Protein AF-A0A0D1ZJN4-F1 (afdb_monomer)

Foldseek 3Di:
DVVVVVVVVVVVVVVVVVVVLLVVQLVQLLVVLQVVQCVDVVRDHPQLLVQAPLSVVLSNDPDHDDPVSNVVSCVWRVVCRVLSVLLSVLVCLQPPPPLQDDDVLAVLLVVLVCQQQVPVDVVSGDPLLVVLLVLLLVLLVVCVVVLFALLCSLVNSVLSSQVVLVPDPQADFDQELQRDTGRYFAFQLSSVCSCVPRVCVVDPCPDPSNCNNFFFKFFLVPLDPVDQHTGGPQRNQLCLQVPQLSHDTVLRPSVLQSGHYDHSNPPPPPCPPDPPSGSGSNHGQASDDSMDGNVDNSNPDGRDDSPDPDDPDGDPNFPPDFPCPQKAFDDDPDQLLLLLVQLLVLLLLCALAPFQLLLSNLLSLVLSVRSVVVVVDPQDDPVSVVVSVVSSCVSHVRNQQWFAFQQLVPDPDDDNPVPRHPGTHRNVVLSVVCCVPPVVVPDRCSRGSGDGDDSSRSVVRLVVSQVVLVVLLVVLVVVVVVCVVPVPDDDDPVSVSSNPRDGSVVSSVVGIDGDPPD

Radius of gyration: 30.04 Å; Cα contacts (8 Å, |Δi|>4): 637; chains: 1; bounding box: 76×67×76 Å

Organism: Exophiala mesophila (NCBI:txid212818)

Mean predicted aligned error: 15.23 Å

Sequence (518 aa):
MEYMTRAIELDSWQKSQVSLSENRLVRMRIDYFEDRAAELDPPMEEHILVRMAAYHKCLRVQAAPTERSWKTLQDKILPYRAQAEIVEKYRMDMRSLSVLVRTPAKVLHARLRDHRWDRRIDPPTQPEQDYVLRLARREFQKCIEAKVADADLLLRCLQQVFDEHAKNPNPPQGLNYNGDIGPYLLSLDDARMIVEEVIEKQIPKESVRGMAVLQSLRCRGCRRVDFVRSFSFVEAFEHILESHSIYVGKGLEFWRFAIPYGDPDRWSSLSMRDNSRFPWYTAAWPRCLPLVPGYYDISTLEDWHPSSTETLLPRSARPSRSLFEQLTPKGVGISPSEMGSNMVHAAKILRGVRLESECQMAIMLKYAGDLHRQTGAPDPPVSVLADALEGIREANSRIDLRFRCNACLGAVIGHRSVKNTKTKLAIEKLLVHWQDKHGDLGQSWMSTLMVLPTEVEVTRQVEESDRKLEAEKQAMQARNAKLANAIKKRPKLKEQVVMNARTAHEAVDELFIAVDAS

Secondary structure (DSSP, 8-state):
-HHHHHHHHHHHHHHHHHHHHHHHHHHHHHHHHHHHHHTSSSPPPHHHHTTBHHHHHHHT-SS---HHHHHHHHHHHGGGHHHHHHHHHHHHHHH---TT---HHHHHHHHHHHHHT-TTSSS---HHHHHHHHHHHHHHHHHHHTT--HHHHHHHHHHHHHHHHHH-SSPPEEE-TTS-EEE---BHHHHHHHIIIIITTTS-TTSHHHHHHHS-BEETT---TT----B-HHHHHHHHHHHTTT-BSTT-GGGGG----S-TTTT-TT-TT----S-TTTSB--SS-SEE-TTS-GGGSPPP-TT------PPP---SS-GGGGEEEPP-SS-TT-HHHHHHHHHHHTTT----HHHHHHHHHHHHHHHHHTTTPPPPPTHHHHHHHHHHHHH-TTS--EE-BHHHHH--SS---HHHHHSPEEHHHHHHHHHHHTGGGT--HHHHSB----HHHHHHHHHHHHHHHHHHHHHHHHHHHHHTT-TT-PPPHHHHHHHTPPPHHHHHHHHEEE----

Structure (mmCIF, N/CA/C/O backbone):
data_AF-A0A0D1ZJN4-F1
#
_entry.id   AF-A0A0D1ZJN4-F1
#
loop_
_atom_site.group_PDB
_atom_site.id
_atom_site.type_symbol
_atom_site.label_atom_id
_atom_site.label_alt_id
_atom_site.label_comp_id
_atom_site.label_asym_id
_atom_site.label_entity_id
_atom_site.label_seq_id
_atom_site.pdbx_PDB_ins_code
_atom_site.Cartn_x
_atom_site.Cartn_y
_atom_site.Cartn_z
_atom_site.occupancy
_atom_site.B_iso_or_equiv
_atom_site.auth_seq_id
_atom_site.auth_comp_id
_atom_site.auth_asym_id
_atom_site.auth_atom_id
_atom_site.pdbx_PDB_model_num
ATOM 1 N N . MET A 1 1 ? 32.378 -31.052 29.737 1.00 51.31 1 MET A N 1
ATOM 2 C CA . MET A 1 1 ? 32.493 -29.937 28.769 1.00 51.31 1 MET A CA 1
ATOM 3 C C . MET A 1 1 ? 32.923 -30.410 27.380 1.00 51.31 1 MET A C 1
ATOM 5 O O . MET A 1 1 ? 32.308 -29.965 26.426 1.00 51.31 1 MET A O 1
ATOM 9 N N . GLU A 1 2 ? 33.844 -31.373 27.241 1.00 57.09 2 GLU A N 1
ATOM 10 C CA . GLU A 1 2 ? 34.290 -31.916 25.935 1.00 57.09 2 GLU A CA 1
ATOM 11 C C . GLU A 1 2 ? 33.173 -32.459 25.022 1.00 57.09 2 GLU A C 1
ATOM 13 O O . GLU A 1 2 ? 33.221 -32.269 23.811 1.00 57.09 2 GLU A O 1
ATOM 18 N N . TYR A 1 3 ? 32.128 -33.082 25.582 1.00 52.84 3 TYR A N 1
ATOM 19 C CA . TYR A 1 3 ? 30.996 -33.591 24.794 1.00 52.84 3 TYR A CA 1
ATOM 20 C C . TYR A 1 3 ? 30.178 -32.472 24.123 1.00 52.84 3 TYR A C 1
ATOM 22 O O . TYR A 1 3 ? 29.738 -32.621 22.987 1.00 52.84 3 TYR A O 1
ATOM 30 N N . MET A 1 4 ? 30.006 -31.328 24.800 1.00 52.03 4 MET A N 1
ATOM 31 C CA . MET A 1 4 ? 29.310 -30.173 24.221 1.00 52.03 4 MET A CA 1
ATOM 32 C C . MET A 1 4 ? 30.160 -29.490 23.149 1.00 52.03 4 MET A C 1
ATOM 34 O O . MET A 1 4 ? 29.625 -29.111 22.113 1.00 52.03 4 MET A O 1
ATOM 38 N N . THR A 1 5 ? 31.479 -29.407 23.344 1.00 62.97 5 THR A N 1
ATOM 39 C CA . THR A 1 5 ? 32.410 -28.888 22.331 1.00 62.97 5 THR A CA 1
ATOM 40 C C . THR A 1 5 ? 32.386 -29.746 21.066 1.00 62.97 5 THR A C 1
ATOM 42 O O . THR A 1 5 ? 32.197 -29.222 19.972 1.00 62.97 5 THR A O 1
ATOM 45 N N . ARG A 1 6 ? 32.437 -31.076 21.210 1.00 57.91 6 ARG A N 1
ATOM 46 C CA . ARG A 1 6 ? 32.390 -32.018 20.081 1.00 57.91 6 ARG A CA 1
ATOM 47 C C . ARG A 1 6 ? 31.047 -32.001 19.343 1.00 57.91 6 ARG A C 1
ATOM 49 O O . ARG A 1 6 ? 31.018 -32.159 18.127 1.00 57.91 6 ARG A O 1
ATOM 56 N N . ALA A 1 7 ? 29.937 -31.779 20.051 1.00 57.03 7 ALA A N 1
ATOM 57 C CA . ALA A 1 7 ? 28.616 -31.611 19.440 1.00 57.03 7 ALA A CA 1
ATOM 58 C C . ALA A 1 7 ? 28.501 -30.299 18.641 1.00 57.03 7 ALA A C 1
ATOM 60 O O . ALA A 1 7 ? 27.924 -30.296 17.556 1.00 57.03 7 ALA A O 1
ATOM 61 N N . ILE A 1 8 ? 29.087 -29.204 19.140 1.00 68.38 8 ILE A N 1
ATOM 62 C CA . ILE A 1 8 ? 29.161 -27.916 18.429 1.00 68.38 8 ILE A CA 1
ATOM 63 C C . ILE A 1 8 ? 30.052 -28.034 17.183 1.00 68.38 8 ILE A C 1
ATOM 65 O O . ILE A 1 8 ? 29.704 -27.508 16.127 1.00 68.38 8 ILE A O 1
ATOM 69 N N . GLU A 1 9 ? 31.170 -28.757 17.272 1.00 71.12 9 GLU A N 1
ATOM 70 C CA . GLU A 1 9 ? 32.059 -29.031 16.135 1.00 71.12 9 GLU A CA 1
ATOM 71 C C . GLU A 1 9 ? 31.385 -29.897 15.063 1.00 71.12 9 GLU A C 1
ATOM 73 O O . GLU A 1 9 ? 31.498 -29.594 13.876 1.00 71.12 9 GLU A O 1
ATOM 78 N N . LEU A 1 10 ? 30.633 -30.929 15.460 1.00 67.50 10 LEU A N 1
ATOM 79 C CA . LEU A 1 10 ? 29.848 -31.768 14.546 1.00 67.50 10 LEU A CA 1
ATOM 80 C C . LEU A 1 10 ? 28.721 -30.989 13.859 1.00 67.50 10 LEU A C 1
ATOM 82 O O . LEU A 1 10 ? 28.551 -31.123 12.650 1.00 67.50 10 LEU A O 1
ATOM 86 N N . ASP A 1 11 ? 27.988 -30.149 14.592 1.00 61.50 11 ASP A N 1
ATOM 87 C CA . ASP A 1 11 ? 26.938 -29.287 14.030 1.00 61.50 11 ASP A CA 1
ATOM 88 C C . ASP A 1 11 ? 27.527 -28.220 13.086 1.00 61.50 11 ASP A C 1
ATOM 90 O O . ASP A 1 11 ? 26.998 -27.982 12.001 1.00 61.50 11 ASP A O 1
ATOM 94 N N . SER A 1 12 ? 28.676 -27.635 13.437 1.00 68.69 12 SER A N 1
ATOM 95 C CA . SER A 1 12 ? 29.452 -26.728 12.575 1.00 68.69 12 SER A CA 1
ATOM 96 C C . SER A 1 12 ? 29.929 -27.420 11.292 1.00 68.69 12 SER A C 1
ATOM 98 O O . SER A 1 12 ? 29.738 -26.904 10.185 1.00 68.69 12 SER A O 1
ATOM 100 N N . TRP A 1 13 ? 30.480 -28.630 11.410 1.00 74.81 13 TRP A N 1
ATOM 101 C CA . TRP A 1 13 ? 30.912 -29.424 10.265 1.00 74.81 13 TRP A CA 1
ATOM 102 C C . TRP A 1 13 ? 29.720 -29.817 9.383 1.00 74.81 13 TRP A C 1
ATOM 104 O O . TRP A 1 13 ? 29.765 -29.602 8.175 1.00 74.81 13 TRP A O 1
ATOM 114 N N . GLN A 1 14 ? 28.609 -30.274 9.960 1.00 61.97 14 GLN A N 1
ATOM 115 C CA . GLN A 1 14 ? 27.399 -30.623 9.212 1.00 61.97 14 GLN A CA 1
ATOM 116 C C . GLN A 1 14 ? 26.800 -29.405 8.495 1.00 61.97 14 GLN A C 1
ATOM 118 O O . GLN A 1 14 ? 26.469 -29.495 7.313 1.00 61.97 14 GLN A O 1
ATOM 123 N N . LYS A 1 15 ? 26.736 -28.241 9.152 1.00 62.12 15 LYS A N 1
ATOM 124 C CA . LYS A 1 15 ? 26.315 -26.974 8.528 1.00 62.12 15 LYS A CA 1
ATOM 125 C C . LYS A 1 15 ? 27.242 -26.553 7.390 1.00 62.12 15 LYS A C 1
ATOM 127 O O . LYS A 1 15 ? 26.755 -26.095 6.357 1.00 62.12 15 LYS A O 1
ATOM 132 N N . SER A 1 16 ? 28.555 -26.740 7.538 1.00 58.59 16 SER A N 1
ATOM 133 C CA . SER A 1 16 ? 29.512 -26.430 6.469 1.00 58.59 16 SER A CA 1
ATOM 134 C C . SER A 1 16 ? 29.395 -27.394 5.282 1.00 58.59 16 SER A C 1
ATOM 136 O O . SER A 1 16 ? 29.412 -26.937 4.144 1.00 58.59 16 SER A O 1
ATOM 138 N N . GLN A 1 17 ? 29.165 -28.693 5.507 1.00 60.84 17 GLN A N 1
ATOM 139 C CA . GLN A 1 17 ? 28.908 -29.664 4.434 1.00 60.84 17 GLN A CA 1
ATOM 140 C C . GLN A 1 17 ? 27.590 -29.387 3.699 1.00 60.84 17 GLN A C 1
ATOM 142 O O . GLN A 1 17 ? 27.562 -29.397 2.467 1.00 60.84 17 GLN A O 1
ATOM 147 N N . VAL A 1 18 ? 26.512 -29.076 4.429 1.00 60.50 18 VAL A N 1
ATOM 148 C CA . VAL A 1 18 ? 25.223 -28.682 3.835 1.00 60.50 18 VAL A CA 1
ATOM 149 C C . VAL A 1 18 ? 25.400 -27.422 2.990 1.00 60.50 18 VAL A C 1
ATOM 151 O O . VAL A 1 18 ? 25.057 -27.444 1.812 1.00 60.50 18 VAL A O 1
ATOM 154 N N . SER A 1 19 ? 26.055 -26.384 3.521 1.00 62.25 19 SER A N 1
ATOM 155 C CA . SER A 1 19 ? 26.341 -25.150 2.779 1.00 62.25 19 SER A CA 1
ATOM 156 C C . SER A 1 19 ? 27.195 -25.388 1.527 1.00 62.25 19 SER A C 1
ATOM 158 O O . SER A 1 19 ? 26.917 -24.818 0.473 1.00 62.25 19 SER A O 1
ATOM 160 N N . LEU A 1 20 ? 28.212 -26.254 1.592 1.00 60.31 20 LEU A N 1
ATOM 161 C CA . LEU A 1 20 ? 29.030 -26.622 0.430 1.00 60.31 20 LEU A CA 1
ATOM 162 C C . LEU A 1 20 ? 28.213 -27.368 -0.635 1.00 60.31 20 LEU A C 1
ATOM 164 O O . LEU A 1 20 ? 28.353 -27.080 -1.825 1.00 60.31 20 LEU A O 1
ATOM 168 N N . SER A 1 21 ? 27.345 -28.296 -0.224 1.00 60.91 21 SER A N 1
ATOM 169 C CA . SER A 1 21 ? 26.474 -29.051 -1.134 1.00 60.91 21 SER A CA 1
ATOM 170 C C . SER A 1 21 ? 25.396 -28.175 -1.782 1.00 60.91 21 SER A C 1
ATOM 172 O O . SER A 1 21 ? 25.188 -28.265 -2.991 1.00 60.91 21 SER A O 1
ATOM 174 N N . GLU A 1 22 ? 24.788 -27.262 -1.020 1.00 65.81 22 GLU A N 1
ATOM 175 C CA . GLU A 1 22 ? 23.840 -26.261 -1.516 1.00 65.81 22 GLU A CA 1
ATOM 176 C C . GLU A 1 22 ? 24.527 -25.319 -2.510 1.00 65.81 22 GLU A C 1
ATOM 178 O O . GLU A 1 22 ? 24.017 -25.102 -3.606 1.00 65.81 22 GLU A O 1
ATOM 183 N N . ASN A 1 23 ? 25.733 -24.838 -2.193 1.00 75.62 23 ASN A N 1
ATOM 184 C CA . ASN A 1 23 ? 26.525 -24.010 -3.104 1.00 75.62 23 ASN A CA 1
ATOM 185 C C . ASN A 1 23 ? 26.903 -24.756 -4.394 1.00 75.62 23 ASN A C 1
ATOM 187 O O . ASN A 1 23 ? 26.911 -24.152 -5.467 1.00 75.62 23 ASN A O 1
ATOM 191 N N . ARG A 1 24 ? 27.192 -26.062 -4.320 1.00 82.31 24 ARG A N 1
ATOM 192 C CA . ARG A 1 24 ? 27.466 -26.892 -5.503 1.00 82.31 24 ARG A CA 1
ATOM 193 C C . ARG A 1 24 ? 26.216 -27.075 -6.364 1.00 82.31 24 ARG A C 1
ATOM 195 O O . ARG A 1 24 ? 26.302 -26.913 -7.576 1.00 82.31 24 ARG A O 1
ATOM 202 N N . LEU A 1 25 ? 25.070 -27.384 -5.757 1.00 85.19 25 LEU A N 1
ATOM 203 C CA . LEU A 1 25 ? 23.800 -27.546 -6.470 1.00 85.19 25 LEU A CA 1
ATOM 204 C C . LEU A 1 25 ? 23.346 -26.245 -7.135 1.00 85.19 25 LEU A C 1
ATOM 206 O O . LEU A 1 25 ? 22.899 -26.278 -8.277 1.00 85.19 25 LEU A O 1
ATOM 210 N N . VAL A 1 26 ? 23.493 -25.105 -6.456 1.00 87.38 26 VAL A N 1
ATOM 211 C CA . VAL A 1 26 ? 23.177 -23.792 -7.033 1.00 87.38 26 VAL A CA 1
ATOM 212 C C . VAL A 1 26 ? 24.038 -23.526 -8.266 1.00 87.38 26 VAL A C 1
ATOM 214 O O . VAL A 1 26 ? 23.476 -23.193 -9.302 1.00 87.38 26 VAL A O 1
ATOM 217 N N . ARG A 1 27 ? 25.359 -23.752 -8.202 1.00 88.75 27 ARG A N 1
ATOM 218 C CA . ARG A 1 27 ? 26.247 -23.603 -9.373 1.00 88.75 27 ARG A CA 1
ATOM 219 C C . ARG A 1 27 ? 25.859 -24.530 -10.521 1.00 88.75 27 ARG A C 1
ATOM 221 O O . ARG A 1 27 ? 25.653 -24.055 -11.622 1.00 88.75 27 ARG A O 1
ATOM 228 N N . MET A 1 28 ? 25.625 -25.815 -10.244 1.00 91.56 28 MET A N 1
ATOM 229 C CA . MET A 1 28 ? 25.168 -26.760 -11.273 1.00 91.56 28 MET A CA 1
ATOM 230 C C . MET A 1 28 ? 23.872 -26.308 -11.962 1.00 91.56 28 MET A C 1
ATOM 232 O O . MET A 1 28 ? 23.676 -26.578 -13.143 1.00 91.56 28 MET A O 1
ATOM 236 N N . ARG A 1 29 ? 22.956 -25.662 -11.228 1.00 93.12 29 ARG A N 1
ATOM 237 C CA . ARG A 1 29 ? 21.714 -25.116 -11.796 1.00 93.12 29 ARG A CA 1
ATOM 238 C C . ARG A 1 29 ? 21.960 -23.848 -12.611 1.00 93.12 29 ARG A C 1
ATOM 240 O O . ARG A 1 29 ? 21.284 -23.692 -13.619 1.00 93.12 29 ARG A O 1
ATOM 247 N N . ILE A 1 30 ? 22.867 -22.978 -12.166 1.00 93.31 30 ILE A N 1
ATOM 248 C CA . ILE A 1 30 ? 23.302 -21.784 -12.905 1.00 93.31 30 ILE A CA 1
ATOM 249 C C . ILE A 1 30 ? 23.850 -22.220 -14.265 1.00 93.31 30 ILE A C 1
ATOM 251 O O . ILE A 1 30 ? 23.215 -21.919 -15.270 1.00 93.31 30 ILE A O 1
ATOM 255 N N . ASP A 1 31 ? 24.900 -23.049 -14.269 1.00 94.81 31 ASP A N 1
ATOM 256 C CA . ASP A 1 31 ? 25.566 -23.526 -15.489 1.00 94.81 31 ASP A CA 1
ATOM 257 C C . ASP A 1 31 ? 24.549 -24.161 -16.455 1.00 94.81 31 ASP A C 1
ATOM 259 O O . ASP A 1 31 ? 24.425 -23.764 -17.609 1.00 94.81 31 ASP A O 1
ATOM 263 N N . TYR A 1 32 ? 23.714 -25.080 -15.951 1.00 96.56 32 TYR A N 1
ATOM 264 C CA . TYR A 1 32 ? 22.718 -25.765 -16.778 1.00 96.56 32 TYR A CA 1
ATOM 265 C C . TYR A 1 32 ? 21.670 -24.822 -17.388 1.00 96.56 32 TYR A C 1
ATOM 267 O O . TYR A 1 32 ? 21.261 -25.007 -18.534 1.00 96.56 32 TYR A O 1
ATOM 275 N N . PHE A 1 33 ? 21.154 -23.857 -16.621 1.00 96.88 33 PHE A N 1
ATOM 276 C CA . PHE A 1 33 ? 20.136 -22.941 -17.137 1.00 96.88 33 PHE A CA 1
ATOM 277 C C . PHE A 1 33 ? 20.724 -21.885 -18.070 1.00 96.88 33 PHE A C 1
ATOM 279 O O . PHE A 1 33 ? 20.023 -21.469 -18.988 1.00 96.88 33 PHE A O 1
ATOM 286 N N . GLU A 1 34 ? 21.973 -21.475 -17.863 1.00 96.19 34 GLU A N 1
ATOM 287 C CA . GLU A 1 34 ? 22.687 -20.555 -18.750 1.00 96.19 34 GLU A CA 1
ATOM 288 C C . GLU A 1 34 ? 23.031 -21.218 -20.084 1.00 96.19 34 GLU A C 1
ATOM 290 O O . GLU A 1 34 ? 22.702 -20.652 -21.126 1.00 96.19 34 GLU A O 1
ATOM 295 N N . ASP A 1 35 ? 23.543 -22.453 -20.069 1.00 96.31 35 ASP A N 1
ATOM 296 C CA . ASP A 1 35 ? 23.786 -23.243 -21.284 1.00 96.31 35 ASP A CA 1
ATOM 297 C C . ASP A 1 35 ? 22.499 -23.385 -22.110 1.00 96.31 35 ASP A C 1
ATOM 299 O O . ASP A 1 35 ? 22.460 -23.098 -23.307 1.00 96.31 35 ASP A O 1
ATOM 303 N N . ARG A 1 36 ? 21.392 -23.747 -21.452 1.00 97.00 36 ARG A N 1
ATOM 304 C CA . ARG A 1 36 ? 20.085 -23.875 -22.112 1.00 97.00 36 ARG A CA 1
ATOM 305 C C . ARG A 1 36 ? 19.518 -22.552 -22.616 1.00 97.00 36 ARG A C 1
ATOM 307 O O . ARG A 1 36 ? 18.809 -22.532 -23.620 1.00 97.00 36 ARG A O 1
ATOM 314 N N . ALA A 1 37 ? 19.786 -21.452 -21.925 1.00 95.31 37 ALA A N 1
ATOM 315 C CA . ALA A 1 37 ? 19.348 -20.132 -22.352 1.00 95.31 37 ALA A CA 1
ATOM 316 C C . ALA A 1 37 ? 20.156 -19.610 -23.548 1.00 95.31 37 ALA A C 1
ATOM 318 O O . ALA A 1 37 ? 19.591 -18.918 -24.399 1.00 95.31 37 ALA A O 1
ATOM 319 N N . ALA A 1 38 ? 21.434 -19.980 -23.651 1.00 95.56 38 ALA A N 1
ATOM 320 C CA . ALA A 1 38 ? 22.277 -19.690 -24.806 1.00 95.56 38 ALA A CA 1
ATOM 321 C C . ALA A 1 38 ? 21.822 -20.441 -26.074 1.00 95.56 38 ALA A C 1
ATOM 323 O O . ALA A 1 38 ? 22.022 -19.945 -27.178 1.00 95.56 38 ALA A O 1
ATOM 324 N N . GLU A 1 39 ? 21.155 -21.591 -25.925 1.00 95.94 39 GLU A N 1
ATOM 325 C CA . GLU A 1 39 ? 20.551 -22.357 -27.029 1.00 95.94 39 GLU A CA 1
ATOM 326 C C . GLU A 1 39 ? 19.217 -21.773 -27.547 1.00 95.94 39 GLU A C 1
ATOM 328 O O . GLU A 1 39 ? 18.666 -22.273 -28.530 1.00 95.94 39 GLU A O 1
ATOM 333 N N . LEU A 1 40 ? 18.652 -20.748 -26.895 1.00 94.56 40 LEU A N 1
ATOM 334 C CA . LEU A 1 40 ? 17.418 -20.101 -27.358 1.00 94.56 40 LEU A CA 1
ATOM 335 C C . LEU A 1 40 ? 17.641 -19.320 -28.661 1.00 94.56 40 LEU A C 1
ATOM 337 O O . LEU A 1 40 ? 18.747 -18.878 -28.952 1.00 94.56 40 LEU A O 1
ATOM 341 N N . ASP A 1 41 ? 16.559 -19.070 -29.402 1.00 90.38 41 ASP A N 1
ATOM 342 C CA . ASP A 1 41 ? 16.561 -18.170 -30.558 1.00 90.38 41 ASP A CA 1
ATOM 343 C C . ASP A 1 41 ? 15.628 -16.963 -30.309 1.00 90.38 41 ASP A C 1
ATOM 345 O O . ASP A 1 41 ? 14.405 -17.139 -30.246 1.00 90.38 41 ASP A O 1
ATOM 349 N N . PRO A 1 42 ? 16.162 -15.742 -30.093 1.00 91.75 42 PRO A N 1
ATOM 350 C CA . PRO A 1 42 ? 17.591 -15.424 -29.970 1.00 91.75 42 PRO A CA 1
ATOM 351 C C . PRO A 1 42 ? 18.218 -15.950 -28.653 1.00 91.75 42 PRO A C 1
ATOM 353 O O . PRO A 1 42 ? 17.480 -16.163 -27.682 1.00 91.75 42 PRO A O 1
ATOM 356 N N . PRO A 1 43 ? 19.555 -16.087 -28.543 1.00 94.44 43 PRO A N 1
ATOM 357 C CA . PRO A 1 43 ? 20.236 -16.528 -27.313 1.00 94.44 43 PRO A CA 1
ATOM 358 C C . PRO A 1 43 ? 20.045 -15.560 -26.146 1.00 94.44 43 PRO A C 1
ATOM 360 O O . PRO A 1 43 ? 20.141 -14.347 -26.336 1.00 94.44 43 PRO A O 1
ATOM 363 N N . MET A 1 44 ? 19.737 -16.056 -24.946 1.00 95.12 44 MET A N 1
ATOM 364 C CA . MET A 1 44 ? 19.533 -15.217 -23.756 1.00 95.12 44 MET A CA 1
ATOM 365 C C . MET A 1 44 ? 20.748 -15.278 -22.827 1.00 95.12 44 MET A C 1
ATOM 367 O O . MET A 1 44 ? 21.053 -16.324 -22.267 1.00 95.12 44 MET A O 1
ATOM 371 N N . GLU A 1 45 ? 21.405 -14.135 -22.638 1.00 93.94 45 GLU A N 1
ATOM 372 C CA . GLU A 1 45 ? 22.614 -14.019 -21.817 1.00 93.94 45 GLU A CA 1
ATOM 373 C C . GLU A 1 45 ? 22.324 -14.031 -20.302 1.00 93.94 45 GLU A C 1
ATOM 375 O O . GLU A 1 45 ? 21.248 -13.617 -19.851 1.00 93.94 45 GLU A O 1
ATOM 380 N N . GLU A 1 46 ? 23.320 -14.432 -19.498 1.00 93.06 46 GLU A N 1
ATOM 381 C CA . GLU A 1 46 ? 23.264 -14.465 -18.022 1.00 93.06 46 GLU A CA 1
ATOM 382 C C . GLU A 1 46 ? 22.702 -13.161 -17.443 1.00 93.06 46 GLU A C 1
ATOM 384 O O . GLU A 1 46 ? 21.801 -13.160 -16.599 1.00 93.06 46 GLU A O 1
ATOM 389 N N . HIS A 1 47 ? 23.213 -12.024 -17.916 1.00 91.00 47 HIS A N 1
ATOM 390 C CA . HIS A 1 47 ? 22.873 -10.718 -17.369 1.00 91.00 47 HIS A CA 1
ATOM 391 C C . HIS A 1 47 ? 21.381 -10.357 -17.554 1.00 91.00 47 HIS A C 1
ATOM 393 O O . HIS A 1 47 ? 20.846 -9.552 -16.788 1.00 91.00 47 HIS A O 1
ATOM 399 N N . ILE A 1 48 ? 20.695 -10.988 -18.517 1.00 95.19 48 ILE A N 1
ATOM 400 C CA . ILE A 1 48 ? 19.242 -10.902 -18.718 1.00 95.19 48 ILE A CA 1
ATOM 401 C C . ILE A 1 48 ? 18.517 -11.895 -17.805 1.00 95.19 48 ILE A C 1
ATOM 403 O O . ILE A 1 48 ? 17.551 -11.523 -17.133 1.00 95.19 48 ILE A O 1
ATOM 407 N N . LEU A 1 49 ? 19.002 -13.139 -17.702 1.00 93.31 49 LEU A N 1
ATOM 408 C CA . LEU A 1 49 ? 18.423 -14.168 -16.826 1.00 93.31 49 LEU A CA 1
ATOM 409 C C . LEU A 1 49 ? 18.367 -13.727 -15.364 1.00 93.31 49 LEU A C 1
ATOM 411 O O . LEU A 1 49 ? 17.348 -13.920 -14.696 1.00 93.31 49 LEU A O 1
ATOM 415 N N . VAL A 1 50 ? 19.413 -13.067 -14.862 1.00 93.06 50 VAL A N 1
ATOM 416 C CA . VAL A 1 50 ? 19.461 -12.575 -13.473 1.00 93.06 50 VAL A CA 1
ATOM 417 C C . VAL A 1 50 ? 18.414 -11.496 -13.170 1.00 93.06 50 VAL A C 1
ATOM 419 O O . VAL A 1 50 ? 18.178 -11.200 -11.997 1.00 93.06 50 VAL A O 1
ATOM 422 N N . ARG A 1 51 ? 17.750 -10.920 -14.181 1.00 94.88 51 ARG A N 1
ATOM 423 C CA . ARG A 1 51 ? 16.604 -10.007 -14.005 1.00 94.88 51 ARG A CA 1
ATOM 424 C C . ARG A 1 51 ? 15.279 -10.746 -13.860 1.00 94.88 51 ARG A C 1
ATOM 426 O O . ARG A 1 51 ? 14.296 -10.160 -13.415 1.00 94.88 51 ARG A O 1
ATOM 433 N N . MET A 1 52 ? 15.227 -12.038 -14.159 1.00 94.94 52 MET A N 1
ATOM 434 C CA . MET A 1 52 ? 14.005 -12.829 -14.076 1.00 94.94 52 MET A CA 1
ATOM 435 C C . MET A 1 52 ? 13.760 -13.305 -12.642 1.00 94.94 52 MET A C 1
ATOM 437 O O . MET A 1 52 ? 14.508 -14.117 -12.096 1.00 94.94 52 MET A O 1
ATOM 441 N N . ALA A 1 53 ? 12.648 -12.902 -12.027 1.00 92.88 53 ALA A N 1
ATOM 442 C CA . ALA A 1 53 ? 12.293 -13.392 -10.691 1.00 92.88 53 ALA A CA 1
ATOM 443 C C . ALA A 1 53 ? 12.086 -14.921 -10.660 1.00 92.88 53 ALA A C 1
ATOM 445 O O . ALA A 1 53 ? 12.335 -15.572 -9.642 1.00 92.88 53 ALA A O 1
ATOM 446 N N . ALA A 1 54 ? 11.628 -15.506 -11.774 1.00 93.50 54 ALA A N 1
ATOM 447 C CA . ALA A 1 54 ? 11.469 -16.951 -11.921 1.00 93.50 54 ALA A CA 1
ATOM 448 C C . ALA A 1 54 ? 12.814 -17.695 -11.888 1.00 93.50 54 ALA A C 1
ATOM 450 O O . ALA A 1 54 ? 12.882 -18.753 -11.264 1.00 93.50 54 ALA A O 1
ATOM 451 N N . TYR A 1 55 ? 13.876 -17.120 -12.465 1.00 94.69 55 TYR A N 1
ATOM 452 C CA . TYR A 1 55 ? 15.224 -17.691 -12.447 1.00 94.69 55 TYR A CA 1
ATOM 453 C C . TYR A 1 55 ? 15.732 -17.839 -11.011 1.00 94.69 55 TYR A C 1
ATOM 455 O O . TYR A 1 55 ? 15.999 -18.952 -10.562 1.00 94.69 55 TYR A O 1
ATOM 463 N N . HIS A 1 56 ? 15.692 -16.761 -10.220 1.00 91.00 56 HIS A N 1
ATOM 464 C CA . HIS A 1 56 ? 16.070 -16.790 -8.797 1.00 91.00 56 HIS A CA 1
ATOM 465 C C . HIS A 1 56 ? 15.265 -17.797 -7.971 1.00 91.00 56 HIS A C 1
ATOM 467 O O . HIS A 1 56 ? 15.811 -18.465 -7.093 1.00 91.00 56 HIS A O 1
ATOM 473 N N . LYS A 1 57 ? 13.960 -17.935 -8.240 1.00 90.62 57 LYS A N 1
ATOM 474 C CA . LYS A 1 57 ? 13.122 -18.952 -7.580 1.00 90.62 57 LYS A CA 1
ATOM 475 C C . LYS A 1 57 ? 13.552 -20.366 -7.971 1.00 90.62 57 LYS A C 1
ATOM 477 O O . LYS A 1 57 ? 13.625 -21.231 -7.103 1.00 90.62 57 LYS A O 1
ATOM 482 N N . CYS A 1 58 ? 13.857 -20.594 -9.245 1.00 91.69 58 CYS A N 1
ATOM 483 C CA . CYS A 1 58 ? 14.340 -21.877 -9.740 1.00 91.69 58 CYS A CA 1
ATOM 484 C C . CYS A 1 58 ? 15.723 -22.232 -9.185 1.00 91.69 58 CYS A C 1
ATOM 486 O O . CYS A 1 58 ? 15.948 -23.407 -8.916 1.00 91.69 58 CYS A O 1
ATOM 488 N N . LEU A 1 59 ? 16.624 -21.276 -8.948 1.00 89.81 59 LEU A N 1
ATOM 489 C CA . LEU A 1 59 ? 17.938 -21.547 -8.347 1.00 89.81 59 LEU A CA 1
ATOM 490 C C . LEU A 1 59 ? 17.857 -22.035 -6.890 1.00 89.81 59 LEU A C 1
ATOM 492 O O . LEU A 1 59 ? 18.710 -22.798 -6.457 1.00 89.81 59 LEU A O 1
ATOM 496 N N . ARG A 1 60 ? 16.805 -21.663 -6.148 1.00 87.56 60 ARG A N 1
ATOM 497 C CA . ARG A 1 60 ? 16.600 -22.069 -4.740 1.00 87.56 60 ARG A CA 1
ATOM 498 C C . ARG A 1 60 ? 16.026 -23.480 -4.562 1.00 87.56 60 ARG A C 1
ATOM 500 O O . ARG A 1 60 ? 15.821 -23.917 -3.431 1.00 87.56 60 ARG A O 1
ATOM 507 N N . VAL A 1 61 ? 15.698 -24.175 -5.651 1.00 88.44 61 VAL A N 1
ATOM 508 C CA . VAL A 1 61 ? 15.130 -25.528 -5.595 1.00 88.44 61 VAL A CA 1
ATOM 509 C C . VAL A 1 61 ? 16.231 -26.534 -5.262 1.00 88.44 61 VAL A C 1
ATOM 511 O O . VAL A 1 61 ? 17.197 -26.661 -6.007 1.00 88.44 61 VAL A O 1
ATOM 514 N N . GLN A 1 62 ? 16.038 -27.295 -4.182 1.00 86.19 62 GLN A N 1
ATOM 515 C CA . GLN A 1 62 ? 16.979 -28.306 -3.677 1.00 86.19 62 GLN A CA 1
ATOM 516 C C . GLN A 1 62 ? 16.894 -29.631 -4.460 1.00 86.19 62 GLN A C 1
ATOM 518 O O . GLN A 1 62 ? 16.651 -30.697 -3.899 1.00 86.19 62 GLN A O 1
ATOM 523 N N . ALA A 1 63 ? 17.026 -29.556 -5.785 1.00 87.19 63 ALA A N 1
ATOM 524 C CA . ALA A 1 63 ? 17.060 -30.706 -6.687 1.00 87.19 63 ALA A CA 1
ATOM 525 C C . ALA A 1 63 ? 17.986 -30.421 -7.878 1.00 87.19 63 ALA A C 1
ATOM 527 O O . ALA A 1 63 ? 18.155 -29.264 -8.275 1.00 87.19 63 ALA A O 1
ATOM 528 N N . ALA A 1 64 ? 18.555 -31.466 -8.483 1.00 88.44 64 ALA A N 1
ATOM 529 C CA . ALA A 1 64 ? 19.352 -31.325 -9.701 1.00 88.44 64 ALA A CA 1
ATOM 530 C C . ALA A 1 64 ? 18.514 -30.717 -10.849 1.00 88.44 64 ALA A C 1
ATOM 532 O O . ALA A 1 64 ? 17.297 -30.948 -10.916 1.00 88.44 64 ALA A O 1
ATOM 533 N N . PRO A 1 65 ? 19.118 -29.907 -11.736 1.00 92.19 65 PRO A N 1
ATOM 534 C CA . PRO A 1 65 ? 18.410 -29.385 -12.893 1.00 92.19 65 PRO A CA 1
ATOM 535 C C . PRO A 1 65 ? 18.054 -30.521 -13.864 1.00 92.19 65 PRO A C 1
ATOM 537 O O . PRO A 1 65 ? 18.780 -31.497 -14.020 1.00 92.19 65 PRO A O 1
ATOM 540 N N . THR A 1 66 ? 16.890 -30.401 -14.491 1.00 94.69 66 THR A N 1
ATOM 541 C CA . THR A 1 66 ? 16.356 -31.359 -15.471 1.00 94.69 66 THR A CA 1
ATOM 542 C C . THR A 1 66 ? 15.715 -30.620 -16.635 1.00 94.69 66 THR A C 1
ATOM 544 O O . THR A 1 66 ? 15.271 -29.478 -16.480 1.00 94.69 66 THR A O 1
ATOM 547 N N . GLU A 1 67 ? 15.529 -31.314 -17.756 1.00 95.38 67 GLU A N 1
ATOM 548 C CA . GLU A 1 67 ? 14.849 -30.765 -18.934 1.00 95.38 67 GLU A CA 1
ATOM 549 C C . GLU A 1 67 ? 13.434 -30.259 -18.611 1.00 95.38 67 GLU A C 1
ATOM 551 O O . GLU A 1 67 ? 12.999 -29.206 -19.067 1.00 95.38 67 GLU A O 1
ATOM 556 N N . ARG A 1 68 ? 12.714 -30.965 -17.731 1.00 93.38 68 ARG A N 1
ATOM 557 C CA . ARG A 1 68 ? 11.393 -30.530 -17.257 1.00 93.38 68 ARG A CA 1
ATOM 558 C C . ARG A 1 68 ? 11.467 -29.216 -16.479 1.00 93.38 68 ARG A C 1
ATOM 560 O O . ARG A 1 68 ? 10.592 -28.359 -16.624 1.00 93.38 68 ARG A O 1
ATOM 567 N N . SER A 1 69 ? 12.483 -29.068 -15.629 1.00 93.75 69 SER A N 1
ATOM 568 C CA . SER A 1 69 ? 12.688 -27.830 -14.874 1.00 93.75 69 SER A CA 1
ATOM 569 C C . SER A 1 69 ? 13.102 -26.668 -15.776 1.00 93.75 69 SER A C 1
ATOM 571 O O . SER A 1 69 ? 12.661 -25.551 -15.516 1.00 93.75 69 SER A O 1
ATOM 573 N N . TRP A 1 70 ? 13.854 -26.939 -16.852 1.00 96.56 70 TRP A N 1
ATOM 574 C CA . TRP A 1 70 ? 14.164 -25.952 -17.883 1.00 96.56 70 TRP A CA 1
ATOM 575 C C . TRP A 1 70 ? 12.905 -25.494 -18.608 1.00 96.56 70 TRP A C 1
ATOM 577 O O . TRP A 1 70 ? 12.608 -24.313 -18.547 1.00 96.56 70 TRP A O 1
ATOM 587 N N . LYS A 1 71 ? 12.095 -26.403 -19.164 1.00 96.12 71 LYS A N 1
ATOM 588 C CA . LYS A 1 71 ? 10.825 -26.040 -19.828 1.00 96.12 71 LYS A CA 1
ATOM 589 C C . LYS A 1 71 ? 9.925 -25.181 -18.936 1.00 96.12 71 LYS A C 1
ATOM 591 O O . LYS A 1 71 ? 9.417 -24.148 -19.348 1.00 96.12 71 LYS A O 1
ATOM 596 N N . THR A 1 72 ? 9.820 -25.550 -17.657 1.00 94.75 72 THR A N 1
ATOM 597 C CA . THR A 1 72 ? 9.045 -24.777 -16.671 1.00 94.75 72 THR A CA 1
ATOM 598 C C . THR A 1 72 ? 9.609 -23.369 -16.436 1.00 94.75 72 THR A C 1
ATOM 600 O O . THR A 1 72 ? 8.848 -22.441 -16.156 1.00 94.75 72 THR A O 1
ATOM 603 N N . LEU A 1 73 ? 10.936 -23.211 -16.460 1.00 95.75 73 LEU A N 1
ATOM 604 C CA . LEU A 1 73 ? 11.596 -21.912 -16.350 1.00 95.75 73 LEU A CA 1
ATOM 605 C C . LEU A 1 73 ? 11.427 -21.114 -17.649 1.00 95.75 73 LEU A C 1
ATOM 607 O O . LEU A 1 73 ? 11.014 -19.960 -17.581 1.00 95.75 73 LEU A O 1
ATOM 611 N N . GLN A 1 74 ? 11.674 -21.742 -18.799 1.00 96.62 74 GLN A N 1
ATOM 612 C CA . GLN A 1 74 ? 11.545 -21.194 -20.147 1.00 96.62 74 GLN A CA 1
ATOM 613 C C . GLN A 1 74 ? 10.174 -20.535 -20.353 1.00 96.62 74 GLN A C 1
ATOM 615 O O . GLN A 1 74 ? 10.113 -19.346 -20.673 1.00 96.62 74 GLN A O 1
ATOM 620 N N . ASP A 1 75 ? 9.087 -21.246 -20.031 1.00 95.69 75 ASP A N 1
ATOM 621 C CA . ASP A 1 75 ? 7.704 -20.743 -20.109 1.00 95.69 75 ASP A CA 1
ATOM 622 C C . ASP A 1 75 ? 7.471 -19.472 -19.270 1.00 95.69 75 ASP A C 1
ATOM 624 O O . ASP A 1 75 ? 6.571 -18.677 -19.542 1.00 95.69 75 ASP A O 1
ATOM 628 N N . LYS A 1 76 ? 8.274 -19.271 -18.218 1.00 94.88 76 LYS A N 1
ATOM 629 C CA . LYS A 1 76 ? 8.161 -18.138 -17.290 1.00 94.88 76 LYS A CA 1
ATOM 630 C C . LYS A 1 76 ? 9.098 -16.979 -17.611 1.00 94.88 76 LYS A C 1
ATOM 632 O O . LYS A 1 76 ? 8.848 -15.893 -17.092 1.00 94.88 76 LYS A O 1
ATOM 637 N N . ILE A 1 77 ? 10.157 -17.189 -18.395 1.00 95.56 77 ILE A N 1
ATOM 638 C CA . ILE A 1 77 ? 11.150 -16.149 -18.720 1.00 95.56 77 ILE A CA 1
ATOM 639 C C . ILE A 1 77 ? 10.969 -15.586 -20.128 1.00 95.56 77 ILE A C 1
ATOM 641 O O . ILE A 1 77 ? 11.098 -14.376 -20.301 1.00 95.56 77 ILE A O 1
ATOM 645 N N . LEU A 1 78 ? 10.605 -16.415 -21.115 1.00 95.44 78 LEU A N 1
ATOM 646 C CA . LEU A 1 78 ? 10.467 -15.971 -22.506 1.00 95.44 78 LEU A CA 1
ATOM 647 C C . LEU A 1 78 ? 9.471 -14.812 -22.674 1.00 95.44 78 LEU A C 1
ATOM 649 O O . LEU A 1 78 ? 9.831 -13.841 -23.342 1.00 95.44 78 LEU A O 1
ATOM 653 N N . PRO A 1 79 ? 8.284 -14.820 -22.030 1.00 95.56 79 PRO A N 1
ATOM 654 C CA . PRO A 1 79 ? 7.336 -13.714 -22.174 1.00 95.56 79 PRO A CA 1
ATOM 655 C C . PRO A 1 79 ? 7.841 -12.371 -21.625 1.00 95.56 79 PRO A C 1
ATOM 657 O O . PRO A 1 79 ? 7.271 -11.337 -21.958 1.00 95.56 79 PRO A O 1
ATOM 660 N N . TYR A 1 80 ? 8.875 -12.381 -20.775 1.00 95.38 80 TYR A N 1
ATOM 661 C CA . TYR A 1 80 ? 9.372 -11.197 -20.063 1.00 95.38 80 TYR A CA 1
ATOM 662 C C . TYR A 1 80 ? 10.759 -10.740 -20.531 1.00 95.38 80 TYR A C 1
ATOM 664 O O . TYR A 1 80 ? 11.380 -9.886 -19.895 1.00 95.38 80 TYR A O 1
ATOM 672 N N . ARG A 1 81 ? 11.269 -11.315 -21.627 1.00 95.00 81 ARG A N 1
ATOM 673 C CA . ARG A 1 81 ? 12.612 -11.039 -22.152 1.00 95.00 81 ARG A CA 1
ATOM 674 C C . ARG A 1 81 ? 12.855 -9.554 -22.412 1.00 95.00 81 ARG A C 1
ATOM 676 O O . ARG A 1 81 ? 13.802 -8.994 -21.873 1.00 95.00 81 ARG A O 1
ATOM 683 N N . ALA A 1 82 ? 11.974 -8.918 -23.181 1.00 95.19 82 ALA A N 1
ATOM 684 C CA . ALA A 1 82 ? 12.117 -7.509 -23.544 1.00 95.19 82 ALA A CA 1
ATOM 685 C C . ALA A 1 82 ? 12.134 -6.599 -22.302 1.00 95.19 82 ALA A C 1
ATOM 687 O O . ALA A 1 82 ? 12.885 -5.631 -22.227 1.00 95.19 82 ALA A O 1
ATOM 688 N N . GLN A 1 83 ? 11.338 -6.930 -21.284 1.00 95.88 83 GLN A N 1
ATOM 689 C CA . GLN A 1 83 ? 11.311 -6.199 -20.021 1.00 95.88 83 GLN A CA 1
ATOM 690 C C . GLN A 1 83 ? 12.626 -6.378 -19.254 1.00 95.88 83 GLN A C 1
ATOM 692 O O . GLN A 1 83 ? 13.141 -5.409 -18.701 1.00 95.88 83 GLN A O 1
ATOM 697 N N . ALA A 1 84 ? 13.195 -7.586 -19.228 1.00 96.00 84 ALA A N 1
ATOM 698 C CA . ALA A 1 84 ? 14.495 -7.825 -18.601 1.00 96.00 84 ALA A CA 1
ATOM 699 C C . ALA A 1 84 ? 15.622 -7.032 -19.284 1.00 96.00 84 ALA A C 1
ATOM 701 O O . ALA A 1 84 ? 16.463 -6.461 -18.592 1.00 96.00 84 ALA A O 1
ATOM 702 N N . GLU A 1 85 ? 15.600 -6.935 -20.615 1.00 95.31 85 GLU A N 1
ATOM 703 C CA . GLU A 1 85 ? 16.539 -6.120 -21.400 1.00 95.31 85 GLU A CA 1
ATOM 704 C C . GLU A 1 85 ? 16.419 -4.626 -21.064 1.00 95.31 85 GLU A C 1
ATOM 706 O O . GLU A 1 85 ? 17.435 -3.952 -20.886 1.00 95.31 85 GLU A O 1
ATOM 711 N N . ILE A 1 86 ? 15.198 -4.108 -20.878 1.00 94.19 86 ILE A N 1
ATOM 712 C CA . ILE A 1 86 ? 14.970 -2.727 -20.412 1.00 94.19 86 ILE A CA 1
ATOM 713 C C . ILE A 1 86 ? 15.606 -2.504 -19.034 1.00 94.19 86 ILE A C 1
ATOM 715 O O . ILE A 1 86 ? 16.304 -1.508 -18.832 1.00 94.19 86 ILE A O 1
ATOM 719 N N . VAL A 1 87 ? 15.398 -3.427 -18.090 1.00 94.25 87 VAL A N 1
ATOM 720 C CA . VAL A 1 87 ? 15.956 -3.308 -16.734 1.00 94.25 87 VAL A CA 1
ATOM 721 C C . VAL A 1 87 ? 17.482 -3.401 -16.746 1.00 94.25 87 VAL A C 1
ATOM 723 O O . VAL A 1 87 ? 18.144 -2.664 -16.010 1.00 94.25 87 VAL A O 1
ATOM 726 N N . GLU A 1 88 ? 18.070 -4.271 -17.572 1.00 93.62 88 GLU A N 1
ATOM 727 C CA . GLU A 1 88 ? 19.527 -4.319 -17.691 1.00 93.62 88 GLU A CA 1
ATOM 728 C C . GLU A 1 88 ? 20.076 -3.039 -18.315 1.00 93.62 88 GLU A C 1
ATOM 730 O O . GLU A 1 88 ? 21.017 -2.465 -17.765 1.00 93.62 88 GLU A O 1
ATOM 735 N N . LYS A 1 89 ? 19.460 -2.534 -19.390 1.00 91.38 89 LYS A N 1
ATOM 736 C CA . LYS A 1 89 ? 19.846 -1.256 -19.996 1.00 91.38 89 LYS A CA 1
ATOM 737 C C . LYS A 1 89 ? 19.803 -0.123 -18.972 1.00 91.38 89 LYS A C 1
ATOM 739 O O . LYS A 1 89 ? 20.771 0.623 -18.848 1.00 91.38 89 LYS A O 1
ATOM 744 N N . TYR A 1 90 ? 18.736 -0.049 -18.176 1.00 90.75 90 TYR A N 1
ATOM 745 C CA . TYR A 1 90 ? 18.646 0.880 -17.051 1.00 90.75 90 TYR A CA 1
ATOM 746 C C . TYR A 1 90 ? 19.833 0.745 -16.096 1.00 90.75 90 TYR A C 1
ATOM 748 O O . TYR A 1 90 ? 20.475 1.737 -15.747 1.00 90.75 90 TYR A O 1
ATOM 756 N N . ARG A 1 91 ? 20.162 -0.484 -15.685 1.00 88.31 91 ARG A N 1
ATOM 757 C CA . ARG A 1 91 ? 21.278 -0.735 -14.771 1.00 88.31 91 ARG A CA 1
ATOM 758 C C . ARG A 1 91 ? 22.607 -0.294 -15.376 1.00 88.31 91 ARG A C 1
ATOM 760 O O . ARG A 1 91 ? 23.412 0.299 -14.662 1.00 88.31 91 ARG A O 1
ATOM 767 N N . MET A 1 92 ? 22.848 -0.586 -16.652 1.00 86.81 92 MET A N 1
ATOM 768 C CA . MET A 1 92 ? 24.059 -0.170 -17.361 1.00 86.81 92 MET A CA 1
ATOM 769 C C . MET A 1 92 ? 24.155 1.356 -17.433 1.00 86.81 92 MET A C 1
ATOM 771 O O . MET A 1 92 ? 25.180 1.919 -17.049 1.00 86.81 92 MET A O 1
ATOM 775 N N . ASP A 1 93 ? 23.066 2.031 -17.804 1.00 85.25 93 ASP A N 1
ATOM 776 C CA . ASP A 1 93 ? 22.998 3.493 -17.888 1.00 85.25 93 ASP A CA 1
ATOM 777 C C . ASP A 1 93 ? 23.212 4.165 -16.520 1.00 85.25 93 ASP A C 1
ATOM 779 O O . ASP A 1 93 ? 23.851 5.218 -16.434 1.00 85.25 93 ASP A O 1
ATOM 783 N N . MET A 1 94 ? 22.715 3.564 -15.433 1.00 81.81 94 MET A N 1
ATOM 784 C CA . MET A 1 94 ? 22.912 4.062 -14.064 1.00 81.81 94 MET A CA 1
ATOM 785 C C . MET A 1 94 ? 24.297 3.733 -13.488 1.00 81.81 94 MET A C 1
ATOM 787 O O . MET A 1 94 ? 24.803 4.498 -12.671 1.00 81.81 94 MET A O 1
ATOM 791 N N . ARG A 1 95 ? 24.924 2.620 -13.898 1.00 75.75 95 ARG A N 1
ATOM 792 C CA . ARG A 1 95 ? 26.277 2.212 -13.464 1.00 75.75 95 ARG A CA 1
ATOM 793 C C . ARG A 1 95 ? 27.399 2.864 -14.249 1.00 75.75 95 ARG A C 1
ATOM 795 O O . ARG A 1 95 ? 28.525 2.855 -13.759 1.00 75.75 95 ARG A O 1
ATOM 802 N N . SER A 1 96 ? 27.126 3.360 -15.453 1.00 65.56 96 SER A N 1
ATOM 803 C CA . SER A 1 96 ? 28.123 4.035 -16.276 1.00 65.56 96 SER A CA 1
ATOM 804 C C . SER A 1 96 ? 28.716 5.214 -15.498 1.00 65.56 96 SER A C 1
ATOM 806 O O . SER A 1 96 ? 28.095 6.266 -15.350 1.00 65.56 96 SER A O 1
ATOM 808 N N . LEU A 1 97 ? 29.916 4.994 -14.950 1.00 50.09 97 LEU A N 1
ATOM 809 C CA . LEU A 1 97 ? 30.678 5.951 -14.144 1.00 50.09 97 LEU A CA 1
ATOM 810 C C . LEU A 1 97 ? 31.176 7.138 -14.974 1.00 50.09 97 LEU A C 1
ATOM 812 O O . LEU A 1 97 ? 31.645 8.127 -14.413 1.00 50.09 97 LEU A O 1
ATOM 816 N N . SER A 1 98 ? 31.090 7.065 -16.306 1.00 50.16 98 SER A N 1
ATOM 817 C CA . SER A 1 98 ? 31.390 8.211 -17.148 1.00 50.16 98 SER A CA 1
ATOM 818 C C . SER A 1 98 ? 30.261 9.227 -17.004 1.00 50.16 98 SER A C 1
ATOM 820 O O . SER A 1 98 ? 29.240 9.159 -17.689 1.00 50.16 98 SER A O 1
ATOM 822 N N . VAL A 1 99 ? 30.497 10.209 -16.138 1.00 52.91 99 VAL A N 1
ATOM 823 C CA . VAL A 1 99 ? 29.715 11.446 -15.976 1.00 52.91 99 VAL A CA 1
ATOM 824 C C . VAL A 1 99 ? 29.424 12.126 -17.330 1.00 52.91 99 VAL A C 1
ATOM 826 O O . VAL A 1 99 ? 28.472 12.876 -17.449 1.00 52.91 99 VAL A O 1
ATOM 829 N N . LEU A 1 100 ? 30.191 11.807 -18.378 1.00 52.69 100 LEU A N 1
ATOM 830 C CA . LEU A 1 100 ? 30.070 12.346 -19.734 1.00 52.69 100 LEU A CA 1
ATOM 831 C C . LEU A 1 100 ? 29.008 11.671 -20.625 1.00 52.69 100 LEU A C 1
ATOM 833 O O . LEU A 1 100 ? 28.695 12.202 -21.691 1.00 52.69 100 LEU A O 1
ATOM 837 N N . VAL A 1 101 ? 28.454 10.509 -20.253 1.00 59.62 101 VAL A N 1
ATOM 838 C CA . VAL A 1 101 ? 27.471 9.816 -21.108 1.00 59.62 101 VAL A CA 1
ATOM 839 C C . VAL A 1 101 ? 26.075 10.385 -20.865 1.00 59.62 101 VAL A C 1
ATOM 841 O O . VAL A 1 101 ? 25.330 9.964 -19.976 1.00 59.62 101 VAL A O 1
ATOM 844 N N . ARG A 1 102 ? 25.718 11.355 -21.711 1.00 73.00 102 ARG A N 1
ATOM 845 C CA . ARG A 1 102 ? 24.372 11.919 -21.830 1.00 73.00 102 ARG A CA 1
ATOM 846 C C . ARG A 1 102 ? 23.449 10.921 -22.530 1.00 73.00 102 ARG A C 1
ATOM 848 O O . ARG A 1 102 ? 23.328 10.929 -23.753 1.00 73.00 102 ARG A O 1
ATOM 855 N N . THR A 1 103 ? 22.789 10.052 -21.767 1.00 83.81 103 THR A N 1
ATOM 856 C CA . THR A 1 103 ? 21.717 9.222 -22.333 1.00 83.81 103 THR A CA 1
ATOM 857 C C . THR A 1 103 ? 20.473 10.083 -22.589 1.00 83.81 103 THR A C 1
ATOM 859 O O . THR A 1 103 ? 20.196 10.992 -21.798 1.00 83.81 103 THR A O 1
ATOM 862 N N . PRO A 1 104 ? 19.680 9.811 -23.646 1.00 87.94 104 PRO A N 1
ATOM 863 C CA . PRO A 1 104 ? 18.448 10.557 -23.916 1.00 87.94 104 PRO A CA 1
ATOM 864 C C . PRO A 1 104 ? 17.500 10.625 -22.709 1.00 87.94 104 PRO A C 1
ATOM 866 O O . PRO A 1 104 ? 16.907 11.667 -22.449 1.00 87.94 104 PRO A O 1
ATOM 869 N N . ALA A 1 105 ? 17.419 9.546 -21.921 1.00 87.94 105 ALA A N 1
ATOM 870 C CA . ALA A 1 105 ? 16.604 9.486 -20.709 1.00 87.94 105 ALA A CA 1
ATOM 871 C C . ALA A 1 105 ? 17.094 10.442 -19.603 1.00 87.94 105 ALA A C 1
ATOM 873 O O . ALA A 1 105 ? 16.283 11.159 -19.018 1.00 87.94 105 ALA A O 1
ATOM 874 N N . LYS A 1 106 ? 18.410 10.519 -19.350 1.00 86.69 106 LYS A N 1
ATOM 875 C CA . LYS A 1 106 ? 18.983 11.453 -18.361 1.00 86.69 106 LYS A CA 1
ATOM 876 C C . LYS A 1 106 ? 18.835 12.912 -18.797 1.00 86.69 106 LYS A C 1
ATOM 878 O O . LYS A 1 106 ? 18.505 13.763 -17.977 1.00 86.69 106 LYS A O 1
ATOM 883 N N . VAL A 1 107 ? 19.020 13.194 -20.090 1.00 88.56 107 VAL A N 1
ATOM 884 C CA . VAL A 1 107 ? 18.798 14.535 -20.663 1.00 88.56 107 VAL A CA 1
ATOM 885 C C . VAL A 1 107 ? 17.337 14.952 -20.517 1.00 88.56 107 VAL A C 1
ATOM 887 O O . VAL A 1 107 ? 17.061 16.070 -20.090 1.00 88.56 107 VAL A O 1
ATOM 890 N N . LEU A 1 108 ? 16.398 14.050 -20.820 1.00 91.12 108 LEU A N 1
ATOM 891 C CA . LEU A 1 108 ? 14.973 14.302 -20.629 1.00 91.12 108 LEU A CA 1
ATOM 892 C C . LEU A 1 108 ? 14.640 14.563 -19.155 1.00 91.12 108 LEU A C 1
ATOM 894 O O . LEU A 1 108 ? 13.962 15.540 -18.851 1.00 91.12 108 LEU A O 1
ATOM 898 N N . HIS A 1 109 ? 15.150 13.736 -18.241 1.00 89.75 109 HIS A N 1
ATOM 899 C CA . HIS A 1 109 ? 14.944 13.917 -16.805 1.00 89.75 109 HIS A CA 1
ATOM 900 C C . HIS A 1 109 ? 15.439 15.287 -16.318 1.00 89.75 109 HIS A C 1
ATOM 902 O O . HIS A 1 109 ? 14.713 15.978 -15.607 1.00 89.75 109 HIS A O 1
ATOM 908 N N . ALA A 1 110 ? 16.644 15.702 -16.723 1.00 86.00 110 ALA A N 1
ATOM 909 C CA . ALA A 1 110 ? 17.189 17.017 -16.385 1.00 86.00 110 ALA A CA 1
ATOM 910 C C . ALA A 1 110 ? 16.350 18.158 -16.982 1.00 86.00 110 ALA A C 1
ATOM 912 O O . ALA A 1 110 ? 15.980 19.078 -16.262 1.00 86.00 110 ALA A O 1
ATOM 913 N N . ARG A 1 111 ? 15.955 18.057 -18.259 1.00 89.12 111 ARG A N 1
ATOM 914 C CA . ARG A 1 111 ? 15.082 19.045 -18.914 1.00 89.12 111 ARG A CA 1
ATOM 915 C C . ARG A 1 111 ? 13.750 19.215 -18.181 1.00 89.12 111 ARG A C 1
ATOM 917 O O . ARG A 1 111 ? 13.305 20.341 -17.993 1.00 89.12 111 ARG A O 1
ATOM 924 N N . LEU A 1 112 ? 13.110 18.114 -17.786 1.00 90.75 112 LEU A N 1
ATOM 925 C CA . LEU A 1 112 ? 11.830 18.147 -17.073 1.00 90.75 112 LEU A CA 1
ATOM 926 C C . LEU A 1 112 ? 11.973 18.721 -15.664 1.00 90.75 112 LEU A C 1
ATOM 928 O O . LEU A 1 112 ? 11.139 19.523 -15.250 1.00 90.75 112 LEU A O 1
ATOM 932 N N . ARG A 1 113 ? 13.044 18.355 -14.952 1.00 87.38 113 ARG A N 1
ATOM 933 C CA . ARG A 1 113 ? 13.392 18.956 -13.661 1.00 87.38 113 ARG A CA 1
ATOM 934 C C . ARG A 1 113 ? 13.557 20.467 -13.792 1.00 87.38 113 ARG A C 1
ATOM 936 O O . ARG A 1 113 ? 12.952 21.210 -13.030 1.00 87.38 113 ARG A O 1
ATOM 943 N N . ASP A 1 114 ? 14.373 20.909 -14.745 1.00 85.00 114 ASP A N 1
ATOM 944 C CA . ASP A 1 114 ? 14.708 22.321 -14.920 1.00 85.00 114 ASP A CA 1
ATOM 945 C C . ASP A 1 114 ? 13.480 23.136 -15.354 1.00 85.00 114 ASP A C 1
ATOM 947 O O . ASP A 1 114 ? 13.301 24.257 -14.890 1.00 85.00 114 ASP A O 1
ATOM 951 N N . HIS A 1 115 ? 12.595 22.553 -16.173 1.00 86.88 115 HIS A N 1
ATOM 952 C CA . HIS A 1 115 ? 11.294 23.141 -16.516 1.00 86.88 115 HIS A CA 1
ATOM 953 C C . HIS A 1 115 ? 10.408 23.328 -15.280 1.00 86.88 115 HIS A C 1
ATOM 955 O O . HIS A 1 115 ? 9.876 24.411 -15.050 1.00 86.88 115 HIS A O 1
ATOM 961 N N . ARG A 1 116 ? 10.275 22.293 -14.442 1.00 81.69 116 ARG A N 1
ATOM 962 C CA . ARG A 1 116 ? 9.470 22.358 -13.210 1.00 81.69 116 ARG A CA 1
ATOM 963 C C . ARG A 1 116 ? 10.063 23.251 -12.130 1.00 81.69 116 ARG A C 1
ATOM 965 O O . ARG A 1 116 ? 9.329 23.723 -11.270 1.00 81.69 116 ARG A O 1
ATOM 972 N N . TRP A 1 117 ? 11.377 23.442 -12.152 1.00 74.31 117 TRP A N 1
ATOM 973 C CA . TRP A 1 117 ? 12.126 24.239 -11.189 1.00 74.31 117 TRP A CA 1
ATOM 974 C C . TRP A 1 117 ? 12.744 25.466 -11.870 1.00 74.31 117 TRP A C 1
ATOM 976 O O . TRP A 1 117 ? 13.935 25.756 -11.706 1.00 74.31 117 TRP A O 1
ATOM 986 N N . ASP A 1 118 ? 11.953 26.195 -12.662 1.00 64.69 118 ASP A N 1
ATOM 987 C CA . ASP A 1 118 ? 12.446 27.424 -13.277 1.00 64.69 118 ASP A CA 1
ATOM 988 C C . ASP A 1 118 ? 12.610 28.511 -12.206 1.00 64.69 118 ASP A C 1
ATOM 990 O O . ASP A 1 118 ? 11.652 29.102 -11.707 1.00 64.69 118 ASP A O 1
ATOM 994 N N . ARG A 1 119 ? 13.871 28.800 -11.867 1.00 51.12 119 ARG A N 1
ATOM 995 C CA . ARG A 1 119 ? 14.267 29.827 -10.888 1.00 51.12 119 ARG A CA 1
ATOM 996 C C . ARG A 1 119 ? 13.881 31.253 -11.301 1.00 51.12 119 ARG A C 1
ATOM 998 O O . ARG A 1 119 ? 14.140 32.179 -10.537 1.00 51.12 119 ARG A O 1
ATOM 1005 N N . ARG A 1 120 ? 13.355 31.452 -12.511 1.00 52.09 120 ARG A N 1
ATOM 1006 C CA . ARG A 1 120 ? 12.974 32.762 -13.056 1.00 52.09 120 ARG A CA 1
ATOM 1007 C C . ARG A 1 120 ? 11.528 33.163 -12.736 1.00 52.09 120 ARG A C 1
ATOM 1009 O O . ARG A 1 120 ? 11.166 34.293 -13.045 1.00 52.09 120 ARG A O 1
ATOM 1016 N N . ILE A 1 121 ? 10.720 32.278 -12.145 1.00 51.62 121 ILE A N 1
ATOM 1017 C CA . ILE A 1 121 ? 9.285 32.492 -11.878 1.00 51.62 121 ILE A CA 1
ATOM 1018 C C . ILE A 1 121 ? 9.041 32.530 -10.355 1.00 51.62 121 ILE A C 1
ATOM 1020 O O . ILE A 1 121 ? 9.630 31.735 -9.626 1.00 51.62 121 ILE A O 1
ATOM 1024 N N . ASP A 1 122 ? 8.201 33.456 -9.868 1.00 43.94 122 ASP A N 1
ATOM 1025 C CA . ASP A 1 122 ? 7.800 33.569 -8.452 1.00 43.94 122 ASP A CA 1
ATOM 1026 C C . ASP A 1 122 ? 6.261 33.702 -8.311 1.00 43.94 122 ASP A C 1
ATOM 1028 O O . ASP A 1 122 ? 5.699 34.675 -8.824 1.00 43.94 122 ASP A O 1
ATOM 1032 N N . PRO A 1 123 ? 5.558 32.758 -7.642 1.00 54.38 123 PRO A N 1
ATOM 1033 C CA . PRO A 1 123 ? 6.086 31.489 -7.137 1.00 54.38 123 PRO A CA 1
ATOM 1034 C C . PRO A 1 123 ? 6.539 30.584 -8.299 1.00 54.38 123 PRO A C 1
ATOM 1036 O O . PRO A 1 123 ? 5.976 30.670 -9.388 1.00 54.38 123 PRO A O 1
ATOM 1039 N N . PRO A 1 124 ? 7.555 29.723 -8.104 1.00 65.88 124 PRO A N 1
ATOM 1040 C CA . PRO A 1 124 ? 8.190 28.952 -9.173 1.00 65.88 124 PRO A CA 1
ATOM 1041 C C . PRO A 1 124 ? 7.345 27.729 -9.552 1.00 65.88 124 PRO A C 1
ATOM 1043 O O . PRO A 1 124 ? 7.784 26.590 -9.405 1.00 65.88 124 PRO A O 1
ATOM 1046 N N . THR A 1 125 ? 6.105 27.945 -9.985 1.00 75.00 125 THR A N 1
ATOM 1047 C CA . THR A 1 125 ? 5.204 26.886 -10.441 1.00 75.00 125 THR A CA 1
ATOM 1048 C C . THR A 1 125 ? 4.778 27.140 -11.879 1.00 75.00 125 THR A C 1
ATOM 1050 O O . THR A 1 125 ? 4.323 28.220 -12.252 1.00 75.00 125 THR A O 1
ATOM 1053 N N . GLN A 1 126 ? 4.938 26.118 -12.712 1.00 86.88 126 GLN A N 1
ATOM 1054 C CA . GLN A 1 126 ? 4.442 26.111 -14.081 1.00 86.88 126 GLN A CA 1
ATOM 1055 C C . GLN A 1 126 ? 2.902 26.039 -14.091 1.00 86.88 126 GLN A C 1
ATOM 1057 O O . GLN A 1 126 ? 2.305 25.507 -13.144 1.00 86.88 126 GLN A O 1
ATOM 1062 N N . PRO A 1 127 ? 2.226 26.517 -15.153 1.00 89.06 127 PRO A N 1
ATOM 1063 C CA . PRO A 1 127 ? 0.762 26.500 -15.243 1.00 89.06 127 PRO A CA 1
ATOM 1064 C C . PRO A 1 127 ? 0.130 25.120 -14.992 1.00 89.06 127 PRO A C 1
ATOM 1066 O O . PRO A 1 127 ? -0.931 25.020 -14.364 1.00 89.06 127 PRO A O 1
ATOM 1069 N N . GLU A 1 128 ? 0.783 24.050 -15.446 1.00 91.38 128 GLU A N 1
ATOM 1070 C CA . GLU A 1 128 ? 0.387 22.665 -15.191 1.00 91.38 128 GLU A CA 1
ATOM 1071 C C . GLU A 1 128 ? 0.482 22.275 -13.706 1.00 91.38 128 GLU A C 1
ATOM 1073 O O . GLU A 1 128 ? -0.439 21.644 -13.183 1.00 91.38 128 GLU A O 1
ATOM 1078 N N . GLN A 1 129 ? 1.533 22.701 -12.995 1.00 91.62 129 GLN A N 1
ATOM 1079 C CA . GLN A 1 129 ? 1.717 22.429 -11.563 1.00 91.62 129 GLN A CA 1
ATOM 1080 C C . GLN A 1 129 ? 0.646 23.151 -10.745 1.00 91.62 129 GLN A C 1
ATOM 1082 O O . GLN A 1 129 ? 0.011 22.563 -9.870 1.00 91.62 129 GLN A O 1
ATOM 1087 N N . ASP A 1 130 ? 0.375 24.404 -11.093 1.00 92.06 130 ASP A N 1
ATOM 1088 C CA . ASP A 1 130 ? -0.683 25.215 -10.500 1.00 92.06 130 ASP A CA 1
ATOM 1089 C C . ASP A 1 130 ? -2.070 24.592 -10.676 1.00 92.06 130 ASP A C 1
ATOM 1091 O O . ASP A 1 130 ? -2.884 24.562 -9.744 1.00 92.06 130 ASP A O 1
ATOM 1095 N N . TYR A 1 131 ? -2.354 24.077 -11.873 1.00 94.62 131 TYR A N 1
ATOM 1096 C CA . TYR A 1 131 ? -3.587 23.348 -12.150 1.00 94.62 131 TYR A CA 1
ATOM 1097 C C . TYR A 1 131 ? -3.722 22.108 -11.260 1.00 94.62 131 TYR A C 1
ATOM 1099 O O . TYR A 1 131 ? -4.758 21.940 -10.607 1.00 94.62 131 TYR A O 1
ATOM 1107 N N . VAL A 1 132 ? -2.673 21.286 -11.178 1.00 95.81 132 VAL A N 1
ATOM 1108 C CA . VAL A 1 132 ? -2.650 20.084 -10.333 1.00 95.81 132 VAL A CA 1
ATOM 1109 C C . VAL A 1 132 ? -2.834 20.439 -8.857 1.00 95.81 132 VAL A C 1
ATOM 1111 O O . VAL A 1 132 ? -3.654 19.820 -8.182 1.00 95.81 132 VAL A O 1
ATOM 1114 N N . LEU A 1 133 ? -2.139 21.458 -8.345 1.00 95.19 133 LEU A N 1
ATOM 1115 C CA . LEU A 1 133 ? -2.251 21.888 -6.947 1.00 95.19 133 LEU A CA 1
ATOM 1116 C C . LEU A 1 133 ? -3.653 22.403 -6.608 1.00 95.19 133 LEU A C 1
ATOM 1118 O O . LEU A 1 133 ? -4.181 22.092 -5.538 1.00 95.19 133 LEU A O 1
ATOM 1122 N N . ARG A 1 134 ? -4.292 23.164 -7.508 1.00 95.69 134 ARG A N 1
ATOM 1123 C CA . ARG A 1 134 ? -5.690 23.596 -7.326 1.00 95.69 134 ARG A CA 1
ATOM 1124 C C . ARG A 1 134 ? -6.642 22.406 -7.282 1.00 95.69 134 ARG A C 1
ATOM 1126 O O . ARG A 1 134 ? -7.501 22.352 -6.400 1.00 95.69 134 ARG A O 1
ATOM 1133 N N . LEU A 1 135 ? -6.476 21.457 -8.203 1.00 96.81 135 LEU A N 1
ATOM 1134 C CA . LEU A 1 135 ? -7.266 20.228 -8.230 1.00 96.81 135 LEU A CA 1
ATOM 1135 C C . LEU A 1 135 ? -7.079 19.433 -6.930 1.00 96.81 135 LEU A C 1
ATOM 1137 O O . LEU A 1 135 ? -8.056 19.039 -6.298 1.00 96.81 135 LEU A O 1
ATOM 1141 N N . ALA A 1 136 ? -5.839 19.283 -6.477 1.00 97.00 136 ALA A N 1
ATOM 1142 C CA . ALA A 1 136 ? -5.502 18.557 -5.264 1.00 97.00 136 ALA A CA 1
ATOM 1143 C C . ALA A 1 136 ? -6.069 19.184 -3.993 1.00 97.00 136 ALA A C 1
ATOM 1145 O O . ALA A 1 136 ? -6.634 18.466 -3.175 1.00 97.00 136 ALA A O 1
ATOM 1146 N N . ARG A 1 137 ? -5.997 20.511 -3.830 1.00 97.62 137 ARG A N 1
ATOM 1147 C CA . ARG A 1 137 ? -6.620 21.200 -2.684 1.00 97.62 137 ARG A CA 1
ATOM 1148 C C . ARG A 1 137 ? -8.125 20.940 -2.626 1.00 97.62 137 ARG A C 1
ATOM 1150 O O . ARG A 1 137 ? -8.656 20.668 -1.552 1.00 97.62 137 ARG A O 1
ATOM 1157 N N . ARG A 1 138 ? -8.799 20.970 -3.781 1.00 97.38 138 ARG A N 1
ATOM 1158 C CA . ARG A 1 138 ? -10.237 20.698 -3.891 1.00 97.38 138 ARG A CA 1
ATOM 1159 C C . ARG A 1 138 ? -10.582 19.257 -3.512 1.00 97.38 138 ARG A C 1
ATOM 1161 O O . ARG A 1 138 ? -11.482 19.047 -2.706 1.00 97.38 138 ARG A O 1
ATOM 1168 N N . GLU A 1 139 ? -9.889 18.270 -4.078 1.00 97.12 139 GLU A N 1
ATOM 1169 C CA . GLU A 1 139 ? -10.175 16.856 -3.785 1.00 97.12 139 GLU A CA 1
ATOM 1170 C C . GLU A 1 139 ? -9.748 16.458 -2.362 1.00 97.12 139 GLU A C 1
ATOM 1172 O O . GLU A 1 139 ? -10.445 15.689 -1.699 1.00 97.12 139 GLU A O 1
ATOM 1177 N N . PHE A 1 140 ? -8.671 17.045 -1.833 1.00 96.44 140 PHE A N 1
ATOM 1178 C CA . PHE A 1 140 ? -8.281 16.869 -0.436 1.00 96.44 140 PHE A CA 1
ATOM 1179 C C . PHE A 1 140 ? -9.373 17.370 0.511 1.00 96.44 140 PHE A C 1
ATOM 1181 O O . PHE A 1 140 ? -9.791 16.638 1.407 1.00 96.44 140 PHE A O 1
ATOM 1188 N N . GLN A 1 141 ? -9.894 18.577 0.276 1.00 96.12 141 GLN A N 1
ATOM 1189 C CA . GLN A 1 141 ? -10.976 19.143 1.078 1.00 96.12 141 GLN A CA 1
ATOM 1190 C C . GLN A 1 141 ? -12.233 18.256 1.045 1.00 96.12 141 GLN A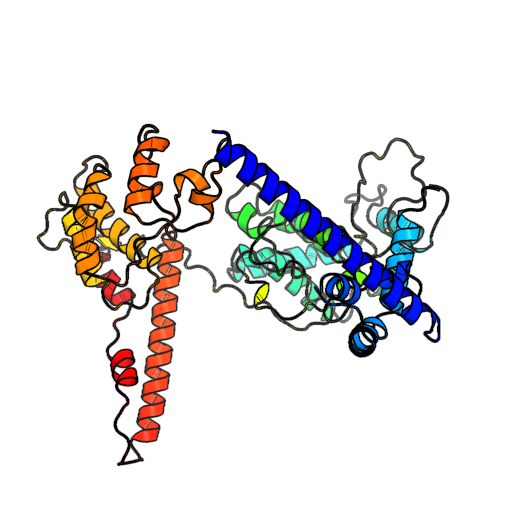 C 1
ATOM 1192 O O . GLN A 1 141 ? -12.789 17.946 2.098 1.00 96.12 141 GLN A O 1
ATOM 1197 N N . LYS A 1 142 ? -12.618 17.738 -0.131 1.00 95.06 142 LYS A N 1
ATOM 1198 C CA . LYS A 1 142 ? -13.715 16.759 -0.244 1.00 95.06 142 LYS A CA 1
ATOM 1199 C C . LYS A 1 142 ? -13.448 15.480 0.552 1.00 95.06 142 LYS A C 1
ATOM 1201 O O . LYS A 1 142 ? -14.368 14.943 1.162 1.00 95.06 142 LYS A O 1
ATOM 1206 N N . CYS A 1 143 ? -12.214 14.971 0.564 1.00 92.19 143 CYS A N 1
ATOM 1207 C CA . CYS A 1 143 ? -11.857 13.802 1.375 1.00 92.19 143 CYS A CA 1
ATOM 1208 C C . CYS A 1 143 ? -12.010 14.072 2.879 1.00 92.19 143 CYS A C 1
ATOM 1210 O O . CYS A 1 143 ? -12.482 13.201 3.614 1.00 92.19 143 CYS A O 1
ATOM 1212 N N . ILE A 1 144 ? -11.634 15.270 3.336 1.00 90.75 144 ILE A N 1
ATOM 1213 C CA . ILE A 1 144 ? -11.819 15.699 4.727 1.00 90.75 144 ILE A CA 1
ATOM 1214 C C . ILE A 1 144 ? -13.311 15.781 5.073 1.00 90.75 144 ILE A C 1
ATOM 1216 O O . ILE A 1 144 ? -13.737 15.212 6.078 1.00 90.75 144 ILE A O 1
ATOM 1220 N N . GLU A 1 145 ? -14.117 16.419 4.223 1.00 90.88 145 GLU A N 1
ATOM 1221 C CA . GLU A 1 145 ? -15.572 16.554 4.400 1.00 90.88 145 GLU A CA 1
ATOM 1222 C C . GLU A 1 145 ? -16.291 15.200 4.389 1.00 90.88 145 GLU A C 1
ATOM 1224 O O . GLU A 1 145 ? -17.180 14.954 5.204 1.00 90.88 145 GLU A O 1
ATOM 1229 N N . ALA A 1 146 ? -15.847 14.281 3.530 1.00 86.56 146 ALA A N 1
ATOM 1230 C CA . ALA A 1 146 ? -16.328 12.903 3.474 1.00 86.56 146 ALA A CA 1
ATOM 1231 C C . ALA A 1 146 ? -15.847 12.033 4.652 1.00 86.56 146 ALA A C 1
ATOM 1233 O O . ALA A 1 146 ? -16.160 10.842 4.695 1.00 86.56 146 ALA A O 1
ATOM 1234 N N . LYS A 1 147 ? -15.089 12.602 5.602 1.00 83.50 147 LYS A N 1
ATOM 1235 C CA . LYS A 1 147 ? -14.542 11.918 6.785 1.00 83.50 147 LYS A CA 1
ATOM 1236 C C . LYS A 1 147 ? -13.760 10.651 6.427 1.00 83.50 147 LYS A C 1
ATOM 1238 O O . LYS A 1 147 ? -13.871 9.626 7.104 1.00 83.50 147 LYS A O 1
ATOM 1243 N N . VAL A 1 148 ? -12.968 10.711 5.355 1.00 85.94 148 VAL A N 1
ATOM 1244 C CA . VAL A 1 148 ? -12.075 9.611 4.967 1.00 85.94 148 VAL A CA 1
ATOM 1245 C C . VAL A 1 148 ? -11.118 9.308 6.125 1.00 85.94 148 VAL A C 1
ATOM 1247 O O . VAL A 1 148 ? -10.573 10.220 6.748 1.00 85.94 148 VAL A O 1
ATOM 1250 N N . ALA A 1 149 ? -10.919 8.024 6.431 1.00 82.75 149 ALA A N 1
ATOM 1251 C CA . ALA A 1 149 ? -10.028 7.611 7.508 1.00 82.75 149 ALA A CA 1
ATOM 1252 C C . ALA A 1 149 ? -8.587 8.086 7.250 1.00 82.75 149 ALA A C 1
ATOM 1254 O O . ALA A 1 149 ? -8.103 8.018 6.124 1.00 82.75 149 ALA A O 1
ATOM 1255 N N . ASP A 1 150 ? -7.869 8.490 8.304 1.00 84.50 150 ASP A N 1
ATOM 1256 C CA . ASP A 1 150 ? -6.500 9.023 8.189 1.00 84.50 150 ASP A CA 1
ATOM 1257 C C . ASP A 1 150 ? -5.560 8.112 7.382 1.00 84.50 150 ASP A C 1
ATOM 1259 O O . ASP A 1 150 ? -4.820 8.576 6.524 1.00 84.50 150 ASP A O 1
ATOM 1263 N N . ALA A 1 151 ? -5.631 6.797 7.608 1.00 84.19 151 ALA A N 1
ATOM 1264 C CA . ALA A 1 151 ? -4.788 5.825 6.909 1.00 84.19 151 ALA A CA 1
ATOM 1265 C C . ALA A 1 151 ? -5.073 5.736 5.395 1.00 84.19 151 ALA A C 1
ATOM 1267 O O . ALA A 1 151 ? -4.219 5.279 4.640 1.00 84.19 151 ALA A O 1
ATOM 1268 N N . ASP A 1 152 ? -6.261 6.162 4.960 1.00 89.62 152 ASP A N 1
ATOM 1269 C CA . ASP A 1 152 ? -6.695 6.149 3.561 1.00 89.62 152 ASP A CA 1
ATOM 1270 C C . ASP A 1 152 ? -6.547 7.510 2.888 1.00 89.62 152 ASP A C 1
ATOM 1272 O O . ASP A 1 152 ? -6.497 7.584 1.661 1.00 89.62 152 ASP A O 1
ATOM 1276 N N . LEU A 1 153 ? -6.476 8.583 3.678 1.00 91.50 153 LEU A N 1
ATOM 1277 C CA . LEU A 1 153 ? -6.599 9.962 3.219 1.00 91.50 153 LEU A CA 1
ATOM 1278 C C . LEU A 1 153 ? -5.620 10.299 2.089 1.00 91.50 153 LEU A C 1
ATOM 1280 O O . LEU A 1 153 ? -6.037 10.849 1.072 1.00 91.50 153 LEU A O 1
ATOM 1284 N N . LEU A 1 154 ? -4.346 9.919 2.234 1.00 94.69 154 LEU A N 1
ATOM 1285 C CA . LEU A 1 154 ? -3.311 10.186 1.233 1.00 94.69 154 LEU A CA 1
ATOM 1286 C C . LEU A 1 154 ? -3.626 9.502 -0.100 1.00 94.69 154 LEU A C 1
ATOM 1288 O O . LEU A 1 154 ? -3.755 10.168 -1.126 1.00 94.69 154 LEU A O 1
ATOM 1292 N N . LEU A 1 155 ? -3.767 8.173 -0.097 1.00 94.25 155 LEU A N 1
ATOM 1293 C CA . LEU A 1 155 ? -3.960 7.405 -1.330 1.00 94.25 155 LEU A CA 1
ATOM 1294 C C . LEU A 1 155 ? -5.318 7.701 -1.974 1.00 94.25 155 LEU A C 1
ATOM 1296 O O . LEU A 1 155 ? -5.412 7.753 -3.199 1.00 94.25 155 LEU A O 1
ATOM 1300 N N . ARG A 1 156 ? -6.354 7.952 -1.165 1.00 92.44 156 ARG A N 1
ATOM 1301 C CA . ARG A 1 156 ? -7.692 8.319 -1.641 1.00 92.44 156 ARG A CA 1
ATOM 1302 C C . ARG A 1 156 ? -7.695 9.689 -2.313 1.00 92.44 156 ARG A C 1
ATOM 1304 O O . ARG A 1 156 ? -8.267 9.815 -3.392 1.00 92.44 156 ARG A O 1
ATOM 1311 N N . CYS A 1 157 ? -7.038 10.680 -1.710 1.00 94.94 157 CYS A N 1
ATOM 1312 C CA . CYS A 1 157 ? -6.893 12.012 -2.293 1.00 94.94 157 CYS A CA 1
ATOM 1313 C C . CYS A 1 157 ? -6.163 11.939 -3.639 1.00 94.94 157 CYS A C 1
ATOM 1315 O O . CYS A 1 157 ? -6.656 12.459 -4.636 1.00 94.94 157 CYS A O 1
ATOM 1317 N N . LEU A 1 158 ? -5.022 11.244 -3.690 1.00 96.31 158 LEU A N 1
ATOM 1318 C CA . LEU A 1 158 ? -4.260 11.053 -4.926 1.00 96.31 158 LEU A CA 1
ATOM 1319 C C . LEU A 1 158 ? -5.100 10.351 -6.007 1.00 96.31 158 LEU A C 1
ATOM 1321 O O . LEU A 1 158 ? -5.154 10.814 -7.144 1.00 96.31 158 LEU A O 1
ATOM 1325 N N . GLN A 1 159 ? -5.816 9.282 -5.655 1.00 93.94 159 GLN A N 1
ATOM 1326 C CA . GLN A 1 159 ? -6.682 8.576 -6.601 1.00 93.94 159 GLN A CA 1
ATOM 1327 C C . GLN A 1 159 ? -7.800 9.472 -7.156 1.00 93.94 159 GLN A C 1
ATOM 1329 O O . GLN A 1 159 ? -8.063 9.438 -8.356 1.00 93.94 159 GLN A O 1
ATOM 1334 N N . GLN A 1 160 ? -8.428 10.304 -6.319 1.00 93.69 160 GLN A N 1
ATOM 1335 C CA . GLN A 1 160 ? -9.453 11.253 -6.770 1.00 93.69 160 GLN A CA 1
ATOM 1336 C C . GLN A 1 160 ? -8.887 12.318 -7.708 1.00 93.69 160 GLN A C 1
ATOM 1338 O O . GLN A 1 160 ? -9.507 12.608 -8.726 1.00 93.69 160 GLN A O 1
ATOM 1343 N N . VAL A 1 161 ? -7.703 12.863 -7.415 1.00 96.50 161 VAL A N 1
ATOM 1344 C CA . VAL A 1 161 ? -7.033 13.819 -8.312 1.00 96.50 161 VAL A CA 1
ATOM 1345 C C . VAL A 1 161 ? -6.776 13.192 -9.677 1.00 96.50 161 VAL A C 1
ATOM 1347 O O . VAL A 1 161 ? -7.082 13.810 -10.695 1.00 96.50 161 VAL A O 1
ATOM 1350 N N . PHE A 1 162 ? -6.266 11.959 -9.705 1.00 95.44 162 PHE A N 1
ATOM 1351 C CA . PHE A 1 162 ? -6.035 11.236 -10.951 1.00 95.44 162 PHE A CA 1
ATOM 1352 C C . PHE A 1 162 ? -7.338 11.032 -11.739 1.00 95.44 162 PHE A C 1
ATOM 1354 O O . PHE A 1 162 ? -7.404 11.339 -12.930 1.00 95.44 162 PHE A O 1
ATOM 1361 N N . ASP A 1 163 ? -8.387 10.546 -11.072 1.00 93.94 163 ASP A N 1
ATOM 1362 C CA . ASP A 1 163 ? -9.678 10.264 -11.702 1.00 93.94 163 ASP A CA 1
ATOM 1363 C C . ASP A 1 163 ? -10.356 11.546 -12.221 1.00 93.94 163 ASP A C 1
ATOM 1365 O O . ASP A 1 163 ? -10.939 11.539 -13.303 1.00 93.94 163 ASP A O 1
ATOM 1369 N N . GLU A 1 164 ? -10.266 12.661 -11.495 1.00 95.50 164 GLU A N 1
ATOM 1370 C CA . GLU A 1 164 ? -10.821 13.950 -11.927 1.00 95.50 164 GLU A CA 1
ATOM 1371 C C . GLU A 1 164 ? -10.007 14.598 -13.052 1.00 95.50 164 GLU A C 1
ATOM 1373 O O . GLU A 1 164 ? -10.586 15.186 -13.964 1.00 95.50 164 GLU A O 1
ATOM 1378 N N . HIS A 1 165 ? -8.680 14.447 -13.039 1.00 96.06 165 HIS A N 1
ATOM 1379 C CA . HIS A 1 165 ? -7.829 14.849 -14.156 1.00 96.06 165 HIS A CA 1
ATOM 1380 C C . HIS A 1 165 ? -8.207 14.087 -15.433 1.00 96.06 165 HIS A C 1
ATOM 1382 O O . HIS A 1 165 ? -8.397 14.694 -16.483 1.00 96.06 165 HIS A O 1
ATOM 1388 N N . ALA A 1 166 ? -8.366 12.763 -15.343 1.00 92.94 166 ALA A N 1
ATOM 1389 C CA . ALA A 1 166 ? -8.706 11.912 -16.483 1.00 92.94 166 ALA A CA 1
ATOM 1390 C C . ALA A 1 166 ? -10.093 12.209 -17.083 1.00 92.94 166 ALA A C 1
ATOM 1392 O O . ALA A 1 166 ? -10.314 11.962 -18.266 1.00 92.94 166 ALA A O 1
ATOM 1393 N N . LYS A 1 167 ? -11.029 12.743 -16.286 1.00 94.38 167 LYS A N 1
ATOM 1394 C CA . LYS A 1 167 ? -12.358 13.173 -16.755 1.00 94.38 167 LYS A CA 1
ATOM 1395 C C . LYS A 1 167 ? -12.354 14.544 -17.425 1.00 94.38 167 LYS A C 1
ATOM 1397 O O . LYS A 1 167 ? -13.342 14.882 -18.074 1.00 94.38 167 LYS A O 1
ATOM 1402 N N . ASN A 1 168 ? -11.312 15.354 -17.240 1.00 92.81 168 ASN A N 1
ATOM 1403 C CA . ASN A 1 168 ? -11.261 16.689 -17.818 1.00 92.81 168 ASN A CA 1
ATOM 1404 C C . ASN A 1 168 ? -11.047 16.589 -19.341 1.00 92.81 168 ASN A C 1
ATOM 1406 O O . ASN A 1 168 ? -9.978 16.149 -19.762 1.00 92.81 168 ASN A O 1
ATOM 1410 N N . PRO A 1 169 ? -12.008 17.020 -20.181 1.00 87.62 169 PRO A N 1
ATOM 1411 C CA . PRO A 1 169 ? -11.860 16.940 -21.633 1.00 87.62 169 PRO A CA 1
ATOM 1412 C C . PRO A 1 169 ? -10.793 17.900 -22.174 1.00 87.62 169 PRO A C 1
ATOM 1414 O O . PRO A 1 169 ? -10.267 17.672 -23.258 1.00 87.62 169 PRO A O 1
ATOM 1417 N N . ASN A 1 170 ? -10.467 18.958 -21.422 1.00 89.38 170 ASN A N 1
ATOM 1418 C CA . ASN A 1 170 ? -9.527 20.002 -21.816 1.00 89.38 170 ASN A CA 1
ATOM 1419 C C . ASN A 1 170 ? -8.505 20.242 -20.687 1.00 89.38 170 ASN A C 1
ATOM 1421 O O . ASN A 1 170 ? -8.596 21.251 -19.975 1.00 89.38 170 ASN A O 1
ATOM 1425 N N . PRO A 1 171 ? -7.556 19.316 -20.452 1.00 90.38 171 PRO A N 1
ATOM 1426 C CA . PRO A 1 171 ? -6.453 19.572 -19.532 1.00 90.38 171 PRO A CA 1
ATOM 1427 C C . PRO A 1 171 ? -5.573 20.718 -20.068 1.00 90.38 171 PRO A C 1
ATOM 1429 O O . PRO A 1 171 ? -5.565 20.978 -21.278 1.00 90.38 171 PRO A O 1
ATOM 1432 N N . PRO A 1 172 ? -4.835 21.426 -19.192 1.00 93.06 172 PRO A N 1
ATOM 1433 C CA . PRO A 1 172 ? -3.897 22.452 -19.637 1.00 93.06 172 PRO A CA 1
ATOM 1434 C C . PRO A 1 172 ? -2.849 21.857 -20.585 1.00 93.06 172 PRO A C 1
ATOM 1436 O O . PRO A 1 172 ? -2.573 20.658 -20.557 1.00 93.06 172 PRO A O 1
ATOM 1439 N N . GLN A 1 173 ? -2.262 22.707 -21.423 1.00 94.06 173 GLN A N 1
ATOM 1440 C CA . GLN A 1 173 ? -1.090 22.333 -22.209 1.00 94.06 173 GLN A CA 1
ATOM 1441 C C . GLN A 1 173 ? 0.150 22.422 -21.315 1.00 94.06 173 GLN A C 1
ATOM 1443 O O . GLN A 1 173 ? 0.291 23.401 -20.584 1.00 94.06 173 GLN A O 1
ATOM 1448 N N . GLY A 1 174 ? 1.032 21.429 -21.374 1.00 91.81 174 GLY A N 1
ATOM 1449 C CA . GLY A 1 174 ? 2.247 21.389 -20.558 1.00 91.81 174 GLY A CA 1
ATOM 1450 C C . GLY A 1 174 ? 3.313 20.467 -21.139 1.00 91.81 174 GLY A C 1
ATOM 1451 O O . GLY A 1 174 ? 3.090 19.799 -22.153 1.00 91.81 174 GLY A O 1
ATOM 1452 N N . LEU A 1 175 ? 4.484 20.448 -20.499 1.00 94.00 175 LEU A N 1
ATOM 1453 C CA . LEU A 1 175 ? 5.572 19.538 -20.856 1.00 94.00 175 LEU A CA 1
ATOM 1454 C C . LEU A 1 175 ? 5.410 18.213 -20.095 1.00 94.00 175 LEU A C 1
ATOM 1456 O O . LEU A 1 175 ? 5.540 18.162 -18.872 1.00 94.00 175 LEU A O 1
ATOM 1460 N N . ASN A 1 176 ? 5.129 17.136 -20.825 1.00 96.00 176 ASN A N 1
ATOM 1461 C CA . ASN A 1 176 ? 4.785 15.834 -20.254 1.00 96.00 176 ASN A CA 1
ATOM 1462 C C . ASN A 1 176 ? 6.013 15.008 -19.853 1.00 96.00 176 ASN A C 1
ATOM 1464 O O . ASN A 1 176 ? 7.118 15.220 -20.350 1.00 96.00 176 ASN A O 1
ATOM 1468 N N . TYR A 1 177 ? 5.806 13.991 -19.005 1.00 94.06 177 TYR A N 1
ATOM 1469 C CA . TYR A 1 177 ? 6.869 13.094 -18.514 1.00 94.06 177 TYR A CA 1
ATOM 1470 C C . TYR A 1 177 ? 7.647 12.363 -19.627 1.00 94.06 177 TYR A C 1
ATOM 1472 O O . TYR A 1 177 ? 8.755 11.878 -19.400 1.00 94.06 177 TYR A O 1
ATOM 1480 N N . ASN A 1 178 ? 7.071 12.259 -20.827 1.00 93.94 178 ASN A N 1
ATOM 1481 C CA . ASN A 1 178 ? 7.691 11.655 -22.007 1.00 93.94 178 ASN A CA 1
ATOM 1482 C C . ASN A 1 178 ? 8.476 12.666 -22.871 1.00 93.94 178 ASN A C 1
ATOM 1484 O O . ASN A 1 178 ? 9.141 12.257 -23.819 1.00 93.94 178 ASN A O 1
ATOM 1488 N N . GLY A 1 179 ? 8.434 13.959 -22.534 1.00 93.44 179 GLY A N 1
ATOM 1489 C CA . GLY A 1 179 ? 9.112 15.047 -23.242 1.00 93.44 179 GLY A CA 1
ATOM 1490 C C . GLY A 1 179 ? 8.278 15.758 -24.305 1.00 93.44 179 GLY A C 1
ATOM 1491 O O . GLY A 1 179 ? 8.756 16.754 -24.860 1.00 93.44 179 GLY A O 1
ATOM 1492 N N . ASP A 1 180 ? 7.057 15.289 -24.563 1.00 95.38 180 ASP A N 1
ATOM 1493 C CA . ASP A 1 180 ? 6.147 15.898 -25.530 1.00 95.38 180 ASP A CA 1
ATOM 1494 C C . ASP A 1 180 ? 5.427 17.105 -24.921 1.00 95.38 180 ASP A C 1
ATOM 1496 O O . ASP A 1 180 ? 5.095 17.122 -23.733 1.00 95.38 180 ASP A O 1
ATOM 1500 N N . ILE A 1 181 ? 5.156 18.113 -25.751 1.00 94.38 181 ILE A N 1
ATOM 1501 C CA . ILE A 1 181 ? 4.301 19.247 -25.389 1.00 94.38 181 ILE A CA 1
ATOM 1502 C C . ILE A 1 181 ? 2.897 18.949 -25.904 1.00 94.38 181 ILE A C 1
ATOM 1504 O O . ILE A 1 181 ? 2.715 18.677 -27.091 1.00 94.38 181 ILE A O 1
ATOM 1508 N N . GLY A 1 182 ? 1.907 18.999 -25.021 1.00 94.19 182 GLY A N 1
ATOM 1509 C CA . GLY A 1 182 ? 0.530 18.689 -25.383 1.00 94.19 182 GLY A CA 1
ATOM 1510 C C . GLY A 1 182 ? -0.422 18.765 -24.193 1.00 94.19 182 GLY A C 1
ATOM 1511 O O . GLY A 1 182 ? -0.058 19.326 -23.155 1.00 94.19 182 GLY A O 1
ATOM 1512 N N . PRO A 1 183 ? -1.630 18.178 -24.317 1.00 95.44 183 PRO A N 1
ATOM 1513 C CA . PRO A 1 183 ? -2.520 17.931 -23.186 1.00 95.44 183 PRO A CA 1
ATOM 1514 C C . PRO A 1 183 ? -1.742 17.290 -22.034 1.00 95.44 183 PRO A C 1
ATOM 1516 O O . PRO A 1 183 ? -1.069 16.273 -22.232 1.00 95.44 183 PRO A O 1
ATOM 1519 N N . TYR A 1 184 ? -1.795 17.914 -20.860 1.00 96.06 184 TYR A N 1
ATOM 1520 C CA . TYR A 1 184 ? -0.924 17.547 -19.755 1.00 96.06 184 TYR A CA 1
ATOM 1521 C C . TYR A 1 184 ? -1.206 16.135 -19.226 1.00 96.06 184 TYR A C 1
ATOM 1523 O O . TYR A 1 184 ? -2.360 15.726 -19.091 1.00 96.06 184 TYR A O 1
ATOM 1531 N N . LEU A 1 185 ? -0.143 15.394 -18.916 1.00 95.69 185 LEU A N 1
ATOM 1532 C CA . LEU A 1 185 ? -0.167 14.040 -18.378 1.00 95.69 185 LEU A CA 1
ATOM 1533 C C . LEU A 1 185 ? 0.521 14.005 -17.013 1.00 95.69 185 LEU A C 1
ATOM 1535 O O . LEU A 1 185 ? 1.645 14.477 -16.851 1.00 95.69 185 LEU A O 1
ATOM 1539 N N . LEU A 1 186 ? -0.140 13.369 -16.047 1.00 96.19 186 LEU A N 1
ATOM 1540 C CA . LEU A 1 186 ? 0.342 13.277 -14.673 1.00 96.19 186 LEU A CA 1
ATOM 1541 C C . LEU A 1 186 ? 1.593 12.390 -14.548 1.00 96.19 186 LEU A C 1
ATOM 1543 O O . LEU A 1 186 ? 1.627 11.241 -15.000 1.00 96.19 186 LEU A O 1
ATOM 1547 N N . SER A 1 187 ? 2.598 12.910 -13.853 1.00 95.56 187 SER A N 1
ATOM 1548 C CA . SER A 1 187 ? 3.822 12.218 -13.441 1.00 95.56 187 SER A CA 1
ATOM 1549 C C . SER A 1 187 ? 3.808 11.913 -11.940 1.00 95.56 187 SER A C 1
ATOM 1551 O O . SER A 1 187 ? 3.030 12.489 -11.176 1.00 95.56 187 SER A O 1
ATOM 1553 N N . LEU A 1 188 ? 4.678 11.016 -11.474 1.00 96.00 188 LEU A N 1
ATOM 1554 C CA . LEU A 1 188 ? 4.812 10.755 -10.037 1.00 96.00 188 LEU A CA 1
ATOM 1555 C C . LEU A 1 188 ? 5.363 11.959 -9.261 1.00 96.00 188 LEU A C 1
ATOM 1557 O O . LEU A 1 188 ? 5.104 12.058 -8.061 1.00 96.00 188 LEU A O 1
ATOM 1561 N N . ASP A 1 189 ? 6.058 12.887 -9.921 1.00 94.06 189 ASP A N 1
ATOM 1562 C CA . ASP A 1 189 ? 6.427 14.163 -9.307 1.00 94.06 189 ASP A CA 1
ATOM 1563 C C . ASP A 1 189 ? 5.196 15.005 -8.941 1.00 94.06 189 ASP A C 1
ATOM 1565 O O . ASP A 1 189 ? 5.186 15.641 -7.894 1.00 94.06 189 ASP A O 1
ATOM 1569 N N . ASP A 1 190 ? 4.113 14.946 -9.724 1.00 95.94 190 ASP A N 1
ATOM 1570 C CA . ASP A 1 190 ? 2.853 15.620 -9.379 1.00 95.94 190 ASP A CA 1
ATOM 1571 C C . ASP A 1 190 ? 2.234 15.040 -8.105 1.00 95.94 190 ASP A C 1
ATOM 1573 O O . ASP A 1 190 ? 1.803 15.782 -7.224 1.00 95.94 190 ASP A O 1
ATOM 1577 N N . ALA A 1 191 ? 2.234 13.711 -7.969 1.00 96.50 191 ALA A N 1
ATOM 1578 C CA . ALA A 1 191 ? 1.762 13.053 -6.754 1.00 96.50 191 ALA A CA 1
ATOM 1579 C C . ALA A 1 191 ? 2.626 13.429 -5.539 1.00 96.50 191 ALA A C 1
ATOM 1581 O O . ALA A 1 191 ? 2.089 13.730 -4.472 1.00 96.50 191 ALA A O 1
ATOM 1582 N N . ARG A 1 192 ? 3.955 13.456 -5.709 1.00 93.75 192 ARG A N 1
ATOM 1583 C CA . ARG A 1 192 ? 4.908 13.882 -4.675 1.00 93.75 192 ARG A CA 1
ATOM 1584 C C . ARG A 1 192 ? 4.668 15.333 -4.256 1.00 93.75 192 ARG A C 1
ATOM 1586 O O . ARG A 1 192 ? 4.523 15.600 -3.066 1.00 93.75 192 ARG A O 1
ATOM 1593 N N . MET A 1 193 ? 4.528 16.232 -5.227 1.00 93.00 193 MET A N 1
ATOM 1594 C CA . MET A 1 193 ? 4.221 17.644 -5.011 1.00 93.00 193 MET A CA 1
ATOM 1595 C C . MET A 1 193 ? 2.910 17.816 -4.236 1.00 93.00 193 MET A C 1
ATOM 1597 O O . MET A 1 193 ? 2.853 18.618 -3.314 1.00 93.00 193 MET A O 1
ATOM 1601 N N . ILE A 1 194 ? 1.859 17.047 -4.538 1.00 95.56 194 ILE A N 1
ATOM 1602 C CA . ILE A 1 194 ? 0.596 17.100 -3.778 1.00 95.56 194 ILE A CA 1
ATOM 1603 C C . ILE A 1 194 ? 0.798 16.694 -2.315 1.00 95.56 194 ILE A C 1
ATOM 1605 O O . ILE A 1 194 ? 0.253 17.341 -1.416 1.00 95.56 194 ILE A O 1
ATOM 1609 N N . VAL A 1 195 ? 1.558 15.626 -2.062 1.00 94.31 195 VAL A N 1
ATOM 1610 C CA . VAL A 1 195 ? 1.853 15.186 -0.692 1.00 94.31 195 VAL A CA 1
ATOM 1611 C C . VAL A 1 195 ? 2.569 16.304 0.070 1.00 94.31 195 VAL A C 1
ATOM 1613 O O . VAL A 1 195 ? 2.084 16.701 1.128 1.00 94.31 195 VAL A O 1
ATOM 1616 N N . GLU A 1 196 ? 3.637 16.865 -0.497 1.00 90.62 196 GLU A N 1
ATOM 1617 C CA . GLU A 1 196 ? 4.464 17.917 0.118 1.00 90.62 196 GLU A CA 1
ATOM 1618 C C . GLU A 1 196 ? 3.700 19.251 0.295 1.00 90.62 196 GLU A C 1
ATOM 1620 O O . GLU A 1 196 ? 3.690 19.848 1.372 1.00 90.62 196 GLU A O 1
ATOM 1625 N N . GLU A 1 197 ? 2.997 19.717 -0.739 1.00 90.69 197 GLU A N 1
ATOM 1626 C CA . GLU A 1 197 ? 2.442 21.077 -0.806 1.00 90.69 197 GLU A CA 1
ATOM 1627 C C . GLU A 1 197 ? 0.976 21.194 -0.366 1.00 90.69 197 GLU A C 1
ATOM 1629 O O . GLU A 1 197 ? 0.494 22.304 -0.120 1.00 90.69 197 GLU A O 1
ATOM 1634 N N . VAL A 1 198 ? 0.237 20.085 -0.269 1.00 93.94 198 VAL A N 1
ATOM 1635 C CA . VAL A 1 198 ? -1.189 20.096 0.113 1.00 93.94 198 VAL A CA 1
ATOM 1636 C C . VAL A 1 198 ? -1.433 19.323 1.400 1.00 93.94 198 VAL A C 1
ATOM 1638 O O . VAL A 1 198 ? -2.074 19.856 2.309 1.00 93.94 198 VAL A O 1
ATOM 1641 N N . ILE A 1 199 ? -0.948 18.083 1.485 1.00 93.31 199 ILE A N 1
ATOM 1642 C CA . ILE A 1 199 ? -1.272 17.183 2.601 1.00 93.31 199 ILE A CA 1
ATOM 1643 C C . ILE A 1 199 ? -0.392 17.497 3.815 1.00 93.31 199 ILE A C 1
ATOM 1645 O O . ILE A 1 199 ? -0.913 17.745 4.902 1.00 93.31 199 ILE A O 1
ATOM 1649 N N . GLU A 1 200 ? 0.930 17.537 3.636 1.00 90.19 200 GLU A N 1
ATOM 1650 C CA . GLU A 1 200 ? 1.896 17.782 4.718 1.00 90.19 200 GLU A CA 1
ATOM 1651 C C . GLU A 1 200 ? 1.747 19.178 5.335 1.00 90.19 200 GLU A C 1
ATOM 1653 O O . GLU A 1 200 ? 1.896 19.336 6.545 1.00 90.19 200 GLU A O 1
ATOM 1658 N N . LYS A 1 201 ? 1.362 20.185 4.539 1.00 89.69 201 LYS A N 1
ATOM 1659 C CA . LYS A 1 201 ? 1.082 21.540 5.048 1.00 89.69 201 LYS A CA 1
ATOM 1660 C C . LYS A 1 201 ? -0.144 21.616 5.962 1.00 89.69 201 LYS A C 1
ATOM 1662 O O . LYS A 1 201 ? -0.238 22.539 6.763 1.00 89.69 201 LYS A O 1
ATOM 1667 N N . GLN A 1 202 ? -1.078 20.670 5.852 1.00 90.50 202 GLN A N 1
ATOM 1668 C CA . GLN A 1 202 ? -2.299 20.632 6.667 1.00 90.50 202 GLN A CA 1
ATOM 1669 C C . GLN A 1 202 ? -2.232 19.612 7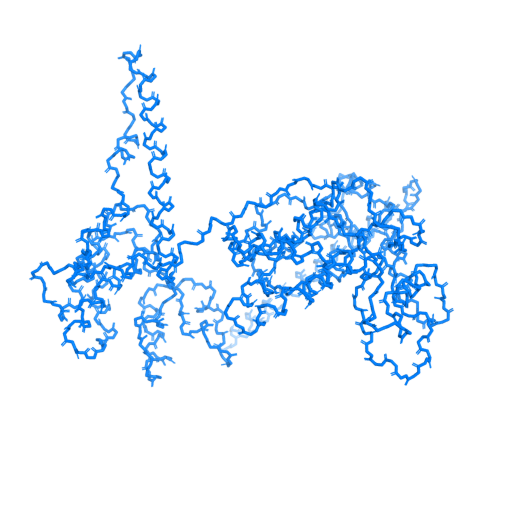.809 1.00 90.50 202 GLN A C 1
ATOM 1671 O O . GLN A 1 202 ? -3.016 19.694 8.756 1.00 90.50 202 GLN A O 1
ATOM 1676 N N . ILE A 1 203 ? -1.323 18.638 7.732 1.00 85.94 203 ILE A N 1
ATOM 1677 C CA . ILE A 1 203 ? -1.182 17.562 8.713 1.00 85.94 203 ILE A CA 1
ATOM 1678 C C . ILE A 1 203 ? 0.295 17.459 9.121 1.00 85.94 203 ILE A C 1
ATOM 1680 O O . ILE A 1 203 ? 1.089 16.902 8.362 1.00 85.94 203 ILE A O 1
ATOM 1684 N N . PRO A 1 204 ? 0.671 17.934 10.327 1.00 79.25 204 PRO A N 1
ATOM 1685 C CA . PRO A 1 204 ? 2.050 17.862 10.808 1.00 79.25 204 PRO A CA 1
ATOM 1686 C C . PRO A 1 204 ? 2.559 16.418 10.849 1.00 79.25 204 PRO A C 1
ATOM 1688 O O . PRO A 1 204 ? 1.873 15.550 11.402 1.00 79.25 204 PRO A O 1
ATOM 1691 N N . LYS A 1 205 ? 3.758 16.163 10.308 1.00 75.00 205 LYS A N 1
ATOM 1692 C CA . LYS A 1 205 ? 4.348 14.816 10.153 1.00 75.00 205 LYS A CA 1
ATOM 1693 C C . LYS A 1 205 ? 4.473 14.068 11.475 1.00 75.00 205 LYS A C 1
ATOM 1695 O O . LYS A 1 205 ? 4.200 12.874 11.536 1.00 75.00 205 LYS A O 1
ATOM 1700 N N . GLU A 1 206 ? 4.844 14.789 12.521 1.00 76.62 206 GLU A N 1
ATOM 1701 C CA . GLU A 1 206 ? 5.156 14.283 13.857 1.00 76.62 206 GLU A CA 1
ATOM 1702 C C . GLU A 1 206 ? 3.896 14.048 14.701 1.00 76.62 206 GLU A C 1
ATOM 1704 O O . GLU A 1 206 ? 3.957 13.438 15.768 1.00 76.62 206 GLU A O 1
ATOM 1709 N N . SER A 1 207 ? 2.733 14.517 14.238 1.00 72.62 207 SER A N 1
ATOM 1710 C CA . SER A 1 207 ? 1.467 14.268 14.923 1.00 72.62 207 SER A CA 1
ATOM 1711 C C . SER A 1 207 ? 1.032 12.808 14.768 1.00 72.62 207 SER A C 1
ATOM 1713 O O . SER A 1 207 ? 1.333 12.155 13.771 1.00 72.62 207 SER A O 1
ATOM 1715 N N . VAL A 1 208 ? 0.233 12.296 15.712 1.00 70.81 208 VAL A N 1
ATOM 1716 C CA . VAL A 1 208 ? -0.367 10.946 15.616 1.00 70.81 208 VAL A CA 1
ATOM 1717 C C . VAL A 1 208 ? -1.114 10.763 14.289 1.00 70.81 208 VAL A C 1
ATOM 1719 O O . VAL A 1 208 ? -1.040 9.708 13.656 1.00 70.81 208 VAL A O 1
ATOM 1722 N N . ARG A 1 209 ? -1.800 11.820 13.841 1.00 75.31 209 ARG A N 1
ATOM 1723 C CA . ARG A 1 209 ? -2.484 11.862 12.551 1.00 75.31 209 ARG A CA 1
ATOM 1724 C C . ARG A 1 209 ? -1.496 11.820 11.384 1.00 75.31 209 ARG A C 1
ATOM 1726 O O . ARG A 1 209 ? -1.689 11.028 10.469 1.00 75.31 209 ARG A O 1
ATOM 1733 N N . GLY A 1 210 ? -0.426 12.610 11.436 1.00 72.19 210 GLY A N 1
ATOM 1734 C CA . GLY A 1 210 ? 0.650 12.616 10.441 1.00 72.19 210 GLY A CA 1
ATOM 1735 C C . GLY A 1 210 ? 1.308 11.253 10.283 1.00 72.19 210 GLY A C 1
ATOM 1736 O O . GLY A 1 210 ? 1.407 10.756 9.166 1.00 72.19 210 GLY A O 1
ATOM 1737 N N . MET A 1 211 ? 1.637 10.581 11.385 1.00 75.56 211 MET A N 1
ATOM 1738 C CA . MET A 1 211 ? 2.170 9.214 11.365 1.00 75.56 211 MET A CA 1
ATOM 1739 C C . MET A 1 211 ? 1.219 8.234 10.662 1.00 75.56 211 MET A C 1
ATOM 1741 O O . MET A 1 211 ? 1.654 7.389 9.877 1.00 75.56 211 MET A O 1
ATOM 1745 N N . ALA A 1 212 ? -0.090 8.357 10.906 1.00 78.62 212 ALA A N 1
ATOM 1746 C CA . ALA A 1 212 ? -1.101 7.513 10.276 1.00 78.62 212 ALA A CA 1
ATOM 1747 C C . ALA A 1 212 ? -1.296 7.815 8.780 1.00 78.62 212 ALA A C 1
ATOM 1749 O O . ALA A 1 212 ? -1.466 6.878 8.006 1.00 78.62 212 ALA A O 1
ATOM 1750 N N . VAL A 1 213 ? -1.267 9.083 8.366 1.00 84.88 213 VAL A N 1
ATOM 1751 C CA . VAL A 1 213 ? -1.504 9.502 6.970 1.00 84.88 213 VAL A CA 1
ATOM 1752 C C . VAL A 1 213 ? -0.249 9.338 6.107 1.00 84.88 213 VAL A C 1
ATOM 1754 O O . VAL A 1 213 ? -0.321 8.826 4.993 1.00 84.88 213 VAL A O 1
ATOM 1757 N N . LEU A 1 214 ? 0.899 9.789 6.612 1.00 87.81 214 LEU A N 1
ATOM 1758 C CA . LEU A 1 214 ? 2.107 10.048 5.825 1.00 87.81 214 LEU A CA 1
ATOM 1759 C C . LEU A 1 214 ? 3.176 8.963 5.967 1.00 87.81 214 LEU A C 1
ATOM 1761 O O . LEU A 1 214 ? 4.020 8.870 5.086 1.00 87.81 214 LEU A O 1
ATOM 1765 N N . GLN A 1 215 ? 3.170 8.163 7.041 1.00 85.94 215 GLN A N 1
ATOM 1766 C CA . GLN A 1 215 ? 4.245 7.197 7.346 1.00 85.94 215 GLN A CA 1
ATOM 1767 C C . GLN A 1 215 ? 3.761 5.749 7.510 1.00 85.94 215 GLN A C 1
ATOM 1769 O O . GLN A 1 215 ? 4.503 4.876 7.967 1.00 85.94 215 GLN A O 1
ATOM 1774 N N . SER A 1 216 ? 2.507 5.467 7.155 1.00 87.44 216 SER A N 1
ATOM 1775 C CA . SER A 1 216 ? 1.909 4.140 7.326 1.00 87.44 216 SER A CA 1
ATOM 1776 C C . SER A 1 216 ? 1.747 3.360 6.018 1.00 87.44 216 SER A C 1
ATOM 1778 O O . SER A 1 216 ? 1.073 2.335 6.007 1.00 87.44 216 SER A O 1
ATOM 1780 N N . LEU A 1 217 ? 2.359 3.790 4.911 1.00 91.25 217 LEU A N 1
ATOM 1781 C CA . LEU A 1 217 ? 2.174 3.141 3.610 1.00 91.25 217 LEU A CA 1
ATOM 1782 C C . LEU A 1 217 ? 2.949 1.825 3.527 1.00 91.25 217 LEU A C 1
ATOM 1784 O O . LEU A 1 217 ? 4.043 1.689 4.071 1.00 91.25 217 LEU A O 1
ATOM 1788 N N . ARG A 1 218 ? 2.400 0.851 2.803 1.00 91.69 218 ARG A N 1
ATOM 1789 C CA . ARG A 1 218 ? 3.049 -0.432 2.516 1.00 91.69 218 ARG A CA 1
ATOM 1790 C C . ARG A 1 218 ? 3.227 -0.630 1.015 1.00 91.69 218 ARG A C 1
ATOM 1792 O O . ARG A 1 218 ? 2.349 -0.293 0.225 1.00 91.69 218 ARG A O 1
ATOM 1799 N N . CYS A 1 219 ? 4.349 -1.235 0.638 1.00 91.50 219 CYS A N 1
ATOM 1800 C CA . CYS A 1 219 ? 4.670 -1.589 -0.743 1.00 91.50 219 CYS A CA 1
ATOM 1801 C C . CYS A 1 219 ? 3.978 -2.898 -1.158 1.00 91.50 219 CYS A C 1
ATOM 1803 O O . CYS A 1 219 ? 4.208 -3.935 -0.531 1.00 91.50 219 CYS A O 1
ATOM 1805 N N . ARG A 1 220 ? 3.211 -2.903 -2.260 1.00 90.50 220 ARG A N 1
ATOM 1806 C CA . ARG A 1 220 ? 2.557 -4.131 -2.768 1.00 90.50 220 ARG A CA 1
ATOM 1807 C C . ARG A 1 220 ? 3.537 -5.235 -3.191 1.00 90.50 220 ARG A C 1
ATOM 1809 O O . ARG A 1 220 ? 3.159 -6.403 -3.212 1.00 90.50 220 ARG A O 1
ATOM 1816 N N . GLY A 1 221 ? 4.790 -4.894 -3.493 1.00 88.56 221 GLY A N 1
ATOM 1817 C CA . GLY A 1 221 ? 5.846 -5.866 -3.799 1.00 88.56 221 GLY A CA 1
ATOM 1818 C C . GLY A 1 221 ? 6.336 -6.660 -2.577 1.00 88.56 221 GLY A C 1
ATOM 1819 O O . GLY A 1 221 ? 6.861 -7.768 -2.723 1.00 88.56 221 GLY A O 1
ATOM 1820 N N . CYS A 1 222 ? 6.129 -6.153 -1.357 1.00 87.75 222 CYS A N 1
ATOM 1821 C CA . CYS A 1 222 ? 6.580 -6.779 -0.110 1.00 87.75 222 CYS A CA 1
ATOM 1822 C C . CYS A 1 222 ? 5.564 -7.781 0.455 1.00 87.75 222 CYS A C 1
ATOM 1824 O O . CYS A 1 222 ? 4.976 -7.565 1.508 1.00 87.75 222 CYS A O 1
ATOM 1826 N N . ARG A 1 223 ? 5.388 -8.930 -0.200 1.00 80.94 223 ARG A N 1
ATOM 1827 C CA . ARG A 1 223 ? 4.417 -9.960 0.236 1.00 80.94 223 ARG A CA 1
ATOM 1828 C C . ARG A 1 223 ? 4.813 -10.799 1.452 1.00 80.94 223 ARG A C 1
ATOM 1830 O O . ARG A 1 223 ? 4.063 -11.676 1.872 1.00 80.94 223 ARG A O 1
ATOM 1837 N N . ARG A 1 224 ? 6.010 -10.593 1.992 1.00 70.62 224 ARG A N 1
ATOM 1838 C CA . ARG A 1 224 ? 6.508 -11.362 3.134 1.00 70.62 224 ARG A CA 1
ATOM 1839 C C . ARG A 1 224 ? 5.793 -10.939 4.416 1.00 70.62 224 ARG A C 1
ATOM 1841 O O . ARG A 1 224 ? 5.894 -9.794 4.831 1.00 70.62 224 ARG A O 1
ATOM 1848 N N . VAL A 1 225 ? 5.114 -11.888 5.057 1.00 62.56 225 VAL A N 1
ATOM 1849 C CA . VAL A 1 225 ? 4.332 -11.645 6.283 1.00 62.56 225 VAL A CA 1
ATOM 1850 C C . VAL A 1 225 ? 5.233 -11.471 7.516 1.00 62.56 225 VAL A C 1
ATOM 1852 O O . VAL A 1 225 ? 4.852 -10.837 8.495 1.00 62.56 225 VAL A O 1
ATOM 1855 N N . ASP A 1 226 ? 6.456 -12.006 7.473 1.00 52.91 226 ASP A N 1
ATOM 1856 C CA . ASP A 1 226 ? 7.404 -11.994 8.591 1.00 52.91 226 ASP A CA 1
ATOM 1857 C C . ASP A 1 226 ? 8.137 -10.653 8.781 1.00 52.91 226 ASP A C 1
ATOM 1859 O O . ASP A 1 226 ? 8.758 -10.426 9.826 1.00 52.91 226 ASP A O 1
ATOM 1863 N N . PHE A 1 227 ? 8.040 -9.751 7.800 1.00 59.25 227 PHE A N 1
ATOM 1864 C CA . PHE A 1 227 ? 8.624 -8.415 7.848 1.00 59.25 227 PHE A CA 1
ATOM 1865 C C . PHE A 1 227 ? 7.658 -7.375 7.277 1.00 59.25 227 PHE A C 1
ATOM 1867 O O . PHE A 1 227 ? 7.561 -7.177 6.069 1.00 59.25 227 PHE A O 1
ATOM 1874 N N . VAL A 1 228 ? 6.962 -6.681 8.176 1.00 67.31 228 VAL A N 1
ATOM 1875 C CA . VAL A 1 228 ? 6.072 -5.574 7.830 1.00 67.31 228 VAL A CA 1
ATOM 1876 C C . VAL A 1 228 ? 6.827 -4.267 8.034 1.00 67.31 228 VAL A C 1
ATOM 1878 O O . VAL A 1 228 ? 7.040 -3.840 9.170 1.00 67.31 228 VAL A O 1
ATOM 1881 N N . ARG A 1 229 ? 7.240 -3.639 6.933 1.00 80.12 229 ARG A N 1
ATOM 1882 C CA . ARG A 1 229 ? 7.820 -2.293 6.934 1.00 80.12 229 ARG A CA 1
ATOM 1883 C C . ARG A 1 229 ? 6.792 -1.299 6.412 1.00 80.12 229 ARG A C 1
ATOM 1885 O O . ARG A 1 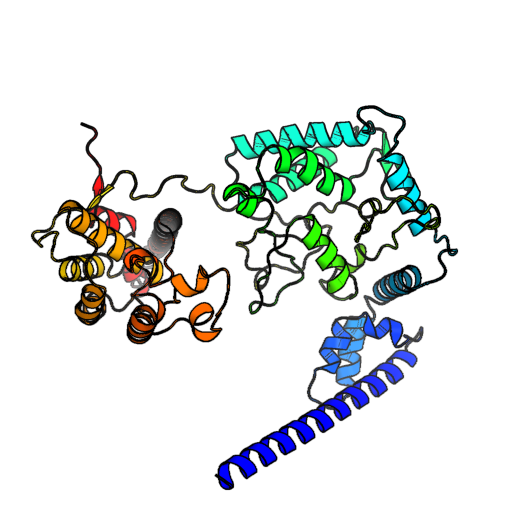229 ? 6.157 -1.552 5.389 1.00 80.12 229 ARG A O 1
ATOM 1892 N N . SER A 1 230 ? 6.654 -0.194 7.132 1.00 86.69 230 SER A N 1
ATOM 1893 C CA . SER A 1 230 ? 5.910 0.975 6.678 1.00 86.69 230 SER A CA 1
ATOM 1894 C C . SER A 1 230 ? 6.878 2.001 6.102 1.00 86.69 230 SER A C 1
ATOM 1896 O O . SER A 1 230 ? 8.051 2.037 6.484 1.00 86.69 230 SER A O 1
ATOM 1898 N N . PHE A 1 231 ? 6.381 2.806 5.177 1.00 89.38 231 PHE A N 1
ATOM 1899 C CA . PHE A 1 231 ? 7.144 3.797 4.440 1.00 89.38 231 PHE A CA 1
ATOM 1900 C C . PHE A 1 231 ? 6.368 5.112 4.389 1.00 89.38 231 PHE A C 1
ATOM 1902 O O . PHE A 1 231 ? 5.131 5.117 4.404 1.00 89.38 231 PHE A O 1
ATOM 1909 N N . SER A 1 232 ? 7.093 6.219 4.264 1.00 91.88 232 SER A N 1
ATOM 1910 C CA . SER A 1 232 ? 6.530 7.433 3.678 1.00 91.88 232 SER A CA 1
ATOM 1911 C C . SER A 1 232 ? 6.355 7.305 2.164 1.00 91.88 232 SER A C 1
ATOM 1913 O O . SER A 1 232 ? 6.844 6.355 1.550 1.00 91.88 232 SER A O 1
ATOM 1915 N N . PHE A 1 233 ? 5.648 8.253 1.541 1.00 94.25 233 PHE A N 1
ATOM 1916 C CA . PHE A 1 233 ? 5.400 8.229 0.094 1.00 94.25 233 PHE A CA 1
ATOM 1917 C C . PHE A 1 233 ? 6.705 8.165 -0.716 1.00 94.25 233 PHE A C 1
ATOM 1919 O O . PHE A 1 233 ? 6.859 7.297 -1.573 1.00 94.25 233 PHE A O 1
ATOM 1926 N N . VAL A 1 234 ? 7.669 9.032 -0.390 1.00 91.50 234 VAL A N 1
ATOM 1927 C CA . VAL A 1 234 ? 8.981 9.093 -1.052 1.00 91.50 234 VAL A CA 1
ATOM 1928 C C . VAL A 1 234 ? 9.775 7.807 -0.814 1.00 91.50 234 VAL A C 1
ATOM 1930 O O . VAL A 1 234 ? 10.186 7.152 -1.771 1.00 91.50 234 VAL A O 1
ATOM 1933 N N . GLU A 1 235 ? 9.918 7.386 0.447 1.00 92.31 235 GLU A N 1
ATOM 1934 C CA . GLU A 1 235 ? 10.672 6.174 0.798 1.00 92.31 235 GLU A CA 1
ATOM 1935 C C . GLU A 1 235 ? 10.095 4.913 0.147 1.00 92.31 235 GLU A C 1
ATOM 1937 O O . GLU A 1 235 ? 10.841 3.990 -0.180 1.00 92.31 235 GLU A O 1
ATOM 1942 N N . ALA A 1 236 ? 8.774 4.852 -0.043 1.00 93.94 236 ALA A N 1
ATOM 1943 C CA . ALA A 1 236 ? 8.129 3.701 -0.655 1.00 93.94 236 ALA A CA 1
ATOM 1944 C C . ALA A 1 236 ? 8.517 3.550 -2.132 1.00 93.94 236 ALA A C 1
ATOM 1946 O O . ALA A 1 236 ? 8.793 2.435 -2.575 1.00 93.94 236 ALA A O 1
ATOM 1947 N N . PHE A 1 237 ? 8.571 4.649 -2.889 1.00 95.25 237 PHE A N 1
ATOM 1948 C CA . PHE A 1 237 ? 8.976 4.622 -4.297 1.00 95.25 237 PHE A CA 1
ATOM 1949 C C . PHE A 1 237 ? 10.475 4.382 -4.472 1.00 95.25 237 PHE A C 1
ATOM 1951 O O . PHE A 1 237 ? 10.855 3.577 -5.324 1.00 95.25 237 PHE A O 1
ATOM 1958 N N . GLU A 1 238 ? 11.318 4.976 -3.624 1.00 92.25 238 GLU A N 1
ATOM 1959 C CA . GLU A 1 238 ? 12.750 4.646 -3.576 1.00 92.25 238 GLU A CA 1
ATOM 1960 C C . GLU A 1 238 ? 12.955 3.147 -3.312 1.00 92.25 238 GLU A C 1
ATOM 1962 O O . GLU A 1 238 ? 13.676 2.464 -4.040 1.00 92.25 238 GLU A O 1
ATOM 1967 N N . HIS A 1 239 ? 12.233 2.597 -2.333 1.00 91.44 239 HIS A N 1
ATOM 1968 C CA . HIS A 1 239 ? 12.260 1.171 -2.036 1.00 91.44 239 HIS A CA 1
ATOM 1969 C C . HIS A 1 239 ? 11.789 0.307 -3.219 1.00 91.44 239 HIS A C 1
ATOM 1971 O O . HIS A 1 239 ? 12.422 -0.706 -3.527 1.00 91.44 239 HIS A O 1
ATOM 1977 N N . ILE A 1 240 ? 10.705 0.691 -3.903 1.00 93.81 240 ILE A N 1
ATOM 1978 C CA . ILE A 1 240 ? 10.201 -0.016 -5.090 1.00 93.81 240 ILE A CA 1
ATOM 1979 C C . ILE A 1 240 ? 11.249 -0.039 -6.202 1.00 93.81 240 ILE A C 1
ATOM 1981 O O . ILE A 1 240 ? 11.456 -1.086 -6.825 1.00 93.81 240 ILE A O 1
ATOM 1985 N N . LEU A 1 241 ? 11.931 1.077 -6.451 1.00 92.31 241 LEU A N 1
ATOM 1986 C CA . LEU A 1 241 ? 12.992 1.145 -7.451 1.00 92.31 241 LEU A CA 1
ATOM 1987 C C . LEU A 1 241 ? 14.157 0.216 -7.098 1.00 92.31 241 LEU A C 1
ATOM 1989 O O . LEU A 1 241 ? 14.569 -0.598 -7.923 1.00 92.31 241 LEU A O 1
ATOM 1993 N N . GLU A 1 242 ? 14.636 0.290 -5.858 1.00 88.69 242 GLU A N 1
ATOM 1994 C CA . GLU A 1 242 ? 15.805 -0.460 -5.390 1.00 88.69 242 GLU A CA 1
ATOM 1995 C C . GLU A 1 242 ? 15.543 -1.967 -5.255 1.00 88.69 242 GLU A C 1
ATOM 1997 O O . GLU A 1 242 ? 16.428 -2.779 -5.518 1.00 88.69 242 GLU A O 1
ATOM 2002 N N . SER A 1 243 ? 14.336 -2.357 -4.831 1.00 88.75 243 SER A N 1
ATOM 2003 C CA . SER A 1 243 ? 14.042 -3.736 -4.410 1.00 88.75 243 SER A CA 1
ATOM 2004 C C . SER A 1 243 ? 13.168 -4.523 -5.385 1.00 88.75 243 SER A C 1
ATOM 2006 O O . SER A 1 243 ? 13.250 -5.753 -5.415 1.00 88.75 243 SER A O 1
ATOM 2008 N N . HIS A 1 244 ? 12.315 -3.851 -6.164 1.00 91.69 244 HIS A N 1
ATOM 2009 C CA . HIS A 1 244 ? 11.303 -4.517 -6.994 1.00 91.69 244 HIS A CA 1
ATOM 2010 C C . HIS A 1 244 ? 11.469 -4.251 -8.487 1.00 91.69 244 HIS A C 1
ATOM 2012 O O . HIS A 1 244 ? 11.265 -5.162 -9.282 1.00 91.69 244 HIS A O 1
ATOM 2018 N N . SER A 1 245 ? 11.891 -3.048 -8.870 1.00 91.56 245 SER A N 1
ATOM 2019 C CA . SER A 1 245 ? 12.011 -2.644 -10.280 1.00 91.56 245 SER A CA 1
ATOM 2020 C C . SER A 1 245 ? 13.206 -3.287 -10.990 1.00 91.56 245 SER A C 1
ATOM 2022 O O . SER A 1 245 ? 13.291 -3.263 -12.212 1.00 91.56 245 SER A O 1
ATOM 2024 N N . ILE A 1 246 ? 14.114 -3.904 -10.228 1.00 88.69 246 ILE A N 1
ATOM 2025 C CA . ILE A 1 246 ? 15.277 -4.644 -10.735 1.00 88.69 246 ILE A CA 1
ATOM 2026 C C . ILE A 1 246 ? 14.949 -6.072 -11.206 1.00 88.69 246 ILE A C 1
ATOM 2028 O O . ILE A 1 246 ? 15.847 -6.768 -11.691 1.00 88.69 246 ILE A O 1
ATOM 2032 N N . TYR A 1 247 ? 13.696 -6.513 -11.044 1.00 91.88 247 TYR A N 1
ATOM 2033 C CA . TYR A 1 247 ? 13.229 -7.836 -11.448 1.00 91.88 247 TYR A CA 1
ATOM 2034 C C . TYR A 1 247 ? 11.987 -7.756 -12.337 1.00 91.88 247 TYR A C 1
ATOM 2036 O O . TYR A 1 247 ? 11.138 -6.882 -12.170 1.00 91.88 247 TYR A O 1
ATOM 2044 N N . VAL A 1 248 ? 11.844 -8.739 -13.225 1.00 93.81 248 VAL A N 1
ATOM 2045 C CA . VAL A 1 248 ? 10.675 -8.922 -14.092 1.00 93.81 248 VAL A CA 1
ATOM 2046 C C . VAL A 1 248 ? 10.047 -10.301 -13.902 1.00 93.81 248 VAL A C 1
ATOM 2048 O O . VAL A 1 248 ? 10.678 -11.247 -13.409 1.00 93.81 248 VAL A O 1
ATOM 2051 N N . GLY A 1 249 ? 8.784 -10.422 -14.299 1.00 89.00 249 GLY A N 1
ATOM 2052 C CA . GLY A 1 249 ? 8.045 -11.677 -14.316 1.00 89.00 249 GLY A CA 1
ATOM 2053 C C . GLY A 1 249 ? 6.548 -11.464 -14.135 1.00 89.00 249 GLY A C 1
ATOM 2054 O O . GLY A 1 249 ? 6.079 -10.344 -13.935 1.00 89.00 249 GLY A O 1
ATOM 2055 N N . LYS A 1 250 ? 5.794 -12.566 -14.157 1.00 82.19 250 LYS A N 1
ATOM 2056 C CA . LYS A 1 250 ? 4.342 -12.530 -13.950 1.00 82.19 250 LYS A CA 1
ATOM 2057 C C . LYS A 1 250 ? 3.994 -11.830 -12.637 1.00 82.19 250 LYS A C 1
ATOM 2059 O O . LYS A 1 250 ? 4.463 -12.253 -11.579 1.00 82.19 250 LYS A O 1
ATOM 2064 N N . GLY A 1 251 ? 3.174 -10.785 -12.741 1.00 79.75 251 GLY A N 1
ATOM 2065 C CA . GLY A 1 251 ? 2.703 -10.006 -11.598 1.00 79.75 251 GLY A CA 1
ATOM 2066 C C . GLY A 1 251 ? 3.716 -9.016 -11.021 1.00 79.75 251 GLY A C 1
ATOM 2067 O O . GLY A 1 251 ? 3.501 -8.483 -9.934 1.00 79.75 251 GLY A O 1
ATOM 2068 N N . LEU A 1 252 ? 4.835 -8.786 -11.713 1.00 85.44 252 LEU A N 1
ATOM 2069 C CA . LEU A 1 252 ? 5.895 -7.873 -11.297 1.00 85.44 252 LEU A CA 1
ATOM 2070 C C . LEU A 1 252 ? 6.046 -6.750 -12.318 1.00 85.44 252 LEU A C 1
ATOM 2072 O O . LEU A 1 252 ? 7.017 -6.717 -13.059 1.00 85.44 252 LEU A O 1
ATOM 2076 N N . GLU A 1 253 ? 5.105 -5.809 -12.343 1.00 91.88 253 GLU A N 1
ATOM 2077 C CA . GLU A 1 253 ? 5.135 -4.666 -13.273 1.00 91.88 253 GLU A CA 1
ATOM 2078 C C . GLU A 1 253 ? 6.020 -3.498 -12.804 1.00 91.88 253 GLU A C 1
ATOM 2080 O O . GLU A 1 253 ? 6.089 -2.456 -13.454 1.00 91.88 253 GLU A O 1
ATOM 2085 N N . PHE A 1 254 ? 6.712 -3.651 -11.672 1.00 93.75 254 PHE A N 1
ATOM 2086 C CA . PHE A 1 254 ? 7.546 -2.598 -11.084 1.00 93.75 254 PHE A CA 1
ATOM 2087 C C . PHE A 1 254 ? 8.724 -2.190 -11.982 1.00 93.75 254 PHE A C 1
ATOM 2089 O O . PHE A 1 254 ? 9.194 -1.064 -11.877 1.00 93.75 254 PHE A O 1
ATOM 2096 N N . TRP A 1 255 ? 9.157 -3.050 -12.914 1.00 93.62 255 TRP A N 1
ATOM 2097 C CA . TRP A 1 255 ? 10.206 -2.747 -13.902 1.00 93.62 255 TRP A CA 1
ATOM 2098 C C . TRP A 1 255 ? 9.950 -1.466 -14.701 1.00 93.62 255 TRP A C 1
ATOM 2100 O O . TRP A 1 255 ? 10.888 -0.847 -15.188 1.00 93.62 255 TRP A O 1
ATOM 2110 N N . ARG A 1 256 ? 8.694 -1.020 -14.798 1.00 93.06 256 ARG A N 1
ATOM 2111 C CA . ARG A 1 256 ? 8.317 0.239 -15.453 1.00 93.06 256 ARG A CA 1
ATOM 2112 C C . ARG A 1 256 ? 8.927 1.476 -14.795 1.00 93.06 256 ARG A C 1
ATOM 2114 O O . ARG A 1 256 ? 9.010 2.513 -15.442 1.00 93.06 256 ARG A O 1
ATOM 2121 N N . PHE A 1 257 ? 9.356 1.376 -13.538 1.00 94.19 257 PHE A N 1
ATOM 2122 C CA . PHE A 1 257 ? 10.070 2.447 -12.845 1.00 94.19 257 PHE A CA 1
ATOM 2123 C C . PHE A 1 257 ? 11.586 2.418 -13.087 1.00 94.19 257 PHE A C 1
ATOM 2125 O O . PHE A 1 257 ? 12.270 3.352 -12.680 1.00 94.19 257 PHE A O 1
ATOM 2132 N N . ALA A 1 258 ? 12.127 1.396 -13.763 1.00 92.50 258 ALA A N 1
ATOM 2133 C CA . ALA A 1 258 ? 13.540 1.303 -14.135 1.00 92.50 258 ALA A CA 1
ATOM 2134 C C . ALA A 1 258 ? 13.869 2.251 -15.309 1.00 92.50 258 ALA A C 1
ATOM 2136 O O . ALA A 1 258 ? 14.201 1.827 -16.413 1.00 92.50 258 ALA A O 1
ATOM 2137 N N . ILE A 1 259 ? 13.734 3.557 -15.077 1.00 91.62 259 ILE A N 1
ATOM 2138 C CA . ILE A 1 259 ? 13.992 4.629 -16.043 1.00 91.62 259 ILE A CA 1
ATOM 2139 C C . ILE A 1 259 ? 15.288 5.320 -15.622 1.00 91.62 259 ILE A C 1
ATOM 2141 O O . ILE A 1 259 ? 15.361 5.732 -14.472 1.00 91.62 259 ILE A O 1
ATOM 2145 N N . PRO A 1 260 ? 16.309 5.474 -16.484 1.00 89.56 260 PRO A N 1
ATOM 2146 C CA . PRO A 1 260 ? 17.533 6.182 -16.108 1.00 89.56 260 PRO A CA 1
ATOM 2147 C C . PRO A 1 260 ? 17.258 7.644 -15.732 1.00 89.56 260 PRO A C 1
ATOM 2149 O O . PRO A 1 260 ? 16.533 8.341 -16.441 1.00 89.56 260 PRO A O 1
ATOM 2152 N N . TYR A 1 261 ? 17.866 8.118 -14.645 1.00 87.44 261 TYR A N 1
ATOM 2153 C CA . TYR A 1 261 ? 17.669 9.469 -14.109 1.00 87.44 261 TYR A CA 1
ATOM 2154 C C . TYR A 1 261 ? 18.959 10.053 -13.530 1.00 87.44 261 TYR A C 1
ATOM 2156 O O . TYR A 1 261 ? 19.993 9.385 -13.446 1.00 87.44 261 TYR A O 1
ATOM 2164 N N . GLY A 1 262 ? 18.876 11.319 -13.128 1.00 78.00 262 GLY A N 1
ATOM 2165 C CA . GLY A 1 262 ? 19.982 12.086 -12.570 1.00 78.00 262 GLY A CA 1
ATOM 2166 C C . GLY A 1 262 ? 20.543 13.113 -13.547 1.00 78.00 262 GLY A C 1
ATOM 2167 O O . GLY A 1 262 ? 20.236 13.108 -14.738 1.00 78.00 262 GLY A O 1
ATOM 2168 N N . ASP A 1 263 ? 21.348 14.021 -13.003 1.00 66.56 263 ASP A N 1
ATOM 2169 C CA . ASP A 1 263 ? 21.917 15.137 -13.749 1.00 66.56 263 ASP A CA 1
ATOM 2170 C C . ASP A 1 263 ? 23.097 14.673 -14.629 1.00 66.56 263 ASP A C 1
ATOM 2172 O O . ASP A 1 263 ? 24.069 14.133 -14.085 1.00 66.56 263 ASP A O 1
ATOM 2176 N N . PRO A 1 264 ? 23.037 14.854 -15.962 1.00 58.84 264 PRO A N 1
ATOM 2177 C CA . PRO A 1 264 ? 24.162 14.567 -16.843 1.00 58.84 264 PRO A CA 1
ATOM 2178 C C . PRO A 1 264 ? 25.370 15.496 -16.618 1.00 58.84 264 PRO A C 1
ATOM 2180 O O . PRO A 1 264 ? 26.480 15.116 -16.969 1.00 58.84 264 PRO A O 1
ATOM 2183 N N . ASP A 1 265 ? 25.189 16.676 -16.015 1.00 54.62 265 ASP A N 1
ATOM 2184 C CA . ASP A 1 265 ? 26.186 17.754 -15.970 1.00 54.62 265 ASP A CA 1
ATOM 2185 C C . ASP A 1 265 ? 26.740 18.010 -14.551 1.00 54.62 265 ASP A C 1
ATOM 2187 O O . ASP A 1 265 ? 27.087 19.138 -14.196 1.00 54.62 265 ASP A O 1
ATOM 2191 N N . ARG A 1 266 ? 26.880 16.954 -13.729 1.00 54.69 266 ARG A N 1
ATOM 2192 C CA . ARG A 1 266 ? 27.298 16.971 -12.299 1.00 54.69 266 ARG A CA 1
ATOM 2193 C C . ARG A 1 266 ? 28.622 17.689 -11.938 1.00 54.69 266 ARG A C 1
ATOM 2195 O O . ARG A 1 266 ? 29.035 17.619 -10.783 1.00 54.69 266 ARG A O 1
ATOM 2202 N N . TRP A 1 267 ? 29.279 18.409 -12.849 1.00 41.53 267 TRP A N 1
ATOM 2203 C CA . TRP A 1 267 ? 30.444 19.245 -12.530 1.00 41.53 267 TRP A CA 1
ATOM 2204 C C . TRP A 1 267 ? 30.107 20.663 -12.036 1.00 41.53 267 TRP A C 1
ATOM 2206 O O . TRP A 1 267 ? 31.014 21.363 -11.594 1.00 41.53 267 TRP A O 1
ATOM 2216 N N . SER A 1 268 ? 28.853 21.134 -12.014 1.00 41.75 268 SER A N 1
ATOM 2217 C CA . SER A 1 268 ? 28.582 22.392 -11.289 1.00 41.75 268 SER A CA 1
ATOM 2218 C C . SER A 1 268 ? 28.573 22.111 -9.778 1.00 41.75 268 SER A C 1
ATOM 2220 O O . SER A 1 268 ? 27.561 21.725 -9.192 1.00 41.75 268 SER A O 1
ATOM 2222 N N . SER A 1 269 ? 29.742 22.244 -9.161 1.00 38.62 269 SER A N 1
ATOM 2223 C CA . SER A 1 269 ? 30.136 21.877 -7.796 1.00 38.62 269 SER A CA 1
ATOM 2224 C C . SER A 1 269 ? 29.428 22.635 -6.655 1.00 38.62 269 SER A C 1
ATOM 2226 O O . SER A 1 269 ? 30.029 22.882 -5.613 1.00 38.62 269 SER A O 1
ATOM 2228 N N . LEU A 1 270 ? 28.144 22.988 -6.797 1.00 39.34 270 LEU A N 1
ATOM 2229 C CA . LEU A 1 270 ? 27.378 23.724 -5.779 1.00 39.34 270 LEU A CA 1
ATOM 2230 C C . LEU A 1 270 ? 25.918 23.268 -5.575 1.00 39.34 270 LEU A C 1
ATOM 2232 O O . LEU A 1 270 ? 25.251 23.797 -4.687 1.00 39.34 270 LEU A O 1
ATOM 2236 N N . SER A 1 271 ? 25.390 22.276 -6.302 1.00 41.59 271 SER A N 1
ATOM 2237 C CA . SER A 1 271 ? 24.024 21.767 -6.060 1.00 41.59 271 SER A CA 1
ATOM 2238 C C . SER A 1 271 ? 24.007 20.473 -5.232 1.00 41.59 271 SER A C 1
ATOM 2240 O O . SER A 1 271 ? 23.517 19.436 -5.662 1.00 41.59 271 SER A O 1
ATOM 2242 N N . MET A 1 272 ? 24.440 20.544 -3.967 1.00 38.41 272 MET A N 1
ATOM 2243 C CA . MET A 1 272 ? 24.239 19.476 -2.960 1.00 38.41 272 MET A CA 1
ATOM 2244 C C . MET A 1 272 ? 22.755 19.131 -2.667 1.00 38.41 272 MET A C 1
ATOM 2246 O O . MET A 1 272 ? 22.470 18.392 -1.729 1.00 38.41 272 MET A O 1
ATOM 2250 N N . ARG A 1 273 ? 21.786 19.676 -3.417 1.00 45.28 273 ARG A N 1
ATOM 2251 C CA . ARG A 1 273 ? 20.355 19.596 -3.084 1.00 45.28 273 ARG A CA 1
ATOM 2252 C C . ARG A 1 273 ? 19.572 18.514 -3.817 1.00 45.28 273 ARG A C 1
ATOM 2254 O O . ARG A 1 273 ? 18.510 18.162 -3.325 1.00 45.28 273 ARG A O 1
ATOM 2261 N N . ASP A 1 274 ? 20.069 17.975 -4.930 1.00 50.12 274 ASP A N 1
ATOM 2262 C CA . ASP A 1 274 ? 19.303 17.003 -5.718 1.00 50.12 274 ASP A CA 1
ATOM 2263 C C . ASP A 1 274 ? 19.959 15.622 -5.690 1.00 50.12 274 ASP A C 1
ATOM 2265 O O . ASP A 1 274 ? 20.618 15.155 -6.624 1.00 50.12 274 ASP A O 1
ATOM 2269 N N . ASN A 1 275 ? 19.795 14.970 -4.542 1.00 54.28 275 ASN A N 1
ATOM 2270 C CA . ASN A 1 275 ? 20.070 13.552 -4.379 1.00 54.28 275 ASN A CA 1
ATOM 2271 C C . ASN A 1 275 ? 18.805 12.762 -4.745 1.00 54.28 275 ASN A C 1
ATOM 2273 O O . ASN A 1 275 ? 18.397 11.882 -3.997 1.00 54.28 275 ASN A O 1
ATOM 2277 N N . SER A 1 276 ? 18.132 13.116 -5.848 1.00 64.75 276 SER A N 1
ATOM 2278 C CA . SER A 1 276 ? 16.952 12.397 -6.327 1.00 64.75 276 SER A CA 1
ATOM 2279 C C . SER A 1 276 ? 17.325 10.925 -6.485 1.00 64.75 276 SER A C 1
ATOM 2281 O O . SER A 1 276 ? 18.180 10.606 -7.309 1.00 64.75 276 SER A O 1
ATOM 2283 N N . ARG A 1 277 ? 16.734 10.046 -5.664 1.00 83.50 277 ARG A N 1
ATOM 2284 C CA . ARG A 1 277 ? 16.944 8.584 -5.663 1.00 83.50 277 ARG A CA 1
ATOM 2285 C C . ARG A 1 277 ? 15.883 7.841 -6.478 1.00 83.50 277 ARG A C 1
ATOM 2287 O O . ARG A 1 277 ? 15.828 6.620 -6.424 1.00 83.50 277 ARG A O 1
ATOM 2294 N N . PHE A 1 278 ? 15.061 8.567 -7.233 1.00 90.12 278 PHE A N 1
ATOM 2295 C CA . PHE A 1 278 ? 13.973 8.027 -8.040 1.00 90.12 278 PHE A CA 1
ATOM 2296 C C . PHE A 1 278 ? 13.721 8.919 -9.278 1.00 90.12 278 PHE A C 1
ATOM 2298 O O . PHE A 1 278 ? 13.903 10.136 -9.170 1.00 90.12 278 PHE A O 1
ATOM 2305 N N . PRO A 1 279 ? 13.294 8.361 -10.433 1.00 92.69 279 PRO A N 1
ATOM 2306 C CA . PRO A 1 279 ? 13.013 9.103 -11.671 1.00 92.69 279 PRO A CA 1
ATOM 2307 C C . PRO A 1 279 ? 11.674 9.870 -11.624 1.00 92.69 279 PRO A C 1
ATOM 2309 O O . PRO A 1 279 ? 10.786 9.642 -12.444 1.00 92.69 279 PRO A O 1
ATOM 2312 N N . TRP A 1 280 ? 11.495 10.771 -10.654 1.00 91.94 280 TRP A N 1
ATOM 2313 C CA . TRP A 1 280 ? 10.208 11.430 -10.372 1.00 91.94 280 TRP A CA 1
ATOM 2314 C C . TRP A 1 280 ? 9.566 12.099 -11.593 1.00 91.94 280 TRP A C 1
ATOM 2316 O O . TRP A 1 280 ? 8.372 11.924 -11.832 1.00 91.94 280 TRP A O 1
ATOM 2326 N N . TYR A 1 281 ? 10.363 12.825 -12.378 1.00 91.81 281 TYR A N 1
ATOM 2327 C CA . TYR A 1 281 ? 9.868 13.656 -13.479 1.00 91.81 281 TYR A CA 1
ATOM 2328 C C . TYR A 1 281 ? 9.505 12.862 -14.738 1.00 91.81 281 TYR A C 1
ATOM 2330 O O . TYR A 1 281 ? 8.662 13.294 -15.518 1.00 91.81 281 TYR A O 1
ATOM 2338 N N . THR A 1 282 ? 10.141 11.708 -14.951 1.00 94.38 282 THR A N 1
ATOM 2339 C CA . THR A 1 282 ? 9.949 10.867 -16.145 1.00 94.38 282 THR A CA 1
ATOM 2340 C C . THR A 1 282 ? 9.035 9.671 -15.891 1.00 94.38 282 THR A C 1
ATOM 2342 O O . THR A 1 282 ? 8.588 9.023 -16.838 1.00 94.38 282 THR A O 1
ATOM 2345 N N . ALA A 1 283 ? 8.729 9.363 -14.628 1.00 95.06 283 ALA A N 1
ATOM 2346 C CA . ALA A 1 283 ? 7.816 8.291 -14.273 1.00 95.06 283 ALA A CA 1
ATOM 2347 C C . ALA A 1 283 ? 6.353 8.750 -14.367 1.00 95.06 283 ALA A C 1
ATOM 2349 O O . ALA A 1 283 ? 5.920 9.656 -13.654 1.00 95.06 283 ALA A O 1
ATOM 2350 N N . ALA A 1 284 ? 5.573 8.076 -15.213 1.00 95.56 284 ALA A N 1
ATOM 2351 C CA . ALA A 1 284 ? 4.132 8.285 -15.311 1.00 95.56 284 ALA A CA 1
ATOM 2352 C C . ALA A 1 284 ? 3.433 7.953 -13.984 1.00 95.56 284 ALA A C 1
ATOM 2354 O O . ALA A 1 284 ? 3.768 6.957 -13.338 1.00 95.56 284 ALA A O 1
ATOM 2355 N N . TRP A 1 285 ? 2.425 8.738 -13.604 1.00 95.44 285 TRP A N 1
ATOM 2356 C CA . TRP A 1 285 ? 1.558 8.423 -12.470 1.00 95.44 285 TRP A CA 1
ATOM 2357 C C . TRP A 1 285 ? 0.532 7.356 -12.896 1.00 95.44 285 TRP A C 1
ATOM 2359 O O . TRP A 1 285 ? -0.321 7.639 -13.734 1.00 95.44 285 TRP A O 1
ATOM 2369 N N . PRO A 1 286 ? 0.560 6.123 -12.353 1.00 93.25 286 PRO A N 1
ATOM 2370 C CA . PRO A 1 286 ? -0.484 5.140 -12.627 1.00 93.25 286 PRO A CA 1
ATOM 2371 C C . PRO A 1 286 ? -1.734 5.399 -11.778 1.00 93.25 286 PRO A C 1
ATOM 2373 O O . PRO A 1 286 ? -1.629 5.719 -10.593 1.00 93.25 286 PRO A O 1
ATOM 2376 N N . ARG A 1 287 ? -2.925 5.148 -12.336 1.00 88.75 287 ARG A N 1
ATOM 2377 C CA . ARG A 1 287 ? -4.197 5.259 -11.597 1.00 88.75 287 ARG A CA 1
ATOM 2378 C C . ARG A 1 287 ? -4.173 4.491 -10.271 1.00 88.75 287 ARG A C 1
ATOM 2380 O O . ARG A 1 287 ? -4.594 5.007 -9.239 1.00 88.75 287 ARG A O 1
ATOM 2387 N N . CYS A 1 288 ? -3.694 3.246 -10.308 1.00 88.69 288 CYS A N 1
ATOM 2388 C CA . CYS A 1 288 ? -3.499 2.417 -9.125 1.00 88.69 288 CYS A CA 1
ATOM 2389 C C . CYS A 1 288 ? -2.031 2.499 -8.698 1.00 88.69 288 CYS A C 1
ATOM 2391 O O . CYS A 1 288 ? -1.161 1.885 -9.321 1.00 88.69 288 CYS A O 1
ATOM 2393 N N . LEU A 1 289 ? -1.744 3.251 -7.636 1.00 93.69 289 LEU A N 1
ATOM 2394 C CA . LEU A 1 289 ? -0.395 3.318 -7.082 1.00 93.69 289 LEU A CA 1
ATOM 2395 C C . LEU A 1 289 ? 0.026 1.949 -6.505 1.00 93.69 289 LEU A C 1
ATOM 2397 O O . LEU A 1 289 ? -0.806 1.235 -5.944 1.00 93.69 289 LEU A O 1
ATOM 2401 N N . PRO A 1 290 ? 1.319 1.579 -6.569 1.00 93.50 290 PRO A N 1
ATOM 2402 C CA . PRO A 1 290 ? 1.863 0.339 -5.992 1.00 93.50 290 PRO A CA 1
ATOM 2403 C C . PRO A 1 290 ? 1.902 0.316 -4.449 1.00 93.50 290 PRO A C 1
ATOM 2405 O O . PRO A 1 290 ? 2.682 -0.427 -3.845 1.00 93.50 290 PRO A O 1
ATOM 2408 N N . LEU A 1 291 ? 1.074 1.136 -3.803 1.00 93.75 291 LEU A N 1
ATOM 2409 C CA . LEU A 1 291 ? 1.061 1.400 -2.373 1.00 93.75 291 LEU A CA 1
ATOM 2410 C C . LEU A 1 291 ? -0.315 1.080 -1.798 1.00 93.75 291 LEU A C 1
ATOM 2412 O O . LEU A 1 291 ? -1.335 1.311 -2.445 1.00 93.75 291 LEU A O 1
ATOM 2416 N N . VAL A 1 292 ? -0.340 0.578 -0.568 1.00 91.81 292 VAL A N 1
ATOM 2417 C CA . VAL A 1 292 ? -1.576 0.353 0.191 1.00 91.81 292 VAL A CA 1
ATOM 2418 C C . VAL A 1 292 ? -1.451 0.913 1.606 1.00 91.81 292 VAL A C 1
ATOM 2420 O O . VAL A 1 292 ? -0.334 1.022 2.122 1.00 91.81 292 VAL A O 1
ATOM 2423 N N . PRO A 1 293 ? -2.572 1.254 2.262 1.00 88.69 293 PRO A N 1
ATOM 2424 C CA . PRO A 1 293 ? -2.567 1.660 3.661 1.00 88.69 293 PRO A CA 1
ATOM 2425 C C . PRO A 1 293 ? -1.971 0.595 4.587 1.00 88.69 293 PRO A C 1
ATOM 2427 O O . PRO A 1 293 ? -2.073 -0.610 4.343 1.00 88.69 293 PRO A O 1
ATOM 2430 N N . GLY A 1 294 ? -1.430 1.029 5.722 1.00 82.25 294 GLY A N 1
ATOM 2431 C CA . GLY A 1 294 ? -0.703 0.170 6.660 1.00 82.25 294 GLY A CA 1
ATOM 2432 C C . GLY A 1 294 ? -1.511 -0.919 7.350 1.00 82.25 294 GLY A C 1
ATOM 2433 O O . GLY A 1 294 ? -0.929 -1.746 8.043 1.00 82.25 294 GLY A O 1
ATOM 2434 N N . TYR A 1 295 ? -2.830 -0.937 7.193 1.00 78.06 295 TYR A N 1
ATOM 2435 C CA . TYR A 1 295 ? -3.697 -1.973 7.749 1.00 78.06 295 TYR A CA 1
ATOM 2436 C C . TYR A 1 295 ? -4.011 -3.096 6.747 1.00 78.06 295 TYR A C 1
ATOM 2438 O O . TYR A 1 295 ? -4.580 -4.108 7.147 1.00 78.06 295 TYR A O 1
ATOM 2446 N N . TYR A 1 296 ? -3.641 -2.948 5.471 1.00 80.56 296 TYR A N 1
ATOM 2447 C CA . TYR A 1 296 ? -3.868 -3.976 4.458 1.00 80.56 296 TYR A CA 1
ATOM 2448 C C . TYR A 1 296 ? -2.909 -5.157 4.613 1.00 80.56 296 TYR A C 1
ATOM 2450 O O . TYR A 1 296 ? -1.696 -4.985 4.789 1.00 80.56 296 TYR A O 1
ATOM 2458 N N . ASP A 1 297 ? -3.449 -6.366 4.469 1.00 82.12 297 ASP A N 1
ATOM 2459 C CA . ASP A 1 297 ? -2.649 -7.574 4.309 1.00 82.12 297 ASP A CA 1
ATOM 2460 C C . ASP A 1 297 ? -2.284 -7.777 2.834 1.00 82.12 297 ASP A C 1
ATOM 2462 O O . ASP A 1 297 ? -3.077 -8.264 2.029 1.00 82.12 297 ASP A O 1
ATOM 2466 N N . ILE A 1 298 ? -1.045 -7.425 2.497 1.00 84.19 298 ILE A N 1
ATOM 2467 C CA . ILE A 1 298 ? -0.495 -7.504 1.139 1.00 84.19 298 ILE A CA 1
ATOM 2468 C C . ILE A 1 298 ? -0.486 -8.944 0.612 1.00 84.19 298 ILE A C 1
ATOM 2470 O O . ILE A 1 298 ? -0.558 -9.152 -0.598 1.00 84.19 298 ILE A O 1
ATOM 2474 N N . SER A 1 299 ? -0.411 -9.945 1.495 1.00 81.38 299 SER A N 1
ATOM 2475 C CA . SER A 1 299 ? -0.395 -11.353 1.089 1.00 81.38 299 SER A CA 1
ATOM 2476 C C . SER A 1 299 ? -1.729 -11.819 0.499 1.00 81.38 299 SER A C 1
ATOM 2478 O O . SER A 1 299 ? -1.748 -12.765 -0.285 1.00 81.38 299 SER A O 1
ATOM 2480 N N . THR A 1 300 ? -2.822 -11.122 0.824 1.00 83.25 300 THR A N 1
ATOM 2481 C CA . THR A 1 300 ? -4.173 -11.411 0.318 1.00 83.25 300 THR A CA 1
ATOM 2482 C C . THR A 1 300 ? -4.513 -10.671 -0.974 1.00 83.25 300 THR A C 1
ATOM 2484 O O . THR A 1 300 ? -5.517 -10.984 -1.609 1.00 83.25 300 THR A O 1
ATOM 2487 N N . LEU A 1 301 ? -3.689 -9.697 -1.373 1.00 84.69 301 LEU A N 1
ATOM 2488 C CA . LEU A 1 301 ? -3.942 -8.865 -2.544 1.00 84.69 301 LEU A CA 1
ATOM 2489 C C . LEU A 1 301 ? -3.419 -9.521 -3.822 1.00 84.69 301 LEU A C 1
ATOM 2491 O O . LEU A 1 301 ? -2.352 -10.145 -3.835 1.00 84.69 301 LEU A O 1
ATOM 2495 N N . GLU A 1 302 ? -4.126 -9.281 -4.926 1.00 87.38 302 GLU A N 1
ATOM 2496 C CA . GLU A 1 302 ? -3.677 -9.676 -6.261 1.00 87.38 302 GLU A CA 1
ATOM 2497 C C . GLU A 1 302 ? -2.339 -9.016 -6.637 1.00 87.38 302 GLU A C 1
ATOM 2499 O O . GLU A 1 302 ? -1.819 -8.132 -5.941 1.00 87.38 302 GLU A O 1
ATOM 2504 N N . ASP A 1 303 ? -1.720 -9.489 -7.718 1.00 88.50 303 ASP A N 1
ATOM 2505 C CA . ASP A 1 303 ? -0.516 -8.862 -8.262 1.00 88.50 303 ASP A CA 1
ATOM 2506 C C . ASP A 1 303 ? -0.826 -7.426 -8.702 1.00 88.50 303 ASP A C 1
ATOM 2508 O O . ASP A 1 303 ? -1.842 -7.164 -9.342 1.00 88.50 303 ASP A O 1
ATOM 2512 N N . TRP A 1 304 ? 0.043 -6.478 -8.348 1.00 90.69 304 TRP A N 1
ATOM 2513 C CA . TRP A 1 304 ? -0.154 -5.089 -8.750 1.00 90.69 304 TRP A CA 1
ATOM 2514 C C . TRP A 1 304 ? 0.105 -4.910 -10.252 1.00 90.69 304 TRP A C 1
ATOM 2516 O O . TRP A 1 304 ? 1.095 -5.414 -10.784 1.00 90.69 304 TRP A O 1
ATOM 2526 N N . HIS A 1 305 ? -0.754 -4.126 -10.908 1.00 89.38 305 HIS A N 1
ATOM 2527 C CA . HIS A 1 305 ? -0.600 -3.713 -12.300 1.00 89.38 305 HIS A CA 1
ATOM 2528 C C . HIS A 1 305 ? -0.987 -2.227 -12.447 1.00 89.38 305 HIS A C 1
ATOM 2530 O O . HIS A 1 305 ? -2.021 -1.822 -11.908 1.00 89.38 305 HIS A O 1
ATOM 2536 N N . PRO A 1 306 ? -0.229 -1.401 -13.196 1.00 86.94 306 PRO A N 1
ATOM 2537 C CA . PRO A 1 306 ? -0.477 0.045 -13.304 1.00 86.94 306 PRO A CA 1
ATOM 2538 C C . PRO A 1 306 ? -1.831 0.395 -13.939 1.00 86.94 306 PRO A C 1
ATOM 2540 O O . PRO A 1 306 ? -2.442 1.398 -13.580 1.00 86.94 306 PRO A O 1
ATOM 2543 N N . SER A 1 307 ? -2.314 -0.446 -14.858 1.00 84.25 307 SER A N 1
ATOM 2544 C CA . SER A 1 307 ? -3.633 -0.310 -15.501 1.00 84.25 307 SER A CA 1
ATOM 2545 C C . SER A 1 307 ? -4.782 -0.931 -14.700 1.00 84.25 307 SER A C 1
ATOM 2547 O O . SER A 1 307 ? -5.896 -1.009 -15.210 1.00 84.25 307 SER A O 1
ATOM 2549 N N . SER A 1 308 ? -4.526 -1.430 -13.485 1.00 83.12 308 SER A N 1
ATOM 2550 C CA . SER A 1 308 ? -5.580 -2.018 -12.660 1.00 83.12 308 SER A CA 1
ATOM 2551 C C . SER A 1 308 ? -6.661 -0.983 -12.344 1.00 83.12 308 SER A C 1
ATOM 2553 O O . SER A 1 308 ? -6.374 0.172 -12.013 1.00 83.12 308 SER A O 1
ATOM 2555 N N . THR A 1 309 ? -7.921 -1.408 -12.429 1.00 78.62 309 THR A N 1
ATOM 2556 C CA . THR A 1 309 ? -9.078 -0.608 -12.014 1.00 78.62 309 THR A CA 1
ATOM 2557 C C . THR A 1 309 ? -9.481 -0.860 -10.561 1.00 78.62 309 THR A C 1
ATOM 2559 O O . THR A 1 309 ? -10.428 -0.232 -10.079 1.00 78.62 309 THR A O 1
ATOM 2562 N N . GLU A 1 310 ? -8.743 -1.729 -9.859 1.00 75.50 310 GLU A N 1
ATOM 2563 C CA . GLU A 1 310 ? -8.946 -2.077 -8.454 1.00 75.50 310 GLU A CA 1
ATOM 2564 C C . GLU A 1 310 ? -9.054 -0.812 -7.593 1.00 75.50 310 GLU A C 1
ATOM 2566 O O . GLU A 1 310 ? -8.202 0.080 -7.623 1.00 75.50 310 GLU A O 1
ATOM 2571 N N . THR A 1 311 ? -10.137 -0.732 -6.824 1.00 71.19 311 THR A N 1
ATOM 2572 C CA . THR A 1 311 ? -10.358 0.347 -5.862 1.00 71.19 311 THR A CA 1
ATOM 2573 C C . THR A 1 311 ? -10.098 -0.211 -4.476 1.00 71.19 311 THR A C 1
ATOM 2575 O O . THR A 1 311 ? -10.762 -1.160 -4.063 1.00 71.19 311 THR A O 1
ATOM 2578 N N . LEU A 1 312 ? -9.141 0.377 -3.758 1.00 71.25 312 LEU A N 1
ATOM 2579 C CA . LEU A 1 312 ? -8.888 0.005 -2.371 1.00 71.25 312 LEU A CA 1
ATOM 2580 C C . LEU A 1 312 ? -10.144 0.316 -1.557 1.00 71.25 312 LEU A C 1
ATOM 2582 O O . LEU A 1 312 ? -10.616 1.457 -1.527 1.00 71.25 312 LEU A O 1
ATOM 2586 N N . LEU A 1 313 ? -10.702 -0.715 -0.925 1.00 65.38 313 LEU A N 1
ATOM 2587 C CA . LEU A 1 313 ? -11.842 -0.568 -0.036 1.00 65.38 313 LEU A CA 1
ATOM 2588 C C . LEU A 1 313 ? -11.416 0.322 1.141 1.00 65.38 313 LEU A C 1
ATOM 2590 O O . LEU A 1 313 ? -10.529 -0.061 1.907 1.00 65.38 313 LEU A O 1
ATOM 2594 N N . PRO A 1 314 ? -11.992 1.524 1.286 1.00 65.31 314 PRO A N 1
ATOM 2595 C CA . PRO A 1 314 ? -11.641 2.381 2.404 1.00 65.31 314 PRO A CA 1
ATOM 2596 C C . PRO A 1 314 ? -12.020 1.670 3.701 1.00 65.31 314 PRO A C 1
ATOM 2598 O O . PRO A 1 314 ? -13.058 0.999 3.777 1.00 65.31 314 PRO A O 1
ATOM 2601 N N . ARG A 1 315 ? -11.212 1.847 4.744 1.00 61.34 315 ARG A N 1
ATOM 2602 C CA . ARG A 1 315 ? -11.651 1.501 6.092 1.00 61.34 315 ARG A CA 1
ATOM 2603 C C . ARG A 1 315 ? -12.884 2.359 6.370 1.00 61.34 315 ARG A C 1
ATOM 2605 O O . ARG A 1 315 ? -12.869 3.561 6.097 1.00 61.34 315 ARG A O 1
ATOM 2612 N N . SER A 1 316 ? -13.968 1.755 6.865 1.00 55.19 316 SER A N 1
ATOM 2613 C CA . SER A 1 316 ? -15.143 2.532 7.275 1.00 55.19 316 SER A CA 1
ATOM 2614 C C . SER A 1 316 ? -14.676 3.656 8.197 1.00 55.19 316 SER A C 1
ATOM 2616 O O . SER A 1 316 ? -13.846 3.401 9.079 1.00 55.19 316 SER A O 1
ATOM 2618 N N . ALA A 1 317 ? -15.149 4.884 7.944 1.00 50.06 317 ALA A N 1
ATOM 2619 C CA . ALA A 1 317 ? -14.816 6.053 8.750 1.00 50.06 317 ALA A CA 1
ATOM 2620 C C . ALA A 1 317 ? -14.910 5.657 10.226 1.00 50.06 317 ALA A C 1
ATOM 2622 O O . ALA A 1 317 ? -15.908 5.070 10.648 1.00 50.06 317 ALA A O 1
ATOM 2623 N N . ARG A 1 318 ? -13.810 5.858 10.961 1.00 51.81 318 ARG A N 1
ATOM 2624 C CA . ARG A 1 318 ? -13.699 5.421 12.354 1.00 51.81 318 ARG A CA 1
ATOM 2625 C C . ARG A 1 318 ? -14.912 5.956 13.129 1.00 51.81 318 ARG A C 1
ATOM 2627 O O . ARG A 1 318 ? -15.239 7.132 12.943 1.00 51.81 318 ARG A O 1
ATOM 2634 N N . PRO A 1 319 ? -15.500 5.188 14.057 1.00 50.12 319 PRO A N 1
ATOM 2635 C CA . PRO A 1 319 ? -16.116 5.824 15.207 1.00 50.12 319 PRO A CA 1
ATOM 2636 C C . PRO A 1 319 ? -15.019 6.702 15.823 1.00 50.12 319 PRO A C 1
ATOM 2638 O O . PRO A 1 319 ? -13.982 6.205 16.259 1.00 50.12 319 PRO A O 1
ATOM 2641 N N . SER A 1 320 ? -15.169 8.025 15.762 1.00 52.25 320 SER A N 1
ATOM 2642 C CA . SER A 1 320 ? -14.200 8.957 16.355 1.00 52.25 320 SER A CA 1
ATOM 2643 C C . SER A 1 320 ? -14.274 8.966 17.883 1.00 52.25 320 SER A C 1
ATOM 2645 O O . SER A 1 320 ? -13.594 9.768 18.511 1.00 52.25 320 SER A O 1
ATOM 2647 N N . ARG A 1 321 ? -15.146 8.131 18.454 1.00 61.00 321 ARG A N 1
ATOM 2648 C CA . ARG A 1 321 ? -15.491 8.072 19.864 1.00 61.00 321 ARG A CA 1
ATOM 2649 C C . ARG A 1 321 ? -15.408 6.635 20.337 1.00 61.00 321 ARG A C 1
ATOM 2651 O O . ARG A 1 321 ? -15.860 5.725 19.640 1.00 61.00 321 ARG A O 1
ATOM 2658 N N . SER A 1 322 ? -14.794 6.452 21.495 1.00 75.94 322 SER A N 1
ATOM 2659 C CA . SER A 1 322 ? -14.844 5.193 22.226 1.00 75.94 322 SER A CA 1
ATOM 2660 C C . SER A 1 322 ? -16.290 4.895 22.621 1.00 75.94 322 SER A C 1
ATOM 2662 O O . SER A 1 322 ? -17.001 5.784 23.086 1.00 75.94 322 SER A O 1
ATOM 2664 N N . LEU A 1 323 ? -16.711 3.637 22.494 1.00 81.19 323 LEU A N 1
ATOM 2665 C CA . LEU A 1 323 ? -17.981 3.152 23.029 1.00 81.19 323 LEU A CA 1
ATOM 2666 C C . LEU A 1 323 ? -18.103 3.451 24.533 1.00 81.19 323 LEU A C 1
ATOM 2668 O O . LEU A 1 323 ? -19.202 3.666 25.024 1.00 81.19 323 LEU A O 1
ATOM 2672 N N . PHE A 1 324 ? -16.981 3.538 25.254 1.00 84.88 324 PHE A N 1
ATOM 2673 C CA . PHE A 1 324 ? -16.962 3.799 26.691 1.00 84.88 324 PHE A CA 1
ATOM 2674 C C . PHE A 1 324 ? -17.061 5.285 27.074 1.00 84.88 324 PHE A C 1
ATOM 2676 O O . PHE A 1 324 ? -17.244 5.577 28.249 1.00 84.88 324 PHE A O 1
ATOM 2683 N N . GLU A 1 325 ? -16.954 6.236 26.135 1.00 80.12 325 GLU A N 1
ATOM 2684 C CA . GLU A 1 325 ? -16.965 7.682 26.452 1.00 80.12 325 GLU A CA 1
ATOM 2685 C C . GLU A 1 325 ? -18.257 8.152 27.134 1.00 80.12 325 GLU A C 1
ATOM 2687 O O . GLU A 1 325 ? -18.237 9.121 27.888 1.00 80.12 325 GLU A O 1
ATOM 2692 N N . GLN A 1 326 ? -19.378 7.483 26.859 1.00 77.00 326 GLN A N 1
ATOM 2693 C CA . GLN A 1 326 ? -20.703 7.823 27.393 1.00 77.00 326 GLN A CA 1
ATOM 2694 C C . GLN A 1 326 ? -21.259 6.730 28.307 1.00 77.00 326 GLN A C 1
ATOM 2696 O O . GLN A 1 326 ? -22.456 6.703 28.592 1.00 77.00 326 GLN A O 1
ATOM 2701 N N . LEU A 1 327 ? -20.394 5.819 28.747 1.00 84.38 327 LEU A N 1
ATOM 2702 C CA . LEU A 1 327 ? -20.765 4.664 29.540 1.00 84.38 327 LEU A CA 1
ATOM 2703 C C . LEU A 1 327 ? -20.061 4.702 30.897 1.00 84.38 327 LEU A C 1
ATOM 2705 O O . LEU A 1 327 ? -18.902 5.093 31.014 1.00 84.38 327 LEU A O 1
ATOM 2709 N N . THR A 1 328 ? -20.758 4.244 31.929 1.00 89.12 328 THR A N 1
ATOM 2710 C CA . THR A 1 328 ? -20.203 4.016 33.268 1.00 89.12 328 THR A CA 1
ATOM 2711 C C . THR A 1 328 ? -20.384 2.557 33.647 1.00 89.12 328 THR A C 1
ATOM 2713 O O . THR A 1 328 ? -21.376 1.946 33.248 1.00 89.12 328 THR A O 1
ATOM 2716 N N . PRO A 1 329 ? -19.435 1.944 34.369 1.00 91.31 329 PRO A N 1
ATOM 2717 C CA . PRO A 1 329 ? -19.561 0.540 34.716 1.00 91.31 329 PRO A CA 1
ATOM 2718 C C . PRO A 1 329 ? -20.727 0.333 35.688 1.00 91.31 329 PRO A C 1
ATOM 2720 O O . PRO A 1 329 ? -20.919 1.089 36.642 1.00 91.31 329 PRO A O 1
ATOM 2723 N N . LYS A 1 330 ? -21.499 -0.724 35.455 1.00 90.94 330 LYS A N 1
ATOM 2724 C CA . LYS A 1 330 ? -22.654 -1.102 36.264 1.00 90.94 330 LYS A CA 1
ATOM 2725 C C . LYS A 1 330 ? -22.214 -1.841 37.529 1.00 90.94 330 LYS A C 1
ATOM 2727 O O . LYS A 1 330 ? -21.510 -2.848 37.448 1.00 90.94 330 LYS A O 1
ATOM 2732 N N . GLY A 1 331 ? -22.673 -1.386 38.694 1.00 85.00 331 GLY A N 1
ATOM 2733 C CA . GLY A 1 331 ? -22.483 -2.098 39.962 1.00 85.00 331 GLY A CA 1
ATOM 2734 C C . GLY A 1 331 ? -23.395 -3.327 40.071 1.00 85.00 331 GLY A C 1
ATOM 2735 O O . GLY A 1 331 ? -24.587 -3.243 39.781 1.00 85.00 331 GLY A O 1
ATOM 2736 N N . VAL A 1 332 ? -22.847 -4.469 40.501 1.00 81.88 332 VAL A N 1
ATOM 2737 C CA . VAL A 1 332 ? -23.557 -5.770 40.530 1.00 81.88 332 VAL A CA 1
ATOM 2738 C C . VAL A 1 332 ? -23.489 -6.480 41.889 1.00 81.88 332 VAL A C 1
ATOM 2740 O O . VAL A 1 332 ? -23.474 -7.705 41.968 1.00 81.88 332 VAL A O 1
ATOM 2743 N N . GLY A 1 333 ? -23.433 -5.716 42.983 1.00 82.62 333 GLY A N 1
ATOM 2744 C CA . GLY A 1 333 ? -23.370 -6.265 44.347 1.00 82.62 333 GLY A CA 1
ATOM 2745 C C . GLY A 1 333 ? -22.012 -6.867 44.738 1.00 82.62 333 GLY A C 1
ATOM 2746 O O . GLY A 1 333 ? -21.875 -7.371 45.846 1.00 82.62 333 GLY A O 1
ATOM 2747 N N . ILE A 1 334 ? -21.016 -6.790 43.851 1.00 89.12 334 ILE A N 1
ATOM 2748 C CA . ILE A 1 334 ? -19.595 -7.015 44.148 1.00 89.12 334 ILE A CA 1
ATOM 2749 C C . ILE A 1 334 ? -18.990 -5.661 44.523 1.00 89.12 334 ILE A C 1
ATOM 2751 O O . ILE A 1 334 ? -19.330 -4.647 43.902 1.00 89.12 334 ILE A O 1
ATOM 2755 N N . SER A 1 335 ? -18.114 -5.620 45.530 1.00 89.50 335 SER A N 1
ATOM 2756 C CA . SER A 1 335 ? -17.488 -4.358 45.925 1.00 89.50 335 SER A CA 1
ATOM 2757 C C . SER A 1 335 ? -16.646 -3.796 44.769 1.00 89.50 335 SER A C 1
ATOM 2759 O O . SER A 1 335 ? -15.883 -4.546 44.152 1.00 89.50 335 SER A O 1
ATOM 2761 N N . PRO A 1 336 ? -16.699 -2.481 44.478 1.00 89.12 336 PRO A N 1
ATOM 2762 C CA . PRO A 1 336 ? -15.842 -1.876 43.457 1.00 89.12 336 PRO A CA 1
ATOM 2763 C C . PRO A 1 336 ? -14.336 -2.071 43.720 1.00 89.12 336 PRO A C 1
ATOM 2765 O O . PRO A 1 336 ? -13.557 -2.111 42.773 1.00 89.12 336 PRO A O 1
ATOM 2768 N N . SER A 1 337 ? -13.928 -2.267 44.982 1.00 87.75 337 SER A N 1
ATOM 2769 C CA . SER A 1 337 ? -12.540 -2.575 45.364 1.00 87.75 337 SER A CA 1
ATOM 2770 C C . SER A 1 337 ? -12.102 -4.015 45.052 1.00 87.75 337 SER A C 1
ATOM 2772 O O . SER A 1 337 ? -10.906 -4.302 45.001 1.00 87.75 337 SER A O 1
ATOM 2774 N N . GLU A 1 338 ? -13.039 -4.940 44.827 1.00 90.81 338 GLU A N 1
ATOM 2775 C CA . GLU A 1 338 ? -12.758 -6.351 44.534 1.00 90.81 338 GLU A CA 1
ATOM 2776 C C . GLU A 1 338 ? -12.521 -6.562 43.032 1.00 90.81 338 GLU A C 1
ATOM 2778 O O . GLU A 1 338 ? -13.251 -7.286 42.349 1.00 90.81 338 GLU A O 1
ATOM 2783 N N . MET A 1 339 ? -11.480 -5.921 42.489 1.00 92.31 339 MET A N 1
ATOM 2784 C CA . MET A 1 339 ? -11.196 -5.933 41.048 1.00 92.31 339 MET A CA 1
ATOM 2785 C C . MET A 1 339 ? -11.097 -7.358 40.468 1.00 92.31 339 MET A C 1
ATOM 2787 O O . MET A 1 339 ? -11.613 -7.601 39.380 1.00 92.31 339 MET A O 1
ATOM 2791 N N . GLY A 1 340 ? -10.503 -8.315 41.194 1.00 93.31 340 GLY A N 1
ATOM 2792 C CA . GLY A 1 340 ? -10.430 -9.726 40.786 1.00 93.31 340 GLY A CA 1
ATOM 2793 C C . GLY A 1 340 ? -11.805 -10.352 40.527 1.00 93.31 340 GLY A C 1
ATOM 2794 O O . GLY A 1 340 ? -12.060 -10.895 39.451 1.00 93.31 340 GLY A O 1
ATOM 2795 N N . SER A 1 341 ? -12.724 -10.199 41.480 1.00 94.62 341 SER A N 1
ATOM 2796 C CA . SER A 1 341 ? -14.106 -10.680 41.373 1.00 94.62 341 SER A CA 1
ATOM 2797 C C . SER A 1 341 ? -14.870 -9.979 40.245 1.00 94.62 341 SER A C 1
ATOM 2799 O O . SER A 1 341 ? -15.596 -10.636 39.494 1.00 94.62 341 SER A O 1
ATOM 2801 N N . ASN A 1 342 ? -14.656 -8.672 40.064 1.00 95.62 342 ASN A N 1
ATOM 2802 C CA . ASN A 1 342 ? -15.245 -7.900 38.965 1.00 95.62 342 ASN A CA 1
ATOM 2803 C C . ASN A 1 342 ? -14.723 -8.350 37.585 1.00 95.62 342 ASN A C 1
ATOM 2805 O O . ASN A 1 342 ? -15.503 -8.425 36.634 1.00 95.62 342 ASN A O 1
ATOM 2809 N N . MET A 1 343 ? -13.444 -8.733 37.466 1.00 96.06 343 MET A N 1
ATOM 2810 C CA . MET A 1 343 ? -12.895 -9.330 36.237 1.00 96.06 343 MET A CA 1
ATOM 2811 C C . MET A 1 343 ? -13.563 -10.672 35.919 1.00 96.06 343 MET A C 1
ATOM 2813 O O . MET A 1 343 ? -14.009 -10.890 34.794 1.00 96.06 343 MET A O 1
ATOM 2817 N N . VAL A 1 344 ? -13.695 -11.557 36.912 1.00 96.19 344 VAL A N 1
ATOM 2818 C CA . VAL A 1 344 ? -14.371 -12.855 36.736 1.00 96.19 344 VAL A CA 1
ATOM 2819 C C . VAL A 1 344 ? -15.841 -12.661 36.354 1.00 96.19 344 VAL A C 1
ATOM 2821 O O . VAL A 1 344 ? -16.351 -13.378 35.492 1.00 96.19 344 VAL A O 1
ATOM 2824 N N . HIS A 1 345 ? -16.527 -11.682 36.950 1.00 96.56 345 HIS A N 1
ATOM 2825 C CA . HIS A 1 345 ? -17.892 -11.322 36.567 1.00 96.56 345 HIS A CA 1
ATOM 2826 C C . HIS A 1 345 ? -17.969 -10.893 35.096 1.00 96.56 345 HIS A C 1
ATOM 2828 O O . HIS A 1 345 ? -18.735 -11.481 34.331 1.00 96.56 345 HIS A O 1
ATOM 2834 N N . ALA A 1 346 ? -17.129 -9.950 34.665 1.00 95.69 346 ALA A N 1
ATOM 2835 C CA . ALA A 1 346 ? -17.105 -9.511 33.272 1.00 95.69 346 ALA A CA 1
ATOM 2836 C C . ALA A 1 346 ? -16.756 -10.642 32.294 1.00 95.69 346 ALA A C 1
ATOM 2838 O O . ALA A 1 346 ? -17.387 -10.761 31.243 1.00 95.69 346 ALA A O 1
ATOM 2839 N N . ALA A 1 347 ? -15.836 -11.541 32.656 1.00 96.00 347 ALA A N 1
ATOM 2840 C CA . ALA A 1 347 ? -15.542 -12.730 31.861 1.00 96.00 347 ALA A CA 1
ATOM 2841 C C . ALA A 1 347 ? -16.784 -13.623 31.673 1.00 96.00 347 ALA A C 1
ATOM 2843 O O . ALA A 1 347 ? -17.018 -14.105 30.562 1.00 96.00 347 ALA A O 1
ATOM 2844 N N . LYS A 1 348 ? -17.607 -13.807 32.720 1.00 95.12 348 LYS A N 1
ATOM 2845 C CA . LYS A 1 348 ? -18.870 -14.568 32.641 1.00 95.12 348 LYS A CA 1
ATOM 2846 C C . LYS A 1 348 ? -19.866 -13.916 31.684 1.00 95.12 348 LYS A C 1
ATOM 2848 O O . LYS A 1 348 ? -20.465 -14.634 30.886 1.00 95.12 348 LYS A O 1
ATOM 2853 N N . ILE A 1 349 ? -20.019 -12.591 31.729 1.00 94.38 349 ILE A N 1
ATOM 2854 C CA . ILE A 1 349 ? -20.917 -11.860 30.820 1.00 94.38 349 ILE A CA 1
ATOM 2855 C C . ILE A 1 349 ? -20.426 -11.956 29.370 1.00 94.38 349 ILE A C 1
ATOM 2857 O O . ILE A 1 349 ? -21.202 -12.243 28.465 1.00 94.38 349 ILE A O 1
ATOM 2861 N N . LEU A 1 350 ? -19.120 -11.838 29.130 1.00 93.31 350 LEU A N 1
ATOM 2862 C CA . LEU A 1 350 ? -18.539 -11.945 27.785 1.00 93.31 350 LEU A CA 1
ATOM 2863 C C . LEU A 1 350 ? -18.568 -13.374 27.206 1.00 93.31 350 LEU A C 1
ATOM 2865 O O . LEU A 1 350 ? -18.262 -13.583 26.026 1.00 93.31 350 LEU A O 1
ATOM 2869 N N . ARG A 1 351 ? -18.957 -14.381 27.996 1.00 91.25 351 ARG A N 1
ATOM 2870 C CA . ARG A 1 351 ? -19.008 -15.774 27.548 1.00 91.25 351 ARG A CA 1
ATOM 2871 C C . ARG A 1 351 ? -19.989 -15.940 26.387 1.00 91.25 351 ARG A C 1
ATOM 2873 O O . ARG A 1 351 ? -21.173 -15.632 26.474 1.00 91.25 351 ARG A O 1
ATOM 2880 N N . GLY A 1 352 ? -19.493 -16.529 25.299 1.00 83.50 352 GLY A N 1
ATOM 2881 C CA . GLY A 1 352 ? -20.296 -16.840 24.112 1.00 83.50 352 GLY A CA 1
ATOM 2882 C C . GLY A 1 352 ? -20.401 -15.700 23.095 1.00 83.50 352 GLY A C 1
ATOM 2883 O O . GLY A 1 352 ? -20.889 -15.944 21.990 1.00 83.50 352 GLY A O 1
ATOM 2884 N N . VAL A 1 353 ? -19.872 -14.513 23.409 1.00 89.19 353 VAL A N 1
ATOM 2885 C CA . VAL A 1 353 ? -19.732 -13.399 22.463 1.00 89.19 353 VAL A CA 1
ATOM 2886 C C . VAL A 1 353 ? -18.703 -13.759 21.377 1.00 89.19 353 VAL A C 1
ATOM 2888 O O . VAL A 1 353 ? -17.753 -14.515 21.611 1.00 89.19 353 VAL A O 1
ATOM 2891 N N . ARG A 1 354 ? -18.900 -13.256 20.152 1.00 87.19 354 ARG A N 1
ATOM 2892 C CA . ARG A 1 354 ? -18.038 -13.518 18.981 1.00 87.19 354 ARG A CA 1
ATOM 2893 C C . ARG A 1 354 ? -16.934 -12.470 18.793 1.00 87.19 354 ARG A C 1
ATOM 2895 O O . ARG A 1 354 ? -16.679 -12.021 17.682 1.00 87.19 354 ARG A O 1
ATOM 2902 N N . LEU A 1 355 ? -16.267 -12.109 19.883 1.00 90.44 355 LEU A N 1
ATOM 2903 C CA . LEU A 1 355 ? -15.116 -11.207 19.871 1.00 90.44 355 LEU A CA 1
ATOM 2904 C C . LEU A 1 355 ? -13.800 -11.978 19.987 1.00 90.44 355 LEU A C 1
ATOM 2906 O O . LEU A 1 355 ? -13.753 -13.051 20.593 1.00 90.44 355 LEU A O 1
ATOM 2910 N N . GLU A 1 356 ? -12.723 -11.403 19.454 1.00 89.94 356 GLU A N 1
ATOM 2911 C CA . GLU A 1 356 ? -11.363 -11.909 19.660 1.00 89.94 356 GLU A CA 1
ATOM 2912 C C . GLU A 1 356 ? -10.961 -11.840 21.143 1.00 89.94 356 GLU A C 1
ATOM 2914 O O . GLU A 1 356 ? -11.450 -10.989 21.895 1.00 89.94 356 GLU A O 1
ATOM 2919 N N . SER A 1 357 ? -10.051 -12.725 21.561 1.00 89.44 357 SER A N 1
ATOM 2920 C CA . SER A 1 357 ? -9.618 -12.847 22.964 1.00 89.44 357 SER A CA 1
ATOM 2921 C C . SER A 1 357 ? -9.121 -11.520 23.541 1.00 89.44 357 SER A C 1
ATOM 2923 O O . SER A 1 357 ? -9.540 -11.106 24.621 1.00 89.44 357 SER A O 1
ATOM 2925 N N . GLU A 1 358 ? -8.267 -10.812 22.800 1.00 91.12 358 GLU A N 1
ATOM 2926 C CA . GLU A 1 358 ? -7.700 -9.534 23.223 1.00 91.12 358 GLU A CA 1
ATOM 2927 C C . GLU A 1 358 ? -8.771 -8.459 23.419 1.00 91.12 358 GLU A C 1
ATOM 2929 O O . GLU A 1 358 ? -8.640 -7.618 24.303 1.00 91.12 358 GLU A O 1
ATOM 2934 N N . CYS A 1 359 ? -9.841 -8.492 22.624 1.00 92.69 359 CYS A N 1
ATOM 2935 C CA . CYS A 1 359 ? -10.953 -7.556 22.753 1.00 92.69 359 CYS A CA 1
ATOM 2936 C C . CYS A 1 359 ? -11.795 -7.862 23.995 1.00 92.69 359 CYS A C 1
ATOM 2938 O O . CYS A 1 359 ? -12.097 -6.956 24.768 1.00 92.69 359 CYS A O 1
ATOM 2940 N N . GLN A 1 360 ? -12.092 -9.141 24.250 1.00 94.38 360 GLN A N 1
ATOM 2941 C CA . GLN A 1 360 ? -12.781 -9.556 25.478 1.00 94.38 360 GLN A CA 1
ATOM 2942 C C . GLN A 1 360 ? -11.964 -9.198 26.731 1.00 94.38 360 GLN A C 1
ATOM 2944 O O . GLN A 1 360 ? -12.511 -8.649 27.684 1.00 94.38 360 GLN A O 1
ATOM 2949 N N . MET A 1 361 ? -10.649 -9.437 26.706 1.00 94.12 361 MET A N 1
ATOM 2950 C CA . MET A 1 361 ? -9.730 -9.043 27.780 1.00 94.12 361 MET A CA 1
ATOM 2951 C C . MET A 1 361 ? -9.720 -7.520 27.994 1.00 94.12 361 MET A C 1
ATOM 2953 O O . MET A 1 361 ? -9.759 -7.064 29.135 1.00 94.12 361 MET A O 1
ATOM 2957 N N . ALA A 1 362 ? -9.724 -6.726 26.917 1.00 93.69 362 ALA A N 1
ATOM 2958 C CA . ALA A 1 362 ? -9.778 -5.267 27.000 1.00 93.69 362 ALA A CA 1
ATOM 2959 C C . ALA A 1 362 ? -11.081 -4.760 27.642 1.00 93.69 362 ALA A C 1
ATOM 2961 O O . ALA A 1 362 ? -11.018 -3.937 28.551 1.00 93.69 362 ALA A O 1
ATOM 2962 N N . ILE A 1 363 ? -12.244 -5.279 27.226 1.00 95.00 363 ILE A N 1
ATOM 2963 C CA . ILE A 1 363 ? -13.550 -4.917 27.812 1.00 95.00 363 ILE A CA 1
ATOM 2964 C C . ILE A 1 363 ? -13.592 -5.287 29.302 1.00 95.00 363 ILE A C 1
ATOM 2966 O O . ILE A 1 363 ? -14.008 -4.481 30.132 1.00 95.00 363 ILE A O 1
ATOM 2970 N N . MET A 1 364 ? -13.118 -6.486 29.652 1.00 95.56 364 MET A N 1
ATOM 2971 C CA . MET A 1 364 ? -13.086 -6.982 31.031 1.00 95.56 364 MET A CA 1
ATOM 2972 C C . MET A 1 364 ? -12.217 -6.106 31.945 1.00 95.56 364 MET A C 1
ATOM 2974 O O . MET A 1 364 ? -12.664 -5.702 33.020 1.00 95.56 364 MET A O 1
ATOM 2978 N N . LEU A 1 365 ? -10.988 -5.790 31.521 1.00 93.88 365 LEU A N 1
ATOM 2979 C CA . LEU A 1 365 ? -10.075 -4.936 32.288 1.00 93.88 365 LEU A CA 1
ATOM 2980 C C . LEU A 1 365 ? -10.578 -3.494 32.376 1.00 93.88 365 LEU A C 1
ATOM 2982 O O . LEU A 1 365 ? -10.421 -2.864 33.421 1.00 93.88 365 LEU A O 1
ATOM 2986 N N . LYS A 1 366 ? -11.213 -2.984 31.314 1.00 93.75 366 LYS A N 1
ATOM 2987 C CA . LYS A 1 366 ? -11.852 -1.666 31.305 1.00 93.75 366 LYS A CA 1
ATOM 2988 C C . LYS A 1 366 ? -12.969 -1.591 32.346 1.00 93.75 366 LYS A C 1
ATOM 2990 O O . LYS A 1 366 ? -12.935 -0.697 33.183 1.00 93.75 366 LYS A O 1
ATOM 2995 N N . TYR A 1 367 ? -13.881 -2.566 32.362 1.00 95.31 367 TYR A N 1
ATOM 2996 C CA . TYR A 1 367 ? -14.976 -2.639 33.336 1.00 95.31 367 TYR A CA 1
ATOM 2997 C C . TYR A 1 367 ? -14.469 -2.685 34.783 1.00 95.31 367 TYR A C 1
ATOM 2999 O O . TYR A 1 367 ? -14.814 -1.827 35.597 1.00 95.31 367 TYR A O 1
ATOM 3007 N N . ALA A 1 368 ? -13.603 -3.653 35.100 1.00 94.38 368 ALA A N 1
ATOM 3008 C CA . ALA A 1 368 ? -13.096 -3.828 36.460 1.00 94.38 368 ALA A CA 1
ATOM 3009 C C . ALA A 1 368 ? -12.220 -2.643 36.907 1.00 94.38 368 ALA A C 1
ATOM 3011 O O . ALA A 1 368 ? -12.270 -2.231 38.064 1.00 94.38 368 ALA A O 1
ATOM 3012 N N . GLY A 1 369 ? -11.446 -2.071 35.983 1.00 92.00 369 GLY A N 1
ATOM 3013 C CA . GLY A 1 369 ? -10.603 -0.906 36.225 1.00 92.00 369 GLY A CA 1
ATOM 3014 C C . GLY A 1 369 ? -11.375 0.402 36.402 1.00 92.00 369 GLY A C 1
ATOM 3015 O O . GLY A 1 369 ? -10.966 1.246 37.197 1.00 92.00 369 GLY A O 1
ATOM 3016 N N . ASP A 1 370 ? -12.476 0.600 35.673 1.00 91.62 370 ASP A N 1
ATOM 3017 C CA . ASP A 1 370 ? -13.359 1.755 35.865 1.00 91.62 370 ASP A CA 1
ATOM 3018 C C . ASP A 1 370 ? -14.084 1.664 37.222 1.00 91.62 370 ASP A C 1
ATOM 3020 O O . ASP A 1 370 ? -14.119 2.662 37.938 1.00 91.62 370 ASP A O 1
ATOM 3024 N N . LEU A 1 371 ? -14.577 0.479 37.625 1.00 92.19 371 LEU A N 1
ATOM 3025 C CA . LEU A 1 371 ? -15.166 0.268 38.961 1.00 92.19 371 LEU A CA 1
ATOM 3026 C C . LEU A 1 371 ? -14.163 0.553 40.077 1.00 92.19 371 LEU A C 1
ATOM 3028 O O . LEU A 1 371 ? -14.466 1.295 41.007 1.00 92.19 371 LEU A O 1
ATOM 3032 N N . HIS A 1 372 ? -12.952 0.001 39.974 1.00 91.25 372 HIS A N 1
ATOM 3033 C CA . HIS A 1 372 ? -11.923 0.214 40.992 1.00 91.25 372 HIS A CA 1
ATOM 3034 C C . HIS A 1 372 ? -11.574 1.697 41.133 1.00 91.25 372 HIS A C 1
ATOM 3036 O O . HIS A 1 372 ? -11.486 2.208 42.247 1.00 91.25 372 HIS A O 1
ATOM 3042 N N . ARG A 1 373 ? -11.470 2.433 40.019 1.00 90.00 373 ARG A N 1
ATOM 3043 C CA . ARG A 1 373 ? -11.200 3.879 40.045 1.00 90.00 373 ARG A CA 1
ATOM 3044 C C . ARG A 1 373 ? -12.289 4.701 40.732 1.00 90.00 373 ARG A C 1
ATOM 3046 O O . ARG A 1 373 ? -11.960 5.730 41.316 1.00 90.00 373 ARG A O 1
ATOM 3053 N N . GLN A 1 374 ? -13.547 4.251 40.740 1.00 88.62 374 GLN A N 1
ATOM 3054 C CA . GLN A 1 374 ? -14.621 4.928 41.486 1.00 88.62 374 GLN A CA 1
ATOM 3055 C C . GLN A 1 374 ? -14.379 4.935 43.005 1.00 88.62 374 GLN A C 1
ATOM 3057 O O . GLN A 1 374 ? -14.940 5.774 43.704 1.00 88.62 374 GLN A O 1
ATOM 3062 N N . THR A 1 375 ? -13.522 4.049 43.527 1.00 87.81 375 THR A N 1
ATOM 3063 C CA . THR A 1 375 ? -13.156 4.032 44.955 1.00 87.81 375 THR A CA 1
ATOM 3064 C C . THR A 1 375 ? -12.159 5.126 45.348 1.00 87.81 375 THR A C 1
ATOM 3066 O O . THR A 1 375 ? -11.967 5.371 46.536 1.00 87.81 375 THR A O 1
ATOM 3069 N N . GLY A 1 376 ? -11.488 5.760 44.377 1.00 84.06 376 GLY A N 1
ATOM 3070 C CA . GLY A 1 376 ? -10.382 6.691 44.625 1.00 84.06 376 GLY A CA 1
ATOM 3071 C C . GLY A 1 376 ? -9.090 6.029 45.129 1.00 84.06 376 GLY A C 1
ATOM 3072 O O . GLY A 1 376 ? -8.139 6.735 45.463 1.00 84.06 376 GLY A O 1
ATOM 3073 N N . ALA A 1 377 ? -9.035 4.694 45.194 1.00 84.50 377 ALA A N 1
ATOM 3074 C CA . ALA A 1 377 ? -7.841 3.949 45.577 1.00 84.50 377 ALA A CA 1
ATOM 3075 C C . ALA A 1 377 ? -6.779 3.952 44.455 1.00 84.50 377 ALA A C 1
ATOM 3077 O O . ALA A 1 377 ? -7.127 4.060 43.276 1.00 84.50 377 ALA A O 1
ATOM 3078 N N . PRO A 1 378 ? -5.483 3.800 44.794 1.00 84.38 378 PRO A N 1
ATOM 3079 C CA . PRO A 1 378 ? -4.431 3.608 43.798 1.00 84.38 378 PRO A CA 1
ATOM 3080 C C . PRO A 1 378 ? -4.641 2.319 42.990 1.00 84.38 378 PRO A C 1
ATOM 3082 O O . PRO A 1 378 ? -5.381 1.419 43.406 1.00 84.38 378 PRO A O 1
ATOM 3085 N N . ASP A 1 379 ? -3.952 2.227 41.849 1.00 83.56 379 ASP A N 1
ATOM 3086 C CA . ASP A 1 379 ? -3.958 1.027 41.011 1.00 83.56 379 ASP A CA 1
ATOM 3087 C C . ASP A 1 379 ? -3.613 -0.216 41.854 1.00 83.56 379 ASP A C 1
ATOM 3089 O O . ASP A 1 379 ? -2.642 -0.198 42.622 1.00 83.56 379 ASP A O 1
ATOM 3093 N N . PRO A 1 380 ? -4.392 -1.304 41.736 1.00 86.31 380 PRO A N 1
ATOM 3094 C CA . PRO A 1 380 ? -4.161 -2.500 42.527 1.00 86.31 380 PRO A CA 1
ATOM 3095 C C . PRO A 1 380 ? -2.867 -3.192 42.084 1.00 86.31 380 PRO A C 1
ATOM 3097 O O . PRO A 1 380 ? -2.431 -3.021 40.942 1.00 86.31 380 PRO A O 1
ATOM 3100 N N . PRO A 1 381 ? -2.237 -4.008 42.943 1.00 88.94 381 PRO A N 1
ATOM 3101 C CA . PRO A 1 381 ? -1.046 -4.750 42.554 1.00 88.94 381 PRO A CA 1
ATOM 3102 C C . PRO A 1 381 ? -1.367 -5.766 41.452 1.00 88.94 381 PRO A C 1
ATOM 3104 O O . PRO A 1 381 ? -2.462 -6.325 41.387 1.00 88.94 381 PRO A O 1
ATOM 3107 N N . VAL A 1 382 ? -0.374 -6.059 40.608 1.00 89.62 382 VAL A N 1
ATOM 3108 C CA . VAL A 1 382 ? -0.515 -7.006 39.486 1.00 89.62 382 VAL A CA 1
ATOM 3109 C C . VAL A 1 382 ? -0.903 -8.426 39.941 1.00 89.62 382 VAL A C 1
ATOM 3111 O O . VAL A 1 382 ? -1.482 -9.187 39.167 1.00 89.62 382 VAL A O 1
ATOM 3114 N N . SER A 1 383 ? -0.653 -8.775 41.210 1.00 89.75 383 SER A N 1
ATOM 3115 C CA . SER A 1 383 ? -1.085 -10.041 41.814 1.00 89.75 383 SER A CA 1
ATOM 3116 C C . SER A 1 383 ? -2.601 -10.238 41.760 1.00 89.75 383 SER A C 1
ATOM 3118 O O . SER A 1 383 ? -3.044 -11.364 41.586 1.00 89.75 383 SER A O 1
ATOM 3120 N N . VAL A 1 384 ? -3.398 -9.163 41.783 1.00 92.00 384 VAL A N 1
ATOM 3121 C CA . VAL A 1 384 ? -4.865 -9.251 41.664 1.00 92.00 384 VAL A CA 1
ATOM 3122 C C . VAL A 1 384 ? -5.290 -9.882 40.336 1.00 92.00 384 VAL A C 1
ATOM 3124 O O . VAL A 1 384 ? -6.260 -10.638 40.289 1.00 92.00 384 VAL A O 1
ATOM 3127 N N . LEU A 1 385 ? -4.558 -9.610 39.250 1.00 92.44 385 LEU A N 1
ATOM 3128 C CA . LEU A 1 385 ? -4.782 -10.290 37.976 1.00 92.44 385 LEU A CA 1
ATOM 3129 C C . LEU A 1 385 ? -4.366 -11.759 38.059 1.00 92.44 385 LEU A C 1
ATOM 3131 O O . LEU A 1 385 ? -5.104 -12.604 37.563 1.00 92.44 385 LEU A O 1
ATOM 3135 N N . ALA A 1 386 ? -3.215 -12.054 38.673 1.00 91.31 386 ALA A N 1
ATOM 3136 C CA . ALA A 1 386 ? -2.703 -13.416 38.825 1.00 91.31 386 ALA A CA 1
ATOM 3137 C C . ALA A 1 386 ? -3.691 -14.316 39.588 1.00 91.31 386 ALA A C 1
ATOM 3139 O O . ALA A 1 386 ? -4.007 -15.410 39.121 1.00 91.31 386 ALA A O 1
ATOM 3140 N N . ASP A 1 387 ? -4.240 -13.814 40.695 1.00 93.12 387 ASP A N 1
ATOM 3141 C CA . ASP A 1 387 ? -5.196 -14.529 41.545 1.00 93.12 387 ASP A CA 1
ATOM 3142 C C . ASP A 1 387 ? -6.539 -14.770 40.830 1.00 93.12 387 ASP A C 1
ATOM 3144 O O . ASP A 1 387 ? -7.213 -15.772 41.068 1.00 93.12 387 ASP A O 1
ATOM 3148 N N . ALA A 1 388 ? -6.924 -13.886 39.903 1.00 93.94 388 ALA A N 1
ATOM 3149 C CA . ALA A 1 388 ? -8.167 -14.003 39.141 1.00 93.94 388 ALA A CA 1
ATOM 3150 C C . ALA A 1 388 ? -8.077 -14.946 37.923 1.00 93.94 388 ALA A C 1
ATOM 3152 O O . ALA A 1 388 ? -9.116 -15.284 37.349 1.00 93.94 388 ALA A O 1
ATOM 3153 N N . LEU A 1 389 ? -6.878 -15.375 37.500 1.00 93.31 389 LEU A N 1
ATOM 3154 C CA . LEU A 1 389 ? -6.682 -16.101 36.233 1.00 93.31 389 LEU A CA 1
ATOM 3155 C C . LEU A 1 389 ? -7.487 -17.398 36.138 1.00 93.31 389 LEU A C 1
ATOM 3157 O O . LEU A 1 389 ? -8.115 -17.641 35.106 1.00 93.31 389 LEU A O 1
ATOM 3161 N N . GLU A 1 390 ? -7.492 -18.217 37.192 1.00 92.94 390 GLU A N 1
ATOM 3162 C CA . GLU A 1 390 ? -8.257 -19.472 37.205 1.00 92.94 390 GLU A CA 1
ATOM 3163 C C . GLU A 1 390 ? -9.762 -19.202 37.115 1.00 92.94 390 GLU A C 1
ATOM 3165 O O . GLU A 1 390 ? -10.450 -19.780 36.274 1.00 92.94 390 GLU A O 1
ATOM 3170 N N . GLY A 1 391 ? -10.263 -18.218 37.870 1.00 93.56 391 GLY A N 1
ATOM 3171 C CA . GLY A 1 391 ? -11.663 -17.802 37.784 1.00 93.56 391 GLY A CA 1
ATOM 3172 C C . GLY A 1 391 ? -12.049 -17.296 36.389 1.00 93.56 391 GLY A C 1
ATOM 3173 O O . GLY A 1 391 ? -13.143 -17.590 35.905 1.00 93.56 391 GLY A O 1
ATOM 3174 N N . ILE A 1 392 ? -11.150 -16.581 35.702 1.00 94.25 392 ILE A N 1
ATOM 3175 C CA . ILE A 1 392 ? -11.359 -16.116 34.321 1.00 94.25 392 ILE A CA 1
ATOM 3176 C C . ILE A 1 392 ? -11.400 -17.306 33.348 1.00 94.25 392 ILE A C 1
ATOM 3178 O O . ILE A 1 392 ? -12.279 -17.350 32.483 1.00 94.25 392 ILE A O 1
ATOM 3182 N N . ARG A 1 393 ? -10.501 -18.291 33.497 1.00 92.88 393 ARG A N 1
ATOM 3183 C CA . ARG A 1 393 ? -10.469 -19.514 32.667 1.00 92.88 393 ARG A CA 1
ATOM 3184 C C . ARG A 1 393 ? -11.758 -20.312 32.774 1.00 92.88 393 ARG A C 1
ATOM 3186 O O . ARG A 1 393 ? -12.307 -20.729 31.752 1.00 92.88 393 ARG A O 1
ATOM 3193 N N . GLU A 1 394 ? -12.236 -20.510 33.997 1.00 93.31 394 GLU A N 1
ATOM 3194 C CA . GLU A 1 394 ? -13.479 -21.229 34.275 1.00 93.31 394 GLU A CA 1
ATOM 3195 C C . GLU A 1 394 ? -14.704 -20.465 33.762 1.00 93.31 394 GLU A C 1
ATOM 3197 O O . GLU A 1 394 ? -15.616 -21.055 33.175 1.00 93.31 394 GLU A O 1
ATOM 3202 N N . ALA A 1 395 ? -14.714 -19.141 33.937 1.00 93.38 395 ALA A N 1
ATOM 3203 C CA . ALA A 1 395 ? -15.790 -18.278 33.467 1.00 93.38 395 ALA A CA 1
ATOM 3204 C C . ALA A 1 395 ? -15.897 -18.252 31.937 1.00 93.38 395 ALA A C 1
ATOM 3206 O O . ALA A 1 395 ? -17.006 -18.325 31.397 1.00 93.38 395 ALA A O 1
ATOM 3207 N N . ASN A 1 396 ? -14.767 -18.142 31.232 1.00 92.25 396 ASN A N 1
ATOM 3208 C CA . ASN A 1 396 ? -14.740 -17.982 29.783 1.00 92.25 396 ASN A CA 1
ATOM 3209 C C . ASN A 1 396 ? -13.458 -18.540 29.144 1.00 92.25 396 ASN A C 1
ATOM 3211 O O . ASN A 1 396 ? -12.485 -17.831 28.891 1.00 92.25 396 ASN A O 1
ATOM 3215 N N . SER A 1 397 ? -13.518 -19.813 28.755 1.00 88.56 397 SER A N 1
ATOM 3216 C CA . SER A 1 397 ? -12.424 -20.528 28.086 1.00 88.56 397 SER A CA 1
ATOM 3217 C C . SER A 1 397 ? -12.071 -20.022 26.680 1.00 88.56 397 SER A C 1
ATOM 3219 O O . SER A 1 397 ? -11.087 -20.484 26.103 1.00 88.56 397 SER A O 1
ATOM 3221 N N . ARG A 1 398 ? -12.843 -19.086 26.101 1.00 85.88 398 ARG A N 1
ATOM 3222 C CA . ARG A 1 398 ? -12.495 -18.448 24.817 1.00 85.88 398 ARG A CA 1
ATOM 3223 C C . ARG A 1 398 ? -11.493 -17.309 24.955 1.00 85.88 398 ARG A C 1
ATOM 3225 O O . ARG A 1 398 ? -10.914 -16.915 23.943 1.00 85.88 398 ARG A O 1
ATOM 3232 N N . ILE A 1 399 ? -11.287 -16.788 26.161 1.00 89.06 399 ILE A N 1
ATOM 3233 C CA . ILE A 1 399 ? -10.234 -15.808 26.408 1.00 89.06 399 ILE A CA 1
ATOM 3234 C C . ILE A 1 399 ? -8.903 -16.571 26.413 1.00 89.06 399 ILE A C 1
ATOM 3236 O O . ILE A 1 399 ? -8.499 -17.167 27.408 1.00 89.06 399 ILE A O 1
ATOM 3240 N N . ASP A 1 400 ? -8.232 -16.594 25.262 1.00 87.75 400 ASP A N 1
ATOM 3241 C CA . ASP A 1 400 ? -6.856 -17.069 25.128 1.00 87.75 400 ASP A CA 1
ATOM 3242 C C . ASP A 1 400 ? -5.928 -16.172 25.954 1.00 87.75 400 ASP A C 1
ATOM 3244 O O . ASP A 1 400 ? -5.623 -15.045 25.558 1.00 87.75 400 ASP A O 1
ATOM 3248 N N . LEU A 1 401 ? -5.471 -16.682 27.100 1.00 90.06 401 LEU A N 1
ATOM 3249 C CA . LEU A 1 401 ? -4.581 -15.995 28.038 1.00 90.06 401 LEU A CA 1
ATOM 3250 C C . LEU A 1 401 ? -3.121 -15.992 27.558 1.00 90.06 401 LEU A C 1
ATOM 3252 O O . LEU A 1 401 ? -2.191 -16.318 28.303 1.00 90.06 401 LEU A O 1
ATOM 3256 N N . ARG A 1 402 ? -2.911 -15.652 26.285 1.00 89.94 402 ARG A N 1
ATOM 3257 C CA . ARG A 1 402 ? -1.591 -15.498 25.676 1.00 89.94 402 ARG A CA 1
ATOM 3258 C C . ARG A 1 402 ? -1.477 -14.132 25.022 1.00 89.94 402 ARG A C 1
ATOM 3260 O O . ARG A 1 402 ? -2.182 -13.837 24.063 1.00 89.94 402 ARG A O 1
ATOM 3267 N N . PHE A 1 403 ? -0.520 -13.327 25.472 1.00 89.25 403 PHE A N 1
ATOM 3268 C CA . PHE A 1 403 ? -0.362 -11.943 25.025 1.00 89.25 403 PHE A CA 1
ATOM 3269 C C . PHE A 1 403 ? 1.102 -11.586 24.772 1.00 89.25 403 PHE A C 1
ATOM 3271 O O . PHE A 1 403 ? 2.028 -12.284 25.184 1.00 89.25 403 PHE A O 1
ATOM 3278 N N . ARG A 1 404 ? 1.319 -10.485 24.053 1.00 85.12 404 ARG A N 1
ATOM 3279 C CA . ARG A 1 404 ? 2.642 -9.861 23.901 1.00 85.12 404 ARG A CA 1
ATOM 3280 C C . ARG A 1 404 ? 2.837 -8.821 25.000 1.00 85.12 404 ARG A C 1
ATOM 3282 O O . ARG A 1 404 ? 1.852 -8.249 25.458 1.00 85.12 404 ARG A O 1
ATOM 3289 N N . CYS A 1 405 ? 4.083 -8.539 25.372 1.00 84.12 405 CYS A N 1
ATOM 3290 C CA . CYS A 1 405 ? 4.384 -7.499 26.357 1.00 84.12 405 CYS A CA 1
ATOM 3291 C C . CYS A 1 405 ? 4.269 -6.102 25.734 1.00 84.12 405 CYS A C 1
ATOM 3293 O O . CYS A 1 405 ? 4.959 -5.820 24.751 1.00 84.12 405 CYS A O 1
ATOM 3295 N N . ASN A 1 406 ? 3.430 -5.229 26.305 1.00 83.00 406 ASN A N 1
ATOM 3296 C CA . ASN A 1 406 ? 3.238 -3.874 25.774 1.00 83.00 406 ASN A CA 1
ATOM 3297 C C . ASN A 1 406 ? 4.414 -2.946 26.122 1.00 83.00 406 ASN A C 1
ATOM 3299 O O . ASN A 1 406 ? 4.927 -2.254 25.244 1.00 83.00 406 ASN A O 1
ATOM 3303 N N . ALA A 1 407 ? 4.931 -3.011 27.352 1.00 81.56 407 ALA A N 1
ATOM 3304 C CA . ALA A 1 407 ? 6.104 -2.243 27.784 1.00 81.56 407 ALA A CA 1
ATOM 3305 C C . ALA A 1 407 ? 7.333 -2.477 26.881 1.00 81.56 407 ALA A C 1
ATOM 3307 O O . ALA A 1 407 ? 7.991 -1.532 26.445 1.00 81.56 407 ALA A O 1
ATOM 3308 N N . CYS A 1 408 ? 7.605 -3.732 26.499 1.00 77.62 408 CYS A N 1
ATOM 3309 C CA . CYS A 1 408 ? 8.700 -4.055 25.577 1.00 77.62 408 CYS A CA 1
ATOM 3310 C C . CYS A 1 408 ? 8.494 -3.539 24.147 1.00 77.62 408 CYS A C 1
ATOM 3312 O O . CYS A 1 408 ? 9.477 -3.366 23.427 1.00 77.62 408 CYS A O 1
ATOM 3314 N N . LEU A 1 409 ? 7.249 -3.338 23.709 1.00 71.62 409 LEU A N 1
ATOM 3315 C CA . LEU A 1 409 ? 6.953 -2.771 22.392 1.00 71.62 409 LEU A CA 1
ATOM 3316 C C . LEU A 1 409 ? 7.084 -1.245 22.381 1.00 71.62 409 LEU A C 1
ATOM 3318 O O . LEU A 1 409 ? 7.487 -0.695 21.359 1.00 71.62 409 LEU A O 1
ATOM 3322 N N . GLY A 1 410 ? 6.797 -0.585 23.507 1.00 60.28 410 GLY A N 1
ATOM 3323 C CA . GLY A 1 410 ? 6.946 0.863 23.677 1.00 60.28 410 GLY A CA 1
ATOM 3324 C C . GLY A 1 410 ? 8.386 1.345 23.902 1.00 60.28 410 GLY A C 1
ATOM 3325 O O . GLY A 1 410 ? 8.661 2.530 23.734 1.00 60.28 410 GLY A O 1
ATOM 3326 N N . ALA A 1 411 ? 9.325 0.458 24.253 1.00 57.28 411 ALA A N 1
ATOM 3327 C CA . ALA A 1 411 ? 10.718 0.832 24.497 1.00 57.28 411 ALA A CA 1
ATOM 3328 C C . ALA A 1 411 ? 11.438 1.269 23.200 1.00 57.28 411 ALA A C 1
ATOM 3330 O O . ALA A 1 411 ? 11.726 0.464 22.304 1.00 57.28 411 ALA A O 1
ATOM 3331 N N . VAL A 1 412 ? 11.757 2.565 23.116 1.00 46.09 412 VAL A N 1
ATOM 3332 C CA . VAL A 1 412 ? 12.420 3.196 21.959 1.00 46.09 412 VAL A CA 1
ATOM 3333 C C . VAL A 1 412 ? 13.912 2.833 21.880 1.00 46.09 412 VAL A C 1
ATOM 3335 O O . VAL A 1 412 ? 14.478 2.847 20.791 1.00 46.09 412 VAL A O 1
ATOM 3338 N N . ILE A 1 413 ? 14.560 2.430 22.983 1.00 37.69 413 ILE A N 1
ATOM 3339 C CA . ILE A 1 413 ? 16.016 2.203 23.035 1.00 37.69 413 ILE A CA 1
ATOM 3340 C C . ILE A 1 413 ? 16.347 1.010 23.956 1.00 37.69 413 ILE A C 1
ATOM 3342 O O . ILE A 1 413 ? 15.829 0.921 25.064 1.00 37.69 413 ILE A O 1
ATOM 3346 N N . GLY A 1 414 ? 17.225 0.095 23.517 1.00 42.97 414 GLY A N 1
ATOM 3347 C CA . GLY A 1 414 ? 18.057 -0.704 24.437 1.00 42.97 414 GLY A CA 1
ATOM 3348 C C . GLY A 1 414 ? 17.940 -2.231 24.388 1.00 42.97 414 GLY A C 1
ATOM 3349 O O . GLY A 1 414 ? 18.943 -2.891 24.154 1.00 42.97 414 GLY A O 1
ATOM 3350 N N . HIS A 1 415 ? 16.765 -2.835 24.579 1.00 41.06 415 HIS A N 1
ATOM 3351 C CA . HIS A 1 415 ? 16.668 -4.305 24.688 1.00 41.06 415 HIS A CA 1
ATOM 3352 C C . HIS A 1 415 ? 15.373 -4.866 24.090 1.00 41.06 415 HIS A C 1
ATOM 3354 O O . HIS A 1 415 ? 14.459 -5.304 24.789 1.00 41.06 415 HIS A O 1
ATOM 3360 N N . ARG A 1 416 ? 15.300 -4.918 22.755 1.00 50.94 416 ARG A N 1
ATOM 3361 C CA . ARG A 1 416 ? 14.240 -5.660 22.057 1.00 50.94 416 ARG A CA 1
ATOM 3362 C C . ARG A 1 416 ? 14.552 -7.155 22.081 1.00 50.94 416 ARG A C 1
ATOM 3364 O O . ARG A 1 416 ? 15.118 -7.700 21.137 1.00 50.94 416 ARG A O 1
ATOM 3371 N N . SER A 1 417 ? 14.155 -7.842 23.149 1.00 51.19 417 SER A N 1
ATOM 3372 C CA . SER A 1 417 ? 14.041 -9.303 23.105 1.00 51.19 417 SER A CA 1
ATOM 3373 C C . SER A 1 417 ? 12.994 -9.679 22.048 1.00 51.19 417 SER A C 1
ATOM 3375 O O . SER A 1 417 ? 11.798 -9.412 22.203 1.00 51.19 417 SER A O 1
ATOM 3377 N N . VAL A 1 418 ? 13.442 -10.300 20.952 1.00 54.06 418 VAL A N 1
ATOM 3378 C CA . VAL A 1 418 ? 12.591 -10.765 19.838 1.00 54.06 418 VAL A CA 1
ATOM 3379 C C . VAL A 1 418 ? 11.468 -11.682 20.340 1.00 54.06 418 VAL A C 1
ATOM 3381 O O . VAL A 1 418 ? 10.356 -11.657 19.813 1.00 54.06 418 VAL A O 1
ATOM 3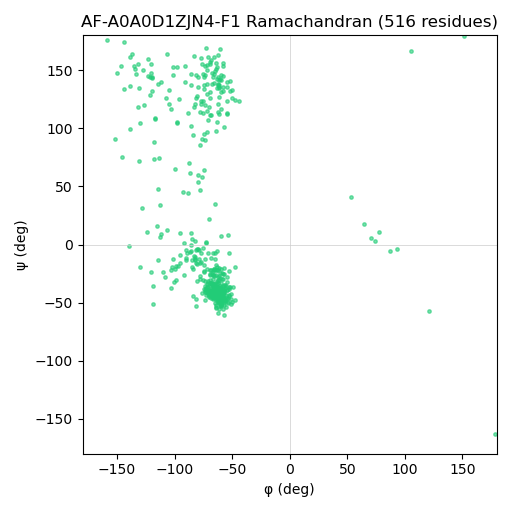384 N N . LYS A 1 419 ? 11.730 -12.450 21.404 1.00 58.25 419 LYS A N 1
ATOM 3385 C CA . LYS A 1 419 ? 10.783 -13.401 21.993 1.00 58.25 419 LYS A CA 1
ATOM 3386 C C . LYS A 1 419 ? 9.542 -12.712 22.572 1.00 58.25 419 LYS A C 1
ATOM 3388 O O . LYS A 1 419 ? 8.434 -13.170 22.311 1.00 58.25 419 LYS A O 1
ATOM 3393 N N . ASN A 1 420 ? 9.721 -11.593 23.279 1.00 57.81 420 ASN A N 1
ATOM 3394 C CA . ASN A 1 420 ? 8.648 -10.933 24.041 1.00 57.81 420 ASN A CA 1
ATOM 3395 C C . ASN A 1 420 ? 7.876 -9.884 23.219 1.00 57.81 420 ASN A C 1
ATOM 3397 O O . ASN A 1 420 ? 6.799 -9.449 23.623 1.00 57.81 420 ASN A O 1
ATOM 3401 N N . THR A 1 421 ? 8.421 -9.497 22.060 1.00 60.44 421 THR A N 1
ATOM 3402 C CA . THR A 1 421 ? 7.824 -8.522 21.132 1.00 60.44 421 THR A CA 1
ATOM 3403 C C . THR A 1 421 ? 7.115 -9.185 19.946 1.00 60.44 421 THR A C 1
ATOM 3405 O O . THR A 1 421 ? 6.109 -8.659 19.470 1.00 60.44 421 THR A O 1
ATOM 3408 N N . LYS A 1 422 ? 7.588 -10.353 19.474 1.00 65.44 422 LYS A N 1
ATOM 3409 C CA . LYS A 1 422 ? 7.005 -11.047 18.308 1.00 65.44 422 LYS A CA 1
ATOM 3410 C C . LYS A 1 422 ? 6.035 -12.182 18.646 1.00 65.44 422 LYS A C 1
ATOM 3412 O O . LYS A 1 422 ? 5.123 -12.422 17.863 1.00 65.44 422 LYS A O 1
ATOM 3417 N N . THR A 1 423 ? 6.203 -12.875 19.775 1.00 74.88 423 THR A N 1
ATOM 3418 C CA . THR A 1 423 ? 5.430 -14.096 20.087 1.00 74.88 423 THR A CA 1
ATOM 3419 C C . THR A 1 423 ? 4.473 -13.860 21.253 1.00 74.88 423 THR A C 1
ATOM 3421 O O . THR A 1 423 ? 4.850 -13.210 22.226 1.00 74.88 423 THR A O 1
ATOM 3424 N N . LYS A 1 424 ? 3.244 -14.395 21.182 1.00 83.06 424 LYS A N 1
ATOM 3425 C CA . LYS A 1 424 ? 2.322 -14.406 22.329 1.00 83.06 424 LYS A CA 1
ATOM 3426 C C . LYS A 1 424 ? 2.857 -15.361 23.406 1.00 83.06 424 LYS A C 1
ATOM 3428 O O . LYS A 1 424 ? 3.132 -16.526 23.122 1.00 83.06 424 LYS A O 1
ATOM 3433 N N . LEU A 1 425 ? 3.011 -14.870 24.629 1.00 86.12 425 LEU A N 1
ATOM 3434 C CA . LEU A 1 425 ? 3.435 -15.633 25.802 1.00 86.12 425 LEU A CA 1
ATOM 3435 C C . LEU A 1 425 ? 2.220 -15.960 26.666 1.00 86.12 425 LEU A C 1
ATOM 3437 O O . LEU A 1 425 ? 1.325 -15.131 26.774 1.00 86.12 425 LEU A O 1
ATOM 3441 N N . ALA A 1 426 ? 2.216 -17.130 27.310 1.00 91.50 426 ALA A N 1
ATOM 3442 C CA . ALA A 1 426 ? 1.255 -17.428 28.374 1.00 91.50 426 ALA A CA 1
ATOM 3443 C C . ALA A 1 426 ? 1.301 -16.345 29.460 1.00 91.50 426 ALA A C 1
ATOM 3445 O O . ALA A 1 426 ? 2.392 -15.874 29.803 1.00 91.50 426 ALA A O 1
ATOM 3446 N N . ILE A 1 427 ? 0.134 -15.955 29.970 1.00 91.81 427 ILE A N 1
ATOM 3447 C CA . ILE A 1 427 ? -0.018 -14.821 30.883 1.00 91.81 427 ILE A CA 1
ATOM 3448 C C . ILE A 1 427 ? 0.840 -14.958 32.143 1.00 91.81 427 ILE A C 1
ATOM 3450 O O . ILE A 1 427 ? 1.435 -13.977 32.564 1.00 91.81 427 ILE A O 1
ATOM 3454 N N . GLU A 1 428 ? 1.045 -16.166 32.668 1.00 91.88 428 GLU A N 1
ATOM 3455 C CA . GLU A 1 428 ? 1.921 -16.418 33.820 1.00 91.88 428 GLU A CA 1
ATOM 3456 C C . GLU A 1 428 ? 3.370 -16.029 33.526 1.00 91.88 428 GLU A C 1
ATOM 3458 O O . GLU A 1 428 ? 4.029 -15.369 34.324 1.00 91.88 428 GLU A O 1
ATOM 3463 N N . LYS A 1 429 ? 3.869 -16.391 32.338 1.00 90.88 429 LYS A N 1
ATOM 3464 C CA . LYS A 1 429 ? 5.224 -16.013 31.907 1.00 90.88 429 LYS A CA 1
ATOM 3465 C C . LYS A 1 429 ? 5.327 -14.513 31.665 1.00 90.88 429 LYS A C 1
ATOM 3467 O O . LYS A 1 429 ? 6.397 -13.939 31.854 1.00 90.88 429 LYS A O 1
ATOM 3472 N N . LEU A 1 430 ? 4.239 -13.897 31.207 1.00 90.06 430 LEU A N 1
ATOM 3473 C CA . LEU A 1 430 ? 4.181 -12.464 30.966 1.00 90.06 430 LEU A CA 1
ATOM 3474 C C . LEU A 1 430 ? 4.178 -11.669 32.278 1.00 90.06 430 LEU A C 1
ATOM 3476 O O . LEU A 1 430 ? 4.886 -10.671 32.355 1.00 90.06 430 LEU A O 1
ATOM 3480 N N . LEU A 1 431 ? 3.451 -12.137 33.296 1.00 91.50 431 LEU A N 1
ATOM 3481 C CA . LEU A 1 431 ? 3.411 -11.555 34.639 1.00 91.50 431 LEU A CA 1
ATOM 3482 C C . LEU A 1 431 ? 4.800 -11.541 35.281 1.00 91.50 431 LEU A C 1
ATOM 3484 O O . LEU A 1 431 ? 5.276 -10.472 35.651 1.00 91.50 431 LEU A O 1
ATOM 3488 N N . VAL A 1 432 ? 5.483 -12.694 35.305 1.00 90.44 432 VAL A N 1
ATOM 3489 C CA . VAL A 1 432 ? 6.862 -12.800 35.821 1.00 90.44 432 VAL A CA 1
ATOM 3490 C C . VAL A 1 432 ? 7.791 -11.850 35.066 1.00 90.44 432 VAL A C 1
ATOM 3492 O O . VAL A 1 432 ? 8.497 -11.050 35.668 1.00 90.44 432 VAL A O 1
ATOM 3495 N N . HIS A 1 433 ? 7.740 -11.868 33.729 1.00 88.44 433 HIS A N 1
ATOM 3496 C CA . HIS A 1 433 ? 8.569 -10.980 32.918 1.00 88.44 433 HIS A CA 1
ATOM 3497 C C . HIS A 1 433 ? 8.321 -9.497 33.214 1.00 88.44 433 HIS A C 1
ATOM 3499 O O . HIS A 1 433 ? 9.277 -8.721 33.263 1.00 88.44 433 HIS A O 1
ATOM 3505 N N . TRP A 1 434 ? 7.057 -9.096 33.350 1.00 88.88 434 TRP A N 1
ATOM 3506 C CA . TRP A 1 434 ? 6.707 -7.704 33.589 1.00 88.88 434 TRP A CA 1
ATOM 3507 C C . TRP A 1 434 ? 7.138 -7.252 34.976 1.00 88.88 434 TRP A C 1
ATOM 3509 O O . TRP A 1 434 ? 7.752 -6.196 35.090 1.00 88.88 434 TRP A O 1
ATOM 3519 N N . GLN A 1 435 ? 6.915 -8.075 35.998 1.00 88.06 435 GLN A N 1
ATOM 3520 C CA . GLN A 1 435 ? 7.352 -7.781 37.358 1.00 88.06 435 GLN A CA 1
ATOM 3521 C C . GLN A 1 435 ? 8.881 -7.641 37.437 1.00 88.06 435 GLN A C 1
ATOM 3523 O O . GLN A 1 435 ? 9.363 -6.647 37.966 1.00 88.06 435 GLN A O 1
ATOM 3528 N N . ASP A 1 436 ? 9.633 -8.541 36.796 1.00 86.62 436 ASP A N 1
ATOM 3529 C CA . ASP A 1 436 ? 11.105 -8.537 36.812 1.00 86.62 436 ASP A CA 1
ATOM 3530 C C . ASP A 1 436 ? 11.756 -7.377 36.039 1.00 86.62 436 ASP A C 1
ATOM 3532 O O . ASP A 1 436 ? 12.929 -7.066 36.258 1.00 86.62 436 ASP A O 1
ATOM 3536 N N . LYS A 1 437 ? 11.074 -6.827 35.023 1.00 84.12 437 LYS A N 1
ATOM 3537 C CA . LYS A 1 437 ? 11.689 -5.896 34.052 1.00 84.12 437 LYS A CA 1
ATOM 3538 C C . LYS A 1 437 ? 11.048 -4.520 33.987 1.00 84.12 437 LYS A C 1
ATOM 3540 O O . LYS A 1 437 ? 11.719 -3.590 33.551 1.00 84.12 437 LYS A O 1
ATOM 3545 N N . HIS A 1 438 ? 9.786 -4.402 34.385 1.00 84.19 438 HIS A N 1
ATOM 3546 C CA . HIS A 1 438 ? 8.988 -3.183 34.237 1.00 84.19 438 HIS A CA 1
ATOM 3547 C C . HIS A 1 438 ? 8.291 -2.759 35.534 1.00 84.19 438 HIS A C 1
ATOM 3549 O O . HIS A 1 438 ? 7.924 -1.592 35.647 1.00 84.19 438 HIS A O 1
ATOM 3555 N N . GLY A 1 439 ? 8.137 -3.665 36.509 1.00 76.44 439 GLY A N 1
ATOM 3556 C CA . GLY A 1 439 ? 7.407 -3.417 37.757 1.00 76.44 439 GLY A CA 1
ATOM 3557 C C . GLY A 1 439 ? 7.947 -2.244 38.576 1.00 76.44 439 GLY A C 1
ATOM 3558 O O . GLY A 1 439 ? 7.166 -1.440 39.078 1.00 76.44 439 GLY A O 1
ATOM 3559 N N . ASP A 1 440 ? 9.271 -2.078 38.621 1.00 76.12 440 ASP A N 1
ATOM 3560 C CA . ASP A 1 440 ? 9.925 -1.017 39.400 1.00 76.12 440 ASP A CA 1
ATOM 3561 C C . ASP A 1 440 ? 9.943 0.353 38.691 1.00 76.12 440 ASP A C 1
ATOM 3563 O O . ASP A 1 440 ? 10.368 1.352 39.267 1.00 76.12 440 ASP A O 1
ATOM 3567 N N . LEU A 1 441 ? 9.475 0.437 37.438 1.00 74.06 441 LEU A N 1
ATOM 3568 C CA . LEU A 1 441 ? 9.518 1.666 36.629 1.00 74.06 441 LEU A CA 1
ATOM 3569 C C . LEU A 1 441 ? 8.316 2.602 36.859 1.00 74.06 441 LEU A C 1
ATOM 3571 O O . LEU A 1 441 ? 8.116 3.537 36.084 1.00 74.06 441 LEU A O 1
ATOM 3575 N N . GLY A 1 442 ? 7.486 2.341 37.876 1.00 68.31 442 GLY A N 1
ATOM 3576 C CA . GLY A 1 442 ? 6.302 3.153 38.193 1.00 68.31 442 GLY A CA 1
ATOM 3577 C C . GLY A 1 442 ? 5.213 3.132 37.111 1.00 68.31 442 GLY A C 1
ATOM 3578 O O . GLY A 1 442 ? 4.359 4.014 37.072 1.00 68.31 442 GLY A O 1
ATOM 3579 N N . GLN A 1 443 ? 5.246 2.153 36.203 1.00 74.75 443 GLN A N 1
ATOM 3580 C CA . GLN A 1 443 ? 4.267 2.014 35.127 1.00 74.75 443 GLN A CA 1
ATOM 3581 C C . GLN A 1 443 ? 3.040 1.227 35.601 1.00 74.75 443 GLN A C 1
ATOM 3583 O O . GLN A 1 443 ? 3.176 0.179 36.227 1.00 74.75 443 GLN A O 1
ATOM 3588 N N . SER A 1 444 ? 1.836 1.674 35.231 1.00 83.06 444 SER A N 1
ATOM 3589 C CA . SER A 1 444 ? 0.605 0.930 35.522 1.00 83.06 444 SER A CA 1
ATOM 3590 C C . SER A 1 444 ? 0.527 -0.347 34.683 1.00 83.06 444 SER A C 1
ATOM 3592 O O . SER A 1 444 ? 0.447 -0.290 33.448 1.00 83.06 444 SER A O 1
ATOM 3594 N N . TRP A 1 445 ? 0.494 -1.508 35.344 1.00 88.25 445 TRP A N 1
ATOM 3595 C CA . TRP A 1 445 ? 0.381 -2.807 34.673 1.00 88.25 445 TRP A CA 1
ATOM 3596 C C . TRP A 1 445 ? -0.895 -2.910 33.830 1.00 88.25 445 TRP A C 1
ATOM 35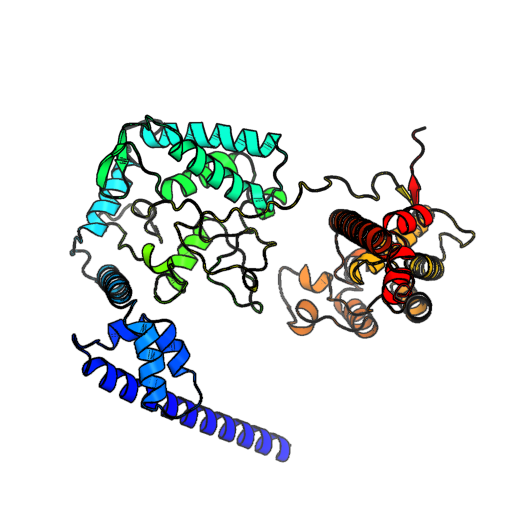98 O O . TRP A 1 445 ? -0.877 -3.558 32.785 1.00 88.25 445 TRP A O 1
ATOM 3608 N N . MET A 1 446 ? -1.971 -2.214 34.213 1.00 83.12 446 MET A N 1
ATOM 3609 C CA . MET A 1 446 ? -3.234 -2.201 33.467 1.00 83.12 446 MET A CA 1
ATOM 3610 C C . MET A 1 446 ? -3.078 -1.661 32.039 1.00 83.12 446 MET A C 1
ATOM 3612 O O . MET A 1 446 ? -3.863 -2.011 31.162 1.00 83.12 446 MET A O 1
ATOM 3616 N N . SER A 1 447 ? -2.052 -0.842 31.788 1.00 80.75 447 SER A N 1
ATOM 3617 C CA . SER A 1 447 ? -1.768 -0.264 30.468 1.00 80.75 447 SER A CA 1
ATOM 3618 C C . SER A 1 447 ? -0.504 -0.824 29.805 1.00 80.75 447 SER A C 1
ATOM 3620 O O . SER A 1 447 ? -0.388 -0.798 28.577 1.00 80.75 447 SER A O 1
ATOM 3622 N N . THR A 1 448 ? 0.451 -1.360 30.574 1.00 85.00 448 THR A N 1
ATOM 3623 C CA . THR A 1 448 ? 1.779 -1.740 30.053 1.00 85.00 448 THR A CA 1
ATOM 3624 C C . THR A 1 448 ? 2.077 -3.241 30.084 1.00 85.00 448 THR A C 1
ATOM 3626 O O . THR A 1 448 ? 3.020 -3.681 29.416 1.00 85.00 448 THR A O 1
ATOM 3629 N N . LEU A 1 449 ? 1.282 -4.054 30.790 1.00 88.19 449 LEU A N 1
ATOM 3630 C CA . LEU A 1 449 ? 1.517 -5.498 30.911 1.00 88.19 449 LEU A CA 1
ATOM 3631 C C . LEU A 1 449 ? 1.390 -6.216 29.567 1.00 88.19 449 LEU A C 1
ATOM 3633 O O . LEU A 1 449 ? 2.308 -6.917 29.132 1.00 88.19 449 LEU A O 1
ATOM 3637 N N . MET A 1 450 ? 0.259 -6.020 28.893 1.00 89.06 450 MET A N 1
ATOM 3638 C CA . MET A 1 450 ? -0.129 -6.792 27.717 1.00 89.06 450 MET A CA 1
ATOM 3639 C C . MET A 1 450 ? -0.637 -5.903 26.586 1.00 89.06 450 MET A C 1
ATOM 3641 O O . MET A 1 450 ? -1.233 -4.855 26.815 1.00 89.06 450 MET A O 1
ATOM 3645 N N . VAL A 1 451 ? -0.373 -6.313 25.346 1.00 86.25 451 VAL A N 1
ATOM 3646 C CA . VAL A 1 451 ? -0.872 -5.608 24.158 1.00 86.25 451 VAL A CA 1
ATOM 3647 C C . VAL A 1 451 ? -2.349 -5.909 23.977 1.00 86.25 451 VAL A C 1
ATOM 3649 O O . VAL A 1 451 ? -2.705 -7.037 23.632 1.00 86.25 451 VAL A O 1
ATOM 3652 N N . LEU A 1 452 ? -3.177 -4.885 24.147 1.00 88.19 452 LEU A N 1
ATOM 3653 C CA . LEU A 1 452 ? -4.621 -4.936 23.950 1.00 88.19 452 LEU A CA 1
ATOM 3654 C C . LEU A 1 452 ? -5.048 -3.924 22.879 1.00 88.19 452 LEU A C 1
ATOM 3656 O O . LEU A 1 452 ? -4.322 -2.955 22.630 1.00 88.19 452 LEU A O 1
ATOM 3660 N N . PRO A 1 453 ? -6.192 -4.143 22.208 1.00 85.69 453 PRO A N 1
ATOM 3661 C CA . PRO A 1 453 ? -6.782 -3.129 21.344 1.00 85.69 453 PRO A CA 1
ATOM 3662 C C . PRO A 1 453 ? -7.070 -1.848 22.136 1.00 85.69 453 PRO A C 1
ATOM 3664 O O . PRO A 1 453 ? -7.440 -1.895 23.307 1.00 85.69 453 PRO A O 1
ATOM 3667 N N . THR A 1 454 ? -6.916 -0.695 21.484 1.00 83.06 454 THR A N 1
ATOM 3668 C CA . THR A 1 454 ? -7.363 0.588 22.044 1.00 83.06 454 THR A CA 1
ATOM 3669 C C . THR A 1 454 ? -8.887 0.611 22.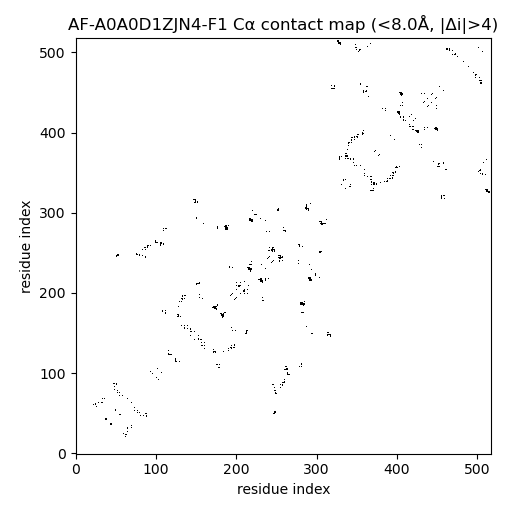161 1.00 83.06 454 THR A C 1
ATOM 3671 O O . THR A 1 454 ? -9.570 -0.143 21.473 1.00 83.06 454 THR A O 1
ATOM 3674 N N . GLU A 1 455 ? -9.457 1.503 22.972 1.00 84.94 455 GLU A N 1
ATOM 3675 C CA . GLU A 1 455 ? -10.919 1.576 23.137 1.00 84.94 455 GLU A CA 1
ATOM 3676 C C . GLU A 1 455 ? -11.677 1.822 21.813 1.00 84.94 455 GLU A C 1
ATOM 3678 O O . GLU A 1 455 ? -12.735 1.245 21.558 1.00 84.94 455 GLU A O 1
ATOM 3683 N N . VAL A 1 456 ? -11.094 2.612 20.907 1.00 78.94 456 VAL A N 1
ATOM 3684 C CA . VAL A 1 456 ? -11.624 2.822 19.547 1.00 78.94 456 VAL A CA 1
ATOM 3685 C C . VAL A 1 456 ? -11.591 1.525 18.729 1.00 78.94 456 VAL A C 1
ATOM 3687 O O . VAL A 1 456 ? -12.508 1.228 17.965 1.00 78.94 456 VAL A O 1
ATOM 3690 N N . GLU A 1 457 ? -10.538 0.724 18.889 1.00 81.50 457 GLU A N 1
ATOM 3691 C CA . GLU A 1 457 ? -10.408 -0.568 18.218 1.00 81.50 457 GLU A CA 1
ATOM 3692 C C . GLU A 1 457 ? -11.369 -1.613 18.810 1.00 81.50 457 GLU A C 1
ATOM 3694 O O . GLU A 1 457 ? -11.923 -2.408 18.053 1.00 81.50 457 GLU A O 1
ATOM 3699 N N . VAL A 1 458 ? -11.636 -1.564 20.120 1.00 88.94 458 VAL A N 1
ATOM 3700 C CA . VAL A 1 458 ? -12.693 -2.353 20.777 1.00 88.94 458 VAL A CA 1
ATOM 3701 C C . VAL A 1 458 ? -14.054 -2.007 20.179 1.00 88.94 458 VAL A C 1
ATOM 3703 O O . VAL A 1 458 ? -14.733 -2.901 19.682 1.00 88.94 458 VAL A O 1
ATOM 3706 N N . THR A 1 459 ? -14.406 -0.719 20.128 1.00 87.25 459 THR A N 1
ATOM 3707 C CA . THR A 1 459 ? -15.669 -0.219 19.541 1.00 87.25 459 THR A CA 1
ATOM 3708 C C . THR A 1 459 ? -15.891 -0.784 18.139 1.00 87.25 459 THR A C 1
ATOM 3710 O O . THR A 1 459 ? -16.916 -1.394 17.844 1.00 87.25 459 THR A O 1
ATOM 3713 N N . ARG A 1 460 ? -14.862 -0.687 17.291 1.00 82.19 460 ARG A N 1
ATOM 3714 C CA . ARG A 1 460 ? -14.887 -1.216 15.924 1.00 82.19 460 ARG A CA 1
ATOM 3715 C C . ARG A 1 460 ? -15.124 -2.728 15.878 1.00 82.19 460 ARG A C 1
ATOM 3717 O O . ARG A 1 460 ? -15.852 -3.208 15.012 1.00 82.19 460 ARG A O 1
ATOM 3724 N N . GLN A 1 461 ? -14.464 -3.488 16.749 1.00 89.00 461 GLN A N 1
ATOM 3725 C CA . GLN A 1 461 ? -14.607 -4.944 16.778 1.00 89.00 461 GLN A CA 1
ATOM 3726 C C . GLN A 1 461 ? -15.992 -5.377 17.267 1.00 89.00 461 GLN A C 1
ATOM 3728 O O . GLN A 1 461 ? -16.528 -6.346 16.731 1.00 89.00 461 GLN A O 1
ATOM 3733 N N . VAL A 1 462 ? -16.585 -4.647 18.217 1.00 89.56 462 VAL A N 1
ATOM 3734 C CA . VAL A 1 462 ? -17.971 -4.846 18.675 1.00 89.56 462 VAL A CA 1
ATOM 3735 C C . VAL A 1 462 ? -18.945 -4.618 17.512 1.00 89.56 462 VAL A C 1
ATOM 3737 O O . VAL A 1 462 ? -19.677 -5.538 17.147 1.00 89.56 462 VAL A O 1
ATOM 3740 N N . GLU A 1 463 ? -18.893 -3.456 16.854 1.00 87.62 463 GLU A N 1
ATOM 3741 C CA . GLU A 1 463 ? -19.761 -3.136 15.707 1.00 87.62 463 GLU A CA 1
ATOM 3742 C C . GLU A 1 463 ? -19.608 -4.137 14.548 1.00 87.62 463 GLU A C 1
ATOM 3744 O O . GLU A 1 463 ? -20.592 -4.580 13.949 1.00 87.62 463 GLU A O 1
ATOM 3749 N N . GLU A 1 464 ? -18.370 -4.517 14.210 1.00 86.38 464 GLU A N 1
ATOM 3750 C CA . GLU A 1 464 ? -18.108 -5.464 13.127 1.00 86.38 464 GLU A CA 1
ATOM 3751 C C . GLU A 1 464 ? -18.613 -6.873 13.461 1.00 86.38 464 GLU A C 1
ATOM 3753 O O . GLU A 1 464 ? -19.187 -7.531 12.587 1.00 86.38 464 GLU A O 1
ATOM 3758 N N . SER A 1 465 ? -18.402 -7.330 14.700 1.00 89.06 465 SER A N 1
ATOM 3759 C CA . SER A 1 465 ? -18.911 -8.612 15.196 1.00 89.06 465 SER A CA 1
ATOM 3760 C C . SER A 1 465 ? -20.431 -8.667 15.080 1.00 89.06 465 SER A C 1
ATOM 3762 O O . SER A 1 465 ? -20.973 -9.631 14.534 1.00 89.06 465 SER A O 1
ATOM 3764 N N . ASP A 1 466 ? -21.116 -7.613 15.517 1.00 87.69 466 ASP A N 1
ATOM 3765 C CA . ASP A 1 466 ? -22.578 -7.576 15.552 1.00 87.69 466 ASP A CA 1
ATOM 3766 C C . ASP A 1 466 ? -23.181 -7.489 14.162 1.00 87.69 466 ASP A C 1
ATOM 3768 O O . ASP A 1 466 ? -24.084 -8.256 13.831 1.00 87.69 466 ASP A O 1
ATOM 3772 N N . ARG A 1 467 ? -22.608 -6.659 13.286 1.00 87.44 467 ARG A N 1
ATOM 3773 C CA . ARG A 1 467 ? -23.018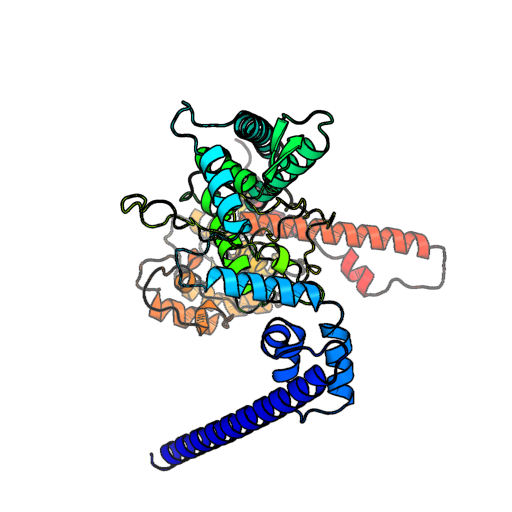 -6.601 11.880 1.00 87.44 467 ARG A CA 1
ATOM 3774 C C . ARG A 1 467 ? -22.844 -7.950 11.178 1.00 87.44 467 ARG A C 1
ATOM 3776 O O . ARG A 1 467 ? -23.708 -8.343 10.397 1.00 87.44 467 ARG A O 1
ATOM 3783 N N . LYS A 1 468 ? -21.735 -8.662 11.426 1.00 87.00 468 LYS A N 1
ATOM 3784 C CA . LYS A 1 468 ? -21.512 -10.009 10.866 1.00 87.00 468 LYS A CA 1
ATOM 3785 C C . LYS A 1 468 ? -22.534 -11.002 11.404 1.00 87.00 468 LYS A C 1
ATOM 3787 O O . LYS A 1 468 ? -23.103 -11.760 10.622 1.00 87.00 468 LYS A O 1
ATOM 3792 N N . LEU A 1 469 ? -22.782 -10.985 12.712 1.00 87.25 469 LEU A N 1
ATOM 3793 C CA . LEU A 1 469 ? -23.753 -11.870 13.341 1.00 87.25 469 LEU A CA 1
ATOM 3794 C C . LEU A 1 469 ? -25.168 -11.624 12.807 1.00 87.25 469 LEU A C 1
ATOM 3796 O O . LEU A 1 469 ? -25.869 -12.583 12.496 1.00 87.25 469 LEU A O 1
ATOM 3800 N N . GLU A 1 470 ? -25.569 -10.367 12.651 1.00 87.12 470 GLU A N 1
ATOM 3801 C CA . GLU A 1 470 ? -26.884 -10.004 12.126 1.00 87.12 470 GLU A CA 1
ATOM 3802 C C . GLU A 1 470 ? -27.038 -10.408 10.655 1.00 87.12 470 GLU A C 1
ATOM 3804 O O . GLU A 1 470 ? -28.026 -11.041 10.286 1.00 87.12 470 GLU A O 1
ATOM 3809 N N . ALA A 1 471 ? -26.024 -10.162 9.820 1.00 86.50 471 ALA A N 1
ATOM 3810 C CA . ALA A 1 471 ? -26.021 -10.628 8.434 1.00 86.50 471 ALA A CA 1
ATOM 3811 C C . ALA A 1 471 ? -26.122 -12.164 8.337 1.00 86.50 471 ALA A C 1
ATOM 3813 O O . ALA A 1 471 ? -26.850 -12.690 7.492 1.00 86.50 471 ALA A O 1
ATOM 3814 N N . GLU A 1 472 ? -25.435 -12.900 9.218 1.00 85.69 472 GLU A N 1
ATOM 3815 C CA . GLU A 1 472 ? -25.565 -14.356 9.311 1.00 85.69 472 GLU A CA 1
ATOM 3816 C C . GLU A 1 472 ? -26.968 -14.781 9.765 1.00 85.69 472 GLU A C 1
ATOM 3818 O O . GLU A 1 472 ? -27.547 -15.685 9.159 1.00 85.69 472 GLU A O 1
ATOM 3823 N N . LYS A 1 473 ? -27.543 -14.133 10.788 1.00 87.00 473 LYS A N 1
ATOM 3824 C CA . LYS A 1 473 ? -28.915 -14.400 11.255 1.00 87.00 473 LYS A CA 1
ATOM 3825 C C . LYS A 1 473 ? -29.925 -14.174 10.129 1.00 87.00 473 LYS A C 1
ATOM 3827 O O . LYS A 1 473 ? -30.733 -15.064 9.865 1.00 87.00 473 LYS A O 1
ATOM 3832 N N . GLN A 1 474 ? -29.828 -13.066 9.399 1.00 84.94 474 GLN A N 1
ATOM 3833 C CA . GLN A 1 474 ? -30.699 -12.753 8.260 1.00 84.94 474 GLN A CA 1
ATOM 3834 C C . GLN A 1 474 ? -30.538 -13.753 7.111 1.00 84.94 474 GLN A C 1
ATOM 3836 O O . GLN A 1 474 ? -31.531 -14.264 6.586 1.00 84.94 474 GLN A O 1
ATOM 3841 N N . ALA A 1 475 ? -29.302 -14.106 6.744 1.00 84.00 475 ALA A N 1
ATOM 3842 C CA . ALA A 1 475 ? -29.043 -15.115 5.717 1.00 84.00 475 ALA A CA 1
ATOM 3843 C C . ALA A 1 475 ? -29.632 -16.484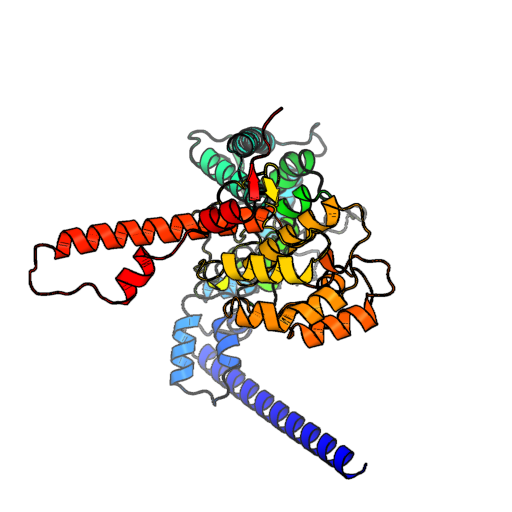 6.101 1.00 84.00 475 ALA A C 1
ATOM 3845 O O . ALA A 1 475 ? -30.186 -17.196 5.256 1.00 84.00 475 ALA A O 1
ATOM 3846 N N . MET A 1 476 ? -29.557 -16.845 7.383 1.00 82.12 476 MET A N 1
ATOM 3847 C CA . MET A 1 476 ? -30.119 -18.087 7.912 1.00 82.12 476 MET A CA 1
ATOM 3848 C C . MET A 1 476 ? -31.642 -18.058 7.983 1.00 82.12 476 MET A C 1
ATOM 3850 O O . MET A 1 476 ? -32.275 -19.038 7.595 1.00 82.12 476 MET A O 1
ATOM 3854 N N . GLN A 1 477 ? -32.246 -16.945 8.395 1.00 82.88 477 GLN A N 1
ATOM 3855 C CA . GLN A 1 477 ? -33.697 -16.751 8.349 1.00 82.88 477 GLN A CA 1
ATOM 3856 C C . GLN A 1 477 ? -34.222 -16.854 6.913 1.00 82.88 477 GLN A C 1
ATOM 3858 O O . GLN A 1 477 ? -35.161 -17.608 6.662 1.00 82.88 477 GLN A O 1
ATOM 3863 N N . ALA A 1 478 ? -33.570 -16.198 5.948 1.00 81.31 478 ALA A N 1
ATOM 3864 C CA . ALA A 1 478 ? -33.930 -16.282 4.533 1.00 81.31 478 ALA A CA 1
ATOM 3865 C C . ALA A 1 478 ? -33.809 -17.716 3.989 1.00 81.31 478 ALA A C 1
ATOM 3867 O O . ALA A 1 478 ? -34.640 -18.172 3.198 1.00 81.31 478 ALA A O 1
ATOM 3868 N N . ARG A 1 479 ? -32.791 -18.464 4.428 1.00 76.06 479 ARG A N 1
ATOM 3869 C CA . ARG A 1 479 ? -32.620 -19.877 4.075 1.00 76.06 479 ARG A CA 1
ATOM 3870 C C . ARG A 1 479 ? -33.688 -20.768 4.712 1.00 76.06 479 ARG A C 1
ATOM 3872 O O . ARG A 1 479 ? -34.220 -21.640 4.028 1.00 76.06 479 ARG A O 1
ATOM 3879 N N . ASN A 1 480 ? -34.024 -20.541 5.979 1.00 74.12 480 ASN A N 1
ATOM 3880 C CA . ASN A 1 480 ? -35.065 -21.279 6.696 1.00 74.12 480 ASN A CA 1
ATOM 3881 C C . ASN A 1 480 ? -36.453 -21.005 6.109 1.00 74.12 480 ASN A C 1
ATOM 3883 O O . ASN A 1 480 ? -37.216 -21.946 5.922 1.00 74.12 480 ASN A O 1
ATOM 3887 N N . ALA A 1 481 ? -36.744 -19.764 5.713 1.00 72.94 481 ALA A N 1
ATOM 3888 C CA . ALA A 1 481 ? -37.972 -19.410 5.005 1.00 72.94 481 ALA A CA 1
ATOM 3889 C C . ALA A 1 481 ? -38.100 -20.162 3.666 1.00 72.94 481 ALA A C 1
ATOM 3891 O O . ALA A 1 481 ? -39.169 -20.668 3.337 1.00 72.94 481 ALA A O 1
ATOM 3892 N N . LYS A 1 482 ? -36.995 -20.329 2.923 1.00 70.25 482 LYS A N 1
ATOM 3893 C CA . LYS A 1 482 ? -36.968 -21.146 1.693 1.00 70.25 482 LYS A CA 1
ATOM 3894 C C . LYS A 1 482 ? -37.119 -22.650 1.962 1.00 70.25 482 LYS A C 1
ATOM 3896 O O . LYS A 1 482 ? -37.651 -23.368 1.120 1.00 70.25 482 LYS A O 1
ATOM 3901 N N . LEU A 1 483 ? -36.646 -23.136 3.112 1.00 64.00 483 LEU A N 1
ATOM 3902 C CA . LEU A 1 483 ? -36.722 -24.545 3.521 1.00 64.00 483 LEU A CA 1
ATOM 3903 C C . LEU A 1 483 ? -38.050 -24.925 4.191 1.00 64.00 483 LEU A C 1
ATOM 3905 O O . LEU A 1 483 ? -38.379 -26.108 4.196 1.00 64.00 483 LEU A O 1
ATOM 3909 N N . ALA A 1 484 ? -38.828 -23.966 4.701 1.00 58.62 484 ALA A N 1
ATOM 3910 C CA . ALA A 1 484 ? -40.145 -24.206 5.301 1.00 58.62 484 ALA A CA 1
ATOM 3911 C C . ALA A 1 484 ? -41.136 -24.875 4.324 1.00 58.62 484 ALA A C 1
ATOM 3913 O O . ALA A 1 484 ? -42.011 -25.624 4.747 1.00 58.62 484 ALA A O 1
ATOM 3914 N N . ASN A 1 485 ? -40.927 -24.706 3.013 1.00 57.38 485 ASN A N 1
ATOM 3915 C CA . ASN A 1 485 ? -41.693 -25.379 1.957 1.00 57.38 485 ASN A CA 1
ATOM 3916 C C . ASN A 1 485 ? -41.257 -26.840 1.700 1.00 57.38 485 ASN A C 1
ATOM 3918 O O . ASN A 1 485 ? -41.876 -27.542 0.905 1.00 57.38 485 ASN A O 1
ATOM 3922 N N . ALA A 1 486 ? -40.195 -27.324 2.353 1.00 56.62 486 ALA A N 1
ATOM 3923 C CA . ALA A 1 486 ? -39.649 -28.670 2.197 1.00 56.62 486 ALA A CA 1
ATOM 3924 C C . ALA A 1 486 ? -39.728 -29.439 3.529 1.00 56.62 486 ALA A C 1
ATOM 3926 O O . ALA A 1 486 ? -38.777 -29.482 4.307 1.00 56.62 486 ALA A O 1
ATOM 3927 N N . ILE A 1 487 ? -40.863 -30.110 3.749 1.00 51.69 487 ILE A N 1
ATOM 3928 C CA . ILE A 1 487 ? -41.331 -30.775 4.989 1.00 51.69 487 ILE A CA 1
ATOM 3929 C C . ILE A 1 487 ? -40.332 -31.782 5.635 1.00 51.69 487 ILE A C 1
ATOM 3931 O O . ILE A 1 487 ? -40.550 -32.250 6.748 1.00 51.69 487 ILE A O 1
ATOM 3935 N N . LYS A 1 488 ? -39.197 -32.118 5.002 1.00 53.91 488 LYS A N 1
ATOM 3936 C CA . LYS A 1 488 ? -38.280 -33.193 5.445 1.00 53.91 488 LYS A CA 1
ATOM 3937 C C . LYS A 1 488 ? -36.890 -32.771 5.951 1.00 53.91 488 LYS A C 1
ATOM 3939 O O . LYS A 1 488 ? -36.074 -33.654 6.212 1.00 53.91 488 LYS A O 1
ATOM 3944 N N . LYS A 1 489 ? -36.561 -31.482 6.112 1.00 56.41 489 LYS A N 1
ATOM 3945 C CA . LYS A 1 489 ? -35.218 -31.071 6.593 1.00 56.41 489 LYS A CA 1
ATOM 3946 C C . LYS A 1 489 ? -35.286 -30.343 7.937 1.00 56.41 489 LYS A C 1
ATOM 3948 O O . LYS A 1 489 ? -35.717 -29.200 8.000 1.00 56.41 489 LYS A O 1
ATOM 3953 N N . ARG A 1 490 ? -34.827 -31.005 9.011 1.00 56.81 490 ARG A N 1
ATOM 3954 C CA . ARG A 1 490 ? -34.622 -30.369 10.326 1.00 56.81 490 ARG A CA 1
ATOM 3955 C C . ARG A 1 490 ? -33.545 -29.271 10.222 1.00 56.81 490 ARG A C 1
ATOM 3957 O O . ARG A 1 490 ? -32.550 -29.504 9.525 1.00 56.81 490 ARG A O 1
ATOM 3964 N N . PRO A 1 491 ? -33.696 -28.136 10.930 1.00 56.91 491 PRO A N 1
ATOM 3965 C CA . PRO A 1 491 ? -32.633 -27.142 11.066 1.00 56.91 491 PRO A CA 1
ATOM 3966 C C . PRO A 1 491 ? -31.365 -27.805 11.609 1.00 56.91 491 PRO A C 1
ATOM 3968 O O . PRO A 1 491 ? -31.430 -28.636 12.521 1.00 56.91 491 PRO A O 1
ATOM 3971 N N . LYS A 1 492 ? -30.200 -27.490 11.042 1.00 66.62 492 LYS A N 1
ATOM 3972 C CA . LYS A 1 492 ? -28.931 -28.070 11.513 1.00 66.62 492 LYS A CA 1
ATOM 3973 C C . LYS A 1 492 ? -28.539 -27.415 12.842 1.00 66.62 492 LYS A C 1
ATOM 3975 O O . LYS A 1 492 ? -28.679 -26.209 12.994 1.00 66.62 492 LYS A O 1
ATOM 3980 N N . LEU A 1 493 ? -27.945 -28.176 13.767 1.00 60.47 493 LEU A N 1
ATOM 3981 C CA . LEU A 1 493 ? -27.511 -27.694 15.096 1.00 60.47 493 LEU A CA 1
ATOM 3982 C C . LEU A 1 493 ? -26.675 -26.394 15.039 1.00 60.47 493 LEU A C 1
ATOM 3984 O O . LEU A 1 493 ? -26.823 -25.511 15.874 1.00 60.47 493 LEU A O 1
ATOM 3988 N N . LYS A 1 494 ? -25.828 -26.248 14.007 1.00 67.44 494 LYS A N 1
ATOM 3989 C CA . LYS A 1 494 ? -25.021 -25.037 13.765 1.00 67.44 494 LYS A CA 1
ATOM 3990 C C . LYS A 1 494 ? -25.868 -23.787 13.501 1.00 67.44 494 LYS A C 1
ATOM 3992 O O . LYS A 1 494 ? -25.443 -22.690 13.836 1.00 67.44 494 LYS A O 1
ATOM 3997 N N . GLU A 1 495 ? -27.047 -23.948 12.909 1.00 66.44 495 GLU A N 1
ATOM 399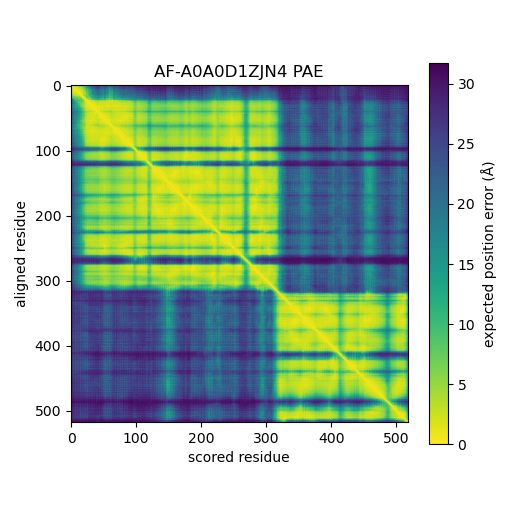8 C CA . GLU A 1 495 ? -27.960 -22.850 12.583 1.00 66.44 495 GLU A CA 1
ATOM 3999 C C . GLU A 1 495 ? -28.627 -22.320 13.852 1.00 66.44 495 GLU A C 1
ATOM 4001 O O . GLU A 1 495 ? -28.702 -21.113 14.057 1.00 66.44 495 GLU A O 1
ATOM 4006 N N . GLN A 1 496 ? -28.987 -23.221 14.765 1.00 69.69 496 GLN A N 1
ATOM 4007 C CA . GLN A 1 496 ? -29.532 -22.866 16.073 1.00 69.69 496 GLN A CA 1
ATOM 4008 C C . GLN A 1 496 ? -28.498 -22.141 16.955 1.00 69.69 496 GLN A C 1
ATOM 4010 O O . GLN A 1 496 ? -28.842 -21.197 17.659 1.00 69.69 496 GLN A O 1
ATOM 4015 N N . VAL A 1 497 ? -27.214 -22.508 16.855 1.00 75.56 497 VAL A N 1
ATOM 4016 C CA . VAL A 1 497 ? -26.109 -21.815 17.549 1.00 75.56 497 VAL A CA 1
ATOM 4017 C C . VAL A 1 497 ? -25.912 -20.378 17.047 1.00 75.56 497 VAL A C 1
ATOM 4019 O O . VAL A 1 497 ? -25.594 -19.501 17.843 1.00 75.56 497 VAL A O 1
ATOM 4022 N N . VAL A 1 498 ? -26.090 -20.113 15.748 1.00 76.75 498 VAL A N 1
ATOM 4023 C CA . VAL A 1 498 ? -26.006 -18.747 15.188 1.00 76.75 498 VAL A CA 1
ATOM 4024 C C . VAL A 1 498 ? -27.202 -17.908 15.637 1.00 76.75 498 VAL A C 1
ATOM 4026 O O . VAL A 1 498 ? -27.021 -16.775 16.072 1.00 76.75 498 VAL A O 1
ATOM 4029 N N . MET A 1 499 ? -28.410 -18.475 15.587 1.00 76.25 499 MET A N 1
ATOM 4030 C CA . MET A 1 499 ? -29.633 -17.774 15.994 1.00 76.25 499 MET A CA 1
ATOM 4031 C C . MET A 1 499 ? -29.637 -17.413 17.483 1.00 76.25 499 MET A C 1
ATOM 4033 O O . MET A 1 499 ? -30.051 -16.312 17.833 1.00 76.25 499 MET A O 1
ATOM 4037 N N . ASN A 1 500 ? -29.113 -18.298 18.335 1.00 80.62 500 ASN A N 1
ATOM 4038 C CA . ASN A 1 500 ? -29.034 -18.094 19.784 1.00 80.62 500 ASN A CA 1
ATOM 4039 C C . ASN A 1 500 ? -27.783 -17.318 20.230 1.00 80.62 500 ASN A C 1
ATOM 4041 O O . ASN A 1 500 ? -27.585 -17.121 21.427 1.00 80.62 500 ASN A O 1
ATOM 4045 N N . ALA A 1 501 ? -26.899 -16.924 19.308 1.00 82.94 501 ALA A N 1
ATOM 4046 C CA . ALA A 1 501 ? -25.726 -16.143 19.672 1.00 82.94 501 ALA A CA 1
ATOM 4047 C C . ALA A 1 501 ? -26.138 -14.709 20.047 1.00 82.94 501 ALA A C 1
ATOM 4049 O O . ALA A 1 501 ? -26.857 -14.037 19.299 1.00 82.94 501 ALA A O 1
ATOM 4050 N N . ARG A 1 502 ? -25.646 -14.272 21.208 1.00 86.62 502 ARG A N 1
ATOM 4051 C CA . ARG A 1 502 ? -25.741 -12.902 21.727 1.00 86.62 502 ARG A CA 1
ATOM 4052 C C . ARG A 1 502 ? -24.837 -11.946 20.952 1.00 86.62 502 ARG A C 1
ATOM 4054 O O . ARG A 1 502 ? -23.786 -12.364 20.450 1.00 86.62 502 ARG A O 1
ATOM 4061 N N . THR A 1 503 ? -25.241 -10.685 20.876 1.00 88.75 503 THR A N 1
ATOM 4062 C CA . THR A 1 503 ? -24.405 -9.609 20.327 1.00 88.75 503 THR A CA 1
ATOM 4063 C C . THR A 1 503 ? -23.338 -9.184 21.338 1.00 88.75 503 THR A C 1
ATOM 4065 O O . THR A 1 503 ? -23.410 -9.483 22.535 1.00 88.75 503 THR A O 1
ATOM 4068 N N . ALA A 1 504 ? -22.295 -8.531 20.842 1.00 89.81 504 ALA A N 1
ATOM 4069 C CA . ALA A 1 504 ? -21.277 -7.893 21.649 1.00 89.81 504 ALA A CA 1
ATOM 4070 C C . ALA A 1 504 ? -21.835 -6.651 22.357 1.00 89.81 504 ALA A C 1
ATOM 4072 O O . ALA A 1 504 ? -21.541 -6.493 23.538 1.00 89.81 504 ALA A O 1
ATOM 4073 N N . HIS A 1 505 ? -22.679 -5.839 21.703 1.00 88.50 505 HIS A N 1
ATOM 4074 C CA . HIS A 1 505 ? -23.346 -4.700 22.353 1.00 88.50 505 HIS A CA 1
ATOM 4075 C C . HIS A 1 505 ? -24.178 -5.123 23.566 1.00 88.50 505 HIS A C 1
ATOM 4077 O O . HIS A 1 505 ? -23.978 -4.561 24.633 1.00 88.50 505 HIS A O 1
ATOM 4083 N N . GLU A 1 506 ? -24.996 -6.179 23.465 1.00 87.94 506 GLU A N 1
ATOM 4084 C CA . GLU A 1 506 ? -25.757 -6.702 24.617 1.00 87.94 506 GLU A CA 1
ATOM 4085 C C . GLU A 1 506 ? -24.844 -7.037 25.808 1.00 87.94 506 GLU A C 1
ATOM 4087 O O . GLU A 1 506 ? -25.179 -6.769 26.957 1.00 87.94 506 GLU A O 1
ATOM 4092 N N . ALA A 1 507 ? -23.660 -7.605 25.552 1.00 91.81 507 ALA A N 1
ATOM 4093 C CA . ALA A 1 507 ? -22.692 -7.887 26.610 1.00 91.81 507 ALA A CA 1
ATOM 4094 C C . ALA A 1 507 ? -22.066 -6.637 27.219 1.00 91.81 507 ALA A C 1
ATOM 4096 O O . ALA A 1 507 ? -21.752 -6.640 28.408 1.00 91.81 507 ALA A O 1
ATOM 4097 N N . VAL A 1 508 ? -21.875 -5.588 26.424 1.00 91.31 508 VAL A N 1
ATOM 4098 C CA . VAL A 1 508 ? -21.370 -4.320 26.940 1.00 91.31 508 VAL A CA 1
ATOM 4099 C C . VAL A 1 508 ? -22.452 -3.588 27.735 1.00 91.31 508 VAL A C 1
ATOM 4101 O O . VAL A 1 508 ? -22.147 -3.126 28.826 1.00 91.31 508 VAL A O 1
ATOM 4104 N N . ASP A 1 509 ? -23.706 -3.580 27.288 1.00 89.75 509 ASP A N 1
ATOM 4105 C CA . ASP A 1 509 ? -24.840 -2.964 28.003 1.00 89.75 509 ASP A CA 1
ATOM 4106 C C . ASP A 1 509 ? -25.169 -3.674 29.333 1.00 89.75 509 ASP A C 1
ATOM 4108 O O . ASP A 1 509 ? -25.704 -3.088 30.276 1.00 89.75 509 ASP A O 1
ATOM 4112 N N . GLU A 1 510 ? -24.840 -4.962 29.451 1.00 91.12 510 GLU A N 1
ATOM 4113 C CA . GLU A 1 510 ? -24.921 -5.676 30.729 1.00 91.12 510 GLU A CA 1
ATOM 4114 C C . GLU A 1 510 ? -23.840 -5.222 31.724 1.00 91.12 510 GLU A C 1
ATOM 4116 O O . GLU A 1 510 ? -24.085 -5.223 32.934 1.00 91.12 510 GLU A O 1
ATOM 4121 N N . LEU A 1 511 ? -22.665 -4.824 31.224 1.00 92.81 511 LEU A N 1
ATOM 4122 C CA . LEU A 1 511 ? -21.520 -4.384 32.027 1.00 92.81 511 LEU A CA 1
ATOM 4123 C C . LEU A 1 511 ? -21.499 -2.873 32.264 1.00 92.81 511 LEU A C 1
ATOM 4125 O O . LEU A 1 511 ? -20.944 -2.422 33.262 1.00 92.81 511 LEU A O 1
ATOM 4129 N N . PHE A 1 512 ? -22.094 -2.076 31.389 1.00 94.00 512 PHE A N 1
ATOM 4130 C CA . PHE A 1 512 ? -22.046 -0.624 31.457 1.00 94.00 512 PHE A CA 1
ATOM 4131 C C . PHE A 1 512 ? -23.425 -0.008 31.223 1.00 94.00 512 PHE A C 1
ATOM 4133 O O . PHE A 1 512 ? -24.258 -0.559 30.516 1.00 94.00 512 PHE A O 1
ATOM 4140 N N . ILE A 1 513 ? -23.654 1.161 31.810 1.00 91.19 513 ILE A N 1
ATOM 4141 C CA . ILE A 1 513 ? -24.881 1.945 31.665 1.00 91.19 513 ILE A CA 1
ATOM 4142 C C . ILE A 1 513 ? -24.560 3.317 31.076 1.00 91.19 513 ILE A C 1
ATOM 4144 O O . ILE A 1 513 ? -23.485 3.868 31.327 1.00 91.19 513 ILE A O 1
ATOM 4148 N N . ALA A 1 514 ? -25.492 3.868 30.299 1.00 83.38 514 ALA A N 1
ATOM 4149 C CA . ALA A 1 514 ? -25.370 5.219 29.769 1.00 83.38 514 ALA A CA 1
ATOM 4150 C C . ALA A 1 514 ? -25.270 6.244 30.907 1.00 83.38 514 ALA A C 1
ATOM 4152 O O . ALA A 1 514 ? -25.934 6.115 31.935 1.00 83.38 514 ALA A O 1
ATOM 4153 N N . VAL A 1 515 ? -24.432 7.262 30.721 1.00 74.12 515 VAL A N 1
ATOM 4154 C CA . VAL A 1 515 ? -24.402 8.425 31.611 1.00 74.12 515 VAL A CA 1
ATOM 4155 C C . VAL A 1 515 ? -25.700 9.202 31.402 1.00 74.12 515 VAL A C 1
ATOM 4157 O O . VAL A 1 515 ? -25.893 9.790 30.337 1.00 74.12 515 VAL A O 1
ATOM 4160 N N . ASP A 1 516 ? -26.585 9.211 32.400 1.00 53.19 516 ASP A N 1
ATOM 4161 C CA . ASP A 1 516 ? -27.748 10.097 32.390 1.00 53.19 516 ASP A CA 1
ATOM 4162 C C . ASP A 1 516 ? -27.251 11.548 32.333 1.00 53.19 516 ASP A C 1
ATOM 4164 O O . ASP A 1 516 ? -26.554 12.024 33.234 1.00 53.19 516 ASP A O 1
ATOM 4168 N N . ALA A 1 517 ? -27.579 12.244 31.241 1.00 39.12 517 ALA A N 1
ATOM 4169 C CA . ALA A 1 517 ? -27.352 13.675 31.115 1.00 39.12 517 ALA A CA 1
ATOM 4170 C C . ALA A 1 517 ? -28.221 14.381 32.164 1.00 39.12 517 ALA A C 1
ATOM 4172 O O . ALA A 1 517 ? -29.426 14.541 31.973 1.00 39.12 517 ALA A O 1
ATOM 4173 N N . SER A 1 518 ? -27.600 14.715 33.295 1.00 31.06 518 SER A N 1
ATOM 4174 C CA . SER A 1 518 ? -28.188 15.531 34.357 1.00 31.06 518 SER A CA 1
ATOM 4175 C C . SER A 1 518 ? -28.146 17.001 33.968 1.00 31.06 518 SER A C 1
ATOM 4177 O O . SER A 1 518 ? -27.076 17.429 33.469 1.00 31.06 518 SER A O 1
#

Solvent-accessible surface area (backbone atoms only — not comparable to full-atom values): 29001 Å² total; per-residue (Å²): 111,68,70,60,53,52,50,52,51,50,52,52,49,51,52,50,52,50,52,52,51,51,55,49,52,35,49,55,34,49,56,54,50,43,58,56,28,50,71,37,92,77,59,44,53,65,77,41,48,76,17,29,52,60,48,62,56,58,49,71,49,97,62,83,77,46,74,70,58,46,54,61,46,48,74,53,42,64,88,35,45,72,58,17,48,47,32,43,50,23,50,50,64,68,61,52,80,57,63,79,66,70,44,72,51,18,51,48,31,39,53,46,46,48,60,56,57,36,88,89,44,87,75,52,60,44,76,52,53,51,50,50,50,54,48,38,51,53,38,40,50,51,39,59,75,68,46,53,30,53,50,42,40,52,64,52,30,53,40,48,36,49,55,54,55,73,66,45,91,76,54,58,67,31,80,24,41,88,70,51,76,40,73,52,56,66,22,40,39,56,57,50,47,41,43,61,72,50,49,47,73,75,35,54,64,88,37,78,62,14,40,37,38,51,41,24,34,25,54,60,85,59,50,54,84,93,60,87,67,63,24,32,72,66,58,39,53,36,47,40,45,74,72,40,8,64,30,30,39,92,61,39,58,46,33,78,57,41,51,46,55,53,69,50,68,77,76,65,88,77,67,92,78,75,78,70,77,58,43,39,52,50,32,69,48,46,72,33,61,68,60,41,42,60,85,64,64,48,70,79,51,77,66,58,47,53,85,43,83,76,73,84,80,71,68,74,55,64,70,92,55,40,67,61,78,56,42,40,61,55,86,77,92,62,61,46,81,43,37,38,62,41,31,27,50,39,28,42,57,50,44,77,38,78,63,58,33,50,45,53,51,39,54,23,51,48,42,20,51,53,36,28,50,74,70,72,56,77,86,76,64,73,61,46,56,63,74,25,46,64,51,28,45,74,42,20,74,74,54,61,62,49,39,31,36,27,50,63,64,68,56,89,73,93,75,80,55,64,66,48,60,74,39,68,35,50,47,71,64,45,50,54,51,37,52,78,74,43,50,87,70,80,57,60,57,94,71,31,46,48,60,54,62,52,61,47,52,39,37,51,50,34,55,51,40,34,54,51,50,48,53,49,41,51,54,48,50,57,49,49,63,67,42,68,82,45,94,84,67,79,84,53,74,71,56,55,53,56,66,71,49,58,48,41,61,63,39,47,57,71,45,28,40,73,63,78,90,124

pLDDT: mean 83.17, std 14.24, range [31.06, 97.62]